Protein AF-A0AAU7QVD6-F1 (afdb_monomer_lite)

Radius of gyration: 24.52 Å; chains: 1; bounding box: 57×62×68 Å

pLDDT: mean 72.23, std 19.37, range [23.12, 97.25]

Foldseek 3Di:
DCLALAFDFDFDDWDDDPPDIFTDGDADDPLRPDQWDKWKFKDFDALFQWAFDDDPPLFAWDFPDDDPPDPDDPCVVVPPDDDDDDDDPPPDPCPPRDPDDHDDRRDDTHDQKDWDDHPQKIKMWGDHQFKTKIWIWGWDQDPVGRGFKIKIKIKIFTFHRWIWTWIFTRHRSDTQKTWIKIPTRWKMKMKIKIWGQAFQVRWGWIWHFFFRWGWDFDQIPNATKIWTKGKTKIKGKHGHFHGKMKIWIWMKTFAWMAIDIGLDTDGTAIDGPDDRQVRIDMAGQAKIKMKMKMKIKIFTFGHRPQKTKGKMKIKIKMKMKMWGGPNCQDDDPVDDHSDTKIKIWIWIKMFIDMFIRHDPSVQVVCCVVVVDRDDHGDRSDMDISDTDMDMPPPDPVRVD

InterPro domains:
  IPR059446 Domain of unknown function DUF8402 [PF28444] (103-382)
  IPR059447 Domain of unknown function DUF8403 [PF28445] (1-36)

Sequence (400 aa):
MFATSEALGRVVRVEPTGGDVAVTLAPVELTDVVRDGHFTIDQTLDLESQAFSQLPDLLGEVVDGAEATPVLPDARKATGMGTNAIGAGDFRFAVPPIPLRPARGPGPEAAKSAQRKIGDWDVTAYKDSAKLGLTAEHSTAAQAGPGGLKVDFDIQLRVRNLRVHGDIRVTNGIIPNPSFRIDGVEGLAVTIAAGAQGGLSDNKKAKIEFPIEVKQPIIIGGFPATLKQTFKFLVETAFTAKNGNLSATGQWGLAGPIGYAGSSVLTPTFSVQKSIMQSLRGVSIGVEAIVLAVEFRFGLMIGLPVAGAGPFVGIVASVGLTNGSAAGRVGLPLAGPAVKCRGSTLVATVRAGEGINMSEPLAKAIKEVLKVDIPKEADFLKKDIVNRTVVEPDVPLCRG

Structure (mmCIF, N/CA/C/O backbone):
data_AF-A0AAU7QVD6-F1
#
_entry.id   AF-A0AAU7QVD6-F1
#
loop_
_atom_site.group_PDB
_atom_site.id
_atom_site.type_symbol
_atom_site.label_atom_id
_atom_site.label_alt_id
_atom_site.label_comp_id
_atom_site.label_asym_id
_atom_site.label_entity_id
_atom_site.label_seq_id
_atom_site.pdbx_PDB_ins_code
_atom_site.Cartn_x
_atom_site.Cartn_y
_atom_site.Cartn_z
_atom_site.occupancy
_atom_site.B_iso_or_equiv
_atom_site.auth_seq_id
_atom_site.auth_comp_id
_atom_site.auth_asym_id
_atom_site.auth_atom_id
_atom_site.pdbx_PDB_model_num
ATOM 1 N N . MET A 1 1 ? -10.618 6.417 28.714 1.00 76.19 1 MET A N 1
ATOM 2 C CA . MET A 1 1 ? -11.570 7.528 28.508 1.00 76.19 1 MET A CA 1
ATOM 3 C C . MET A 1 1 ? -12.090 7.469 27.087 1.00 76.19 1 MET A C 1
ATOM 5 O O . MET A 1 1 ? -11.280 7.441 26.168 1.00 76.19 1 MET A O 1
ATOM 9 N N . PHE A 1 2 ? -13.412 7.466 26.920 1.00 76.19 2 PHE A N 1
ATOM 10 C CA . PHE A 1 2 ? -14.059 7.725 25.633 1.00 76.19 2 PHE A CA 1
ATOM 11 C C . PHE A 1 2 ? -14.175 9.239 25.480 1.00 76.19 2 PHE A C 1
ATOM 13 O O . PHE A 1 2 ? -14.949 9.867 26.197 1.00 76.19 2 PHE A O 1
ATOM 20 N N . ALA A 1 3 ? -13.344 9.828 24.625 1.00 70.88 3 ALA A N 1
ATOM 21 C CA . ALA A 1 3 ? -13.393 11.262 24.363 1.00 70.88 3 ALA A CA 1
ATOM 22 C C . ALA A 1 3 ? -14.458 11.597 23.315 1.00 70.88 3 ALA A C 1
ATOM 24 O O . ALA A 1 3 ? -15.143 12.607 23.442 1.00 70.88 3 ALA A O 1
ATOM 25 N N . THR A 1 4 ? -14.628 10.741 22.304 1.00 68.44 4 THR A N 1
ATOM 26 C CA . THR A 1 4 ? -15.678 10.865 21.282 1.00 68.44 4 THR A CA 1
ATOM 27 C C . THR A 1 4 ? -16.141 9.481 20.822 1.00 68.44 4 THR A C 1
ATOM 29 O O . THR A 1 4 ? -15.590 8.460 21.234 1.00 68.44 4 THR A O 1
ATOM 32 N N . SER A 1 5 ? -17.105 9.441 19.900 1.00 62.25 5 SER A N 1
ATOM 33 C CA . SER A 1 5 ? -17.478 8.237 19.143 1.00 62.25 5 SER A CA 1
ATOM 34 C C . SER A 1 5 ? -16.388 7.737 18.181 1.00 62.25 5 SER A C 1
ATOM 36 O O . SER A 1 5 ? -16.638 6.810 17.422 1.00 62.25 5 SER A O 1
ATOM 38 N N . GLU A 1 6 ? -15.205 8.353 18.172 1.00 63.66 6 GLU A N 1
ATOM 39 C CA . GLU A 1 6 ? -14.065 7.991 17.318 1.00 63.66 6 GLU A CA 1
ATOM 40 C C . GLU A 1 6 ? -12.732 7.974 18.085 1.00 63.66 6 GLU A C 1
ATOM 42 O O . GLU A 1 6 ? -11.702 7.631 17.511 1.00 63.66 6 GLU A O 1
ATOM 47 N N . ALA A 1 7 ? -12.727 8.375 19.363 1.00 69.19 7 ALA A N 1
ATOM 48 C CA . ALA A 1 7 ? -11.517 8.549 20.154 1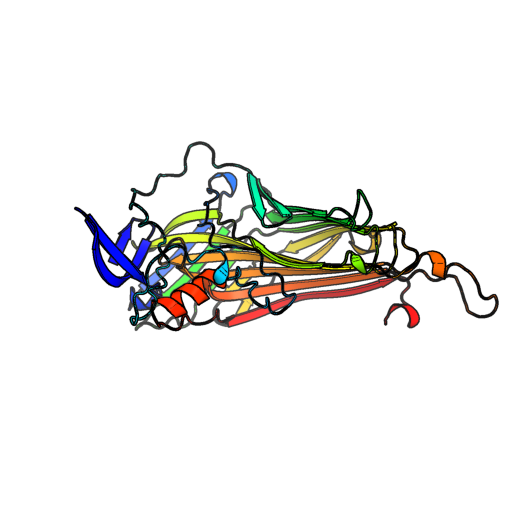.00 69.19 7 ALA A CA 1
ATOM 49 C C . ALA A 1 7 ? -11.648 7.884 21.526 1.00 69.19 7 ALA A C 1
ATOM 51 O O . ALA A 1 7 ? -12.412 8.325 22.392 1.00 69.19 7 ALA A O 1
ATOM 52 N N . LEU A 1 8 ? -10.832 6.855 21.732 1.00 79.31 8 LEU A N 1
ATOM 53 C CA . LEU A 1 8 ? -10.644 6.154 22.997 1.00 79.31 8 LEU A CA 1
ATOM 54 C C . LEU A 1 8 ? -9.155 6.158 23.356 1.00 79.31 8 LEU A C 1
ATOM 56 O O . LEU A 1 8 ? -8.298 5.987 22.495 1.00 79.31 8 LEU A O 1
ATOM 60 N N . GLY A 1 9 ? -8.830 6.353 24.629 1.00 80.25 9 GLY A N 1
ATOM 61 C CA . GLY A 1 9 ? -7.445 6.259 25.081 1.00 80.25 9 GLY A CA 1
ATOM 62 C C . GLY A 1 9 ? -7.285 6.282 26.593 1.00 80.25 9 GLY A C 1
ATOM 63 O O . GLY A 1 9 ? -8.233 6.552 27.343 1.00 80.25 9 GLY A O 1
ATOM 64 N N . ARG A 1 10 ? -6.066 6.002 27.052 1.00 82.31 10 ARG A N 1
ATOM 65 C CA . ARG A 1 10 ? -5.666 6.113 28.458 1.00 82.31 10 ARG A CA 1
ATOM 66 C C . ARG A 1 10 ? -5.329 7.567 28.756 1.00 82.31 10 ARG A C 1
ATOM 68 O O . ARG A 1 10 ? -4.540 8.171 28.039 1.00 82.31 10 ARG A O 1
ATOM 75 N N . VAL A 1 11 ? -5.909 8.127 29.811 1.00 83.38 11 VAL A N 1
ATOM 76 C CA . VAL A 1 11 ? -5.592 9.496 30.236 1.00 83.38 11 VAL A CA 1
ATOM 77 C C . VAL A 1 11 ? -4.187 9.506 30.824 1.00 83.38 11 VAL A C 1
ATOM 79 O O . VAL A 1 11 ? -3.927 8.784 31.783 1.00 83.38 11 VAL A O 1
ATOM 82 N N . VAL A 1 12 ? -3.292 10.300 30.238 1.00 82.50 12 VAL A N 1
ATOM 83 C CA . VAL A 1 12 ? -1.899 10.431 30.705 1.00 82.50 12 VAL A CA 1
ATOM 84 C C . VAL A 1 12 ? -1.589 11.809 31.276 1.00 82.50 12 VAL A C 1
ATOM 86 O O . VAL A 1 12 ? -0.678 11.943 32.084 1.00 82.50 12 VAL A O 1
ATOM 89 N N . ARG A 1 13 ? -2.357 12.833 30.893 1.00 78.31 13 ARG A N 1
ATOM 90 C CA . ARG A 1 13 ? -2.244 14.189 31.439 1.00 78.31 13 ARG A CA 1
ATOM 91 C C . ARG A 1 13 ? -3.586 14.899 31.347 1.00 78.31 13 ARG A C 1
ATOM 93 O O . ARG A 1 13 ? -4.319 14.713 30.377 1.00 78.31 13 ARG A O 1
ATOM 100 N N . VAL A 1 14 ? -3.884 15.715 32.349 1.00 85.19 14 VAL A N 1
ATOM 101 C CA . VAL A 1 14 ? -5.046 16.604 32.390 1.00 85.19 14 VAL A CA 1
ATOM 102 C C . VAL A 1 14 ? -4.549 17.966 32.838 1.00 85.19 14 VAL A C 1
ATOM 104 O O . VAL A 1 14 ? -3.851 18.052 33.847 1.00 85.19 14 VAL A O 1
ATOM 107 N N . GLU A 1 15 ? -4.877 19.015 32.095 1.00 84.12 15 GLU A N 1
ATOM 108 C CA . GLU A 1 15 ? -4.471 20.373 32.435 1.00 84.12 15 GLU A CA 1
ATOM 109 C C . GLU A 1 15 ? -5.553 21.402 32.092 1.00 84.12 15 GLU A C 1
ATOM 111 O O . GLU A 1 15 ? -6.205 21.297 31.052 1.00 84.12 15 GLU A O 1
ATOM 116 N N . PRO A 1 16 ? -5.768 22.412 32.946 1.00 82.56 16 PRO A N 1
ATOM 117 C CA . PRO A 1 16 ? -6.640 23.526 32.607 1.00 82.56 16 PRO A CA 1
ATOM 118 C C . PRO A 1 16 ? -6.008 24.362 31.486 1.00 82.56 16 PRO A C 1
ATOM 120 O O . PRO A 1 16 ? -4.823 24.687 31.531 1.00 82.56 16 PRO A O 1
ATOM 123 N N . THR A 1 17 ? -6.796 24.717 30.472 1.00 77.69 17 THR A N 1
ATOM 124 C CA . THR A 1 17 ? -6.379 25.568 29.349 1.00 77.69 17 THR A CA 1
ATOM 125 C C . THR A 1 17 ? -7.436 26.644 29.124 1.00 77.69 17 THR A C 1
ATOM 127 O O . THR A 1 17 ? -8.466 26.407 28.499 1.00 77.69 17 THR A O 1
ATOM 130 N N . GLY A 1 18 ? -7.194 27.843 29.660 1.00 80.94 18 GLY A N 1
ATOM 131 C CA . GLY A 1 18 ? -8.197 28.910 29.660 1.00 80.94 18 GLY A CA 1
ATOM 132 C C . GLY A 1 18 ? -9.428 28.516 30.485 1.00 80.94 18 GLY A C 1
ATOM 133 O O . GLY A 1 18 ? -9.291 28.171 31.655 1.00 80.94 18 GLY A O 1
ATOM 134 N N . GLY A 1 19 ? -10.615 28.579 29.872 1.00 79.38 19 GLY A N 1
ATOM 135 C CA . GLY A 1 19 ? -11.880 28.116 30.466 1.00 79.38 19 GLY A CA 1
ATOM 136 C C . GLY A 1 19 ? -12.173 26.622 30.271 1.00 79.38 19 GLY A C 1
ATOM 137 O O . GLY A 1 19 ? -13.190 26.147 30.767 1.00 79.38 19 GLY A O 1
ATOM 138 N N . ASP A 1 20 ? -11.297 25.897 29.571 1.00 78.19 20 ASP A N 1
ATOM 139 C CA . ASP A 1 20 ? -11.482 24.493 29.202 1.00 78.19 20 ASP A CA 1
ATOM 140 C C . ASP A 1 20 ? -10.493 23.569 29.934 1.00 78.19 20 ASP A C 1
ATOM 142 O O . ASP A 1 20 ? -9.537 24.005 30.583 1.00 78.19 20 ASP A O 1
ATOM 146 N N . VAL A 1 21 ? -10.705 22.257 29.800 1.00 78.50 21 VAL A N 1
ATOM 147 C CA . VAL A 1 21 ? -9.785 21.215 30.271 1.00 78.50 21 VAL A CA 1
ATOM 148 C C . VAL A 1 21 ? -9.186 20.496 29.067 1.00 78.50 21 VAL A C 1
ATOM 150 O O . VAL A 1 21 ? -9.899 19.864 28.289 1.00 78.50 21 VAL A O 1
ATOM 153 N N . ALA A 1 22 ? -7.865 20.554 28.934 1.00 79.25 22 ALA A N 1
ATOM 154 C CA . ALA A 1 22 ? -7.122 19.766 27.966 1.00 79.25 22 ALA A CA 1
ATOM 155 C C . ALA A 1 22 ? -6.785 18.393 28.564 1.00 79.25 22 ALA A C 1
ATOM 157 O O . ALA A 1 22 ? -6.220 18.284 29.654 1.00 79.25 22 ALA A O 1
ATOM 158 N N . VAL A 1 23 ? -7.126 17.329 27.837 1.00 76.88 23 VAL A N 1
ATOM 159 C CA . VAL A 1 23 ? -6.825 15.943 28.215 1.00 76.88 23 VAL A CA 1
ATOM 160 C C . VAL A 1 23 ? -5.913 15.328 27.162 1.00 76.88 23 VAL A C 1
ATOM 162 O O . VAL A 1 23 ? -6.260 15.278 25.985 1.00 76.88 23 VAL A O 1
ATOM 165 N N . THR A 1 24 ? -4.755 14.826 27.586 1.00 76.62 24 THR A N 1
ATOM 166 C CA . THR A 1 24 ? -3.855 14.048 26.727 1.00 76.62 24 THR A CA 1
ATOM 167 C C . THR A 1 24 ? -4.177 12.567 26.868 1.00 76.62 24 THR A C 1
ATOM 169 O O . THR A 1 24 ? -4.181 12.021 27.978 1.00 76.62 24 THR A O 1
ATOM 172 N N . LEU A 1 25 ? -4.422 11.915 25.733 1.00 73.69 25 LEU A N 1
ATOM 173 C CA . LEU A 1 25 ? -4.715 10.490 25.652 1.00 73.69 25 LEU A CA 1
ATOM 174 C C . LEU A 1 25 ? -3.543 9.739 25.018 1.00 73.69 25 LEU A C 1
ATOM 176 O O . LEU A 1 25 ? -3.031 10.150 23.981 1.00 73.69 25 LEU A O 1
ATOM 180 N N . ALA A 1 26 ? -3.155 8.622 25.624 1.00 73.00 26 ALA A N 1
ATOM 181 C CA . ALA A 1 26 ? -2.284 7.632 25.006 1.00 73.00 26 ALA A CA 1
ATOM 182 C C . ALA A 1 26 ? -3.120 6.536 24.314 1.00 73.00 26 ALA A C 1
ATOM 184 O O . ALA A 1 26 ? -4.231 6.246 24.784 1.00 73.00 26 ALA A O 1
ATOM 185 N N . PRO A 1 27 ? -2.594 5.908 23.243 1.00 71.81 27 PRO A N 1
ATOM 186 C CA . PRO A 1 27 ? -3.214 4.742 22.617 1.00 71.81 27 PRO A CA 1
ATOM 187 C C . PRO A 1 27 ? -3.462 3.610 23.622 1.00 71.81 27 PRO A C 1
ATOM 189 O O . PRO A 1 27 ? -2.755 3.497 24.627 1.00 71.81 27 PRO A O 1
ATOM 192 N N . VAL A 1 28 ? -4.473 2.794 23.334 1.00 74.88 28 VAL A N 1
ATOM 193 C CA . VAL A 1 28 ? -4.852 1.601 24.104 1.00 74.88 28 VAL A CA 1
ATOM 194 C C . VAL A 1 28 ? -5.083 0.439 23.151 1.00 74.88 28 VAL A C 1
ATOM 196 O O . VAL A 1 28 ? -5.501 0.652 22.011 1.00 74.88 28 VAL A O 1
ATOM 199 N N . GLU A 1 29 ? -4.831 -0.772 23.625 1.00 75.06 29 GLU A N 1
ATOM 200 C CA . GLU A 1 29 ? -5.144 -2.013 22.922 1.00 75.06 29 GLU A CA 1
ATOM 201 C C . GLU A 1 29 ? -6.578 -2.469 23.225 1.00 75.06 29 GLU A C 1
ATOM 203 O O . GLU A 1 29 ? -7.232 -1.990 24.154 1.00 75.06 29 GLU A O 1
ATOM 208 N N . LEU A 1 30 ? -7.097 -3.420 22.443 1.00 75.94 30 LEU A N 1
ATOM 209 C CA . LEU A 1 30 ? -8.424 -3.990 22.701 1.00 75.94 30 LEU A CA 1
ATOM 210 C C . LEU A 1 30 ? -8.486 -4.660 24.085 1.00 75.94 30 LEU A C 1
ATOM 212 O O . LEU A 1 30 ? -9.472 -4.508 24.805 1.00 75.94 30 LEU A O 1
ATOM 216 N N . THR A 1 31 ? -7.423 -5.364 24.467 1.00 78.81 31 THR A N 1
ATOM 217 C CA . THR A 1 31 ? -7.280 -6.085 25.742 1.00 78.81 31 THR A CA 1
ATOM 218 C C . THR A 1 31 ? -7.161 -5.155 26.953 1.00 78.81 31 THR A C 1
ATOM 220 O O . THR A 1 31 ? -7.532 -5.555 28.056 1.00 78.81 31 THR A O 1
ATOM 223 N N . ASP A 1 32 ? -6.739 -3.898 26.758 1.00 77.06 32 ASP A N 1
ATOM 224 C CA . ASP A 1 32 ? -6.750 -2.865 27.807 1.00 77.06 32 ASP A CA 1
ATOM 225 C C . ASP A 1 32 ? -8.179 -2.457 28.203 1.00 77.06 32 ASP A C 1
ATOM 227 O O . ASP A 1 32 ? -8.415 -1.940 29.297 1.00 77.06 32 ASP A O 1
ATOM 231 N N . VAL A 1 33 ? -9.138 -2.642 27.292 1.00 77.44 33 VAL A N 1
ATOM 232 C CA . VAL A 1 33 ? -10.524 -2.175 27.432 1.00 77.44 33 VAL A CA 1
ATOM 233 C C . VAL A 1 33 ? -11.473 -3.343 27.685 1.00 77.44 33 VAL A C 1
ATOM 235 O O . VAL A 1 33 ? -12.444 -3.209 28.431 1.00 77.44 33 VAL A O 1
ATOM 238 N N . VAL A 1 34 ? -11.195 -4.496 27.077 1.00 79.94 34 VAL A N 1
ATOM 239 C CA . VAL A 1 34 ? -12.041 -5.685 27.113 1.00 79.94 34 VAL A CA 1
ATOM 240 C C . VAL A 1 34 ? -11.238 -6.847 27.670 1.00 79.94 34 VAL A C 1
ATOM 242 O O . VAL A 1 34 ? -10.306 -7.333 27.038 1.00 79.94 34 VAL A O 1
ATOM 245 N N . ARG A 1 35 ? -11.642 -7.337 28.844 1.00 84.44 35 ARG A N 1
ATOM 246 C CA . ARG A 1 35 ? -11.036 -8.529 29.448 1.00 84.44 35 ARG A CA 1
ATOM 247 C C . ARG A 1 35 ? -11.591 -9.826 28.861 1.00 84.44 35 ARG A C 1
ATOM 249 O O . ARG A 1 35 ? -10.830 -10.755 28.610 1.00 84.44 35 ARG A O 1
ATOM 256 N N . ASP A 1 36 ? -12.896 -9.868 28.610 1.00 86.44 36 ASP A N 1
ATOM 257 C CA . ASP A 1 36 ? -13.603 -11.015 28.046 1.00 86.44 36 ASP A CA 1
ATOM 258 C C . ASP A 1 36 ? -14.656 -10.517 27.056 1.00 86.44 36 ASP A C 1
ATOM 260 O O . ASP A 1 36 ? -15.445 -9.625 27.373 1.00 86.44 36 ASP A O 1
ATOM 264 N N . GLY A 1 37 ? -14.665 -11.068 25.844 1.00 84.12 37 GLY A N 1
ATOM 265 C CA . GLY A 1 37 ? -15.580 -10.631 24.794 1.00 84.12 37 GLY A CA 1
ATOM 266 C C . GLY A 1 37 ? -15.439 -11.433 23.509 1.00 84.12 37 GLY A C 1
ATOM 267 O O . GLY A 1 37 ? -14.419 -12.075 23.261 1.00 84.12 37 GLY A O 1
ATOM 268 N N . HIS A 1 38 ? -16.475 -11.400 22.676 1.00 87.69 38 HIS A N 1
ATOM 269 C CA . HIS A 1 38 ? -16.445 -11.985 21.339 1.00 87.69 38 HIS A CA 1
ATOM 270 C C . HIS A 1 38 ? -16.951 -10.962 20.335 1.00 87.69 38 HIS A C 1
ATOM 272 O O . HIS A 1 38 ? -18.082 -10.487 20.427 1.00 87.69 38 HIS A O 1
ATOM 278 N N . PHE A 1 39 ? -16.085 -10.615 19.396 1.00 83.31 39 PHE A N 1
ATOM 279 C CA . PHE A 1 39 ? -16.334 -9.620 18.376 1.00 83.31 39 PHE A CA 1
ATOM 280 C C . PHE A 1 39 ? -16.355 -10.311 17.024 1.00 83.31 39 PHE A C 1
ATOM 282 O O . PHE A 1 39 ? -15.354 -10.885 16.596 1.00 83.31 39 PHE A O 1
ATOM 289 N N . THR A 1 40 ? -17.503 -10.242 16.361 1.00 86.25 40 THR A N 1
ATOM 290 C CA . THR A 1 40 ? -17.662 -10.703 14.985 1.00 86.25 40 THR A CA 1
ATOM 291 C C . THR A 1 40 ? -17.916 -9.504 14.092 1.00 86.25 40 THR A C 1
ATOM 293 O O . THR A 1 40 ? -18.639 -8.573 14.450 1.00 86.25 40 THR A O 1
ATOM 296 N N . ILE A 1 41 ? -17.258 -9.503 12.943 1.00 85.19 41 ILE A N 1
ATOM 297 C CA . ILE A 1 41 ? -17.340 -8.444 11.950 1.00 85.19 41 ILE A CA 1
ATOM 298 C C . ILE A 1 41 ? -17.594 -9.123 10.628 1.00 85.19 41 ILE A C 1
ATOM 300 O O . ILE A 1 41 ? -16.848 -10.013 10.220 1.00 85.19 41 ILE A O 1
ATOM 304 N N . ASP A 1 42 ? -18.652 -8.687 9.971 1.00 88.88 42 ASP A N 1
ATOM 305 C CA . ASP A 1 42 ? -18.985 -9.137 8.640 1.00 88.88 42 ASP A CA 1
ATOM 306 C C . ASP A 1 42 ? -19.648 -7.983 7.888 1.00 88.88 42 ASP A C 1
ATOM 308 O O . ASP A 1 42 ? -20.846 -7.734 8.027 1.00 88.88 42 ASP A O 1
ATOM 312 N N . GLN A 1 43 ? -18.840 -7.209 7.163 1.00 84.88 43 GLN A N 1
ATOM 313 C CA . GLN A 1 43 ? -19.285 -5.941 6.597 1.00 84.88 43 GLN A CA 1
ATOM 314 C C . GLN A 1 43 ? -18.767 -5.726 5.181 1.00 84.88 43 GLN A C 1
ATOM 316 O O . GLN A 1 43 ? -17.568 -5.794 4.914 1.00 84.88 43 GLN A O 1
ATOM 321 N N . THR A 1 44 ? -19.685 -5.408 4.270 1.00 87.62 44 THR A N 1
ATOM 322 C CA . THR A 1 44 ? -19.354 -4.896 2.938 1.00 87.62 44 THR A CA 1
ATOM 323 C C . THR A 1 44 ? -18.811 -3.478 3.036 1.00 87.62 44 THR A C 1
ATOM 325 O O . THR A 1 44 ? -19.399 -2.621 3.699 1.00 87.62 44 THR A O 1
ATOM 328 N N . LEU A 1 45 ? -17.704 -3.233 2.346 1.00 83.69 45 LEU A N 1
ATOM 329 C CA . LEU A 1 45 ? -17.074 -1.930 2.241 1.00 83.69 45 LEU A CA 1
ATOM 330 C C . LEU A 1 45 ? -17.545 -1.242 0.974 1.00 83.69 45 LEU A C 1
ATOM 332 O O . LEU A 1 45 ? -17.154 -1.610 -0.132 1.00 83.69 45 LEU A O 1
ATOM 336 N N . ASP A 1 46 ? -18.361 -0.215 1.156 1.00 81.38 46 ASP A N 1
ATOM 337 C CA . ASP A 1 46 ? -18.687 0.707 0.083 1.00 81.38 46 ASP A CA 1
ATOM 338 C C . ASP A 1 46 ? -17.608 1.791 0.015 1.00 81.38 46 ASP A C 1
ATOM 340 O O . ASP A 1 46 ? -17.613 2.739 0.804 1.00 81.38 46 ASP A O 1
ATOM 344 N N . LEU A 1 47 ? -16.671 1.637 -0.925 1.00 81.69 47 LEU A N 1
ATOM 345 C CA . LEU A 1 47 ? -15.571 2.579 -1.123 1.00 81.69 47 LEU A CA 1
ATOM 346 C C . LEU A 1 47 ? -16.056 4.005 -1.413 1.00 81.69 47 LEU A C 1
ATOM 348 O O . LEU A 1 47 ? -15.392 4.955 -0.990 1.00 81.69 47 LEU A O 1
ATOM 352 N N . GLU A 1 48 ? -17.193 4.184 -2.088 1.00 81.69 48 GLU A N 1
ATOM 353 C CA . GLU A 1 48 ? -17.709 5.513 -2.437 1.00 81.69 48 GLU A CA 1
ATOM 354 C C . GLU A 1 48 ? -18.289 6.238 -1.216 1.00 81.69 48 GLU A C 1
ATOM 356 O O . GLU A 1 48 ? -18.205 7.461 -1.137 1.00 81.69 48 GLU A O 1
ATOM 361 N N . SER A 1 49 ? -18.785 5.500 -0.219 1.00 76.56 49 SER A N 1
ATOM 362 C CA . SER A 1 49 ? -19.309 6.077 1.031 1.00 76.56 49 SER A CA 1
ATOM 363 C C . SER A 1 49 ? -18.233 6.579 2.001 1.00 76.56 49 SER A C 1
ATOM 365 O O . SER A 1 49 ? -18.517 7.367 2.905 1.00 76.56 49 SER A O 1
ATOM 367 N N . GLN A 1 50 ? -16.992 6.108 1.864 1.00 77.19 50 GLN A N 1
ATOM 368 C CA . GLN A 1 50 ? -15.963 6.377 2.867 1.00 77.19 50 GLN A CA 1
ATOM 369 C C . GLN A 1 50 ? -15.402 7.796 2.721 1.00 77.19 50 GLN A C 1
ATOM 371 O O . GLN A 1 50 ? -15.315 8.314 1.619 1.00 77.19 50 GLN A O 1
ATOM 376 N N . ALA A 1 51 ? -14.939 8.441 3.786 1.00 73.81 51 ALA A N 1
ATOM 377 C CA . ALA A 1 51 ? -14.355 9.783 3.672 1.00 73.81 51 ALA A CA 1
ATOM 378 C C . ALA A 1 51 ? -12.824 9.730 3.617 1.00 73.81 51 ALA A C 1
ATOM 380 O O . ALA A 1 51 ? -12.206 8.954 4.348 1.00 73.81 51 ALA A O 1
ATOM 381 N N . PHE A 1 52 ? -12.213 10.589 2.797 1.00 73.12 52 PHE A N 1
ATOM 382 C CA . PHE A 1 52 ? -10.795 10.912 2.943 1.00 73.12 52 PHE A CA 1
ATOM 383 C C . PHE A 1 52 ? -10.610 11.794 4.183 1.00 73.12 52 PHE A C 1
ATOM 385 O O . PHE A 1 52 ? -11.164 12.890 4.262 1.00 73.12 52 PHE A O 1
ATOM 392 N N . SER A 1 53 ? -9.837 11.322 5.159 1.00 64.81 53 SER A N 1
ATOM 393 C CA . SER A 1 53 ? -9.475 12.105 6.342 1.00 64.81 53 SER A CA 1
ATOM 394 C C . SER A 1 53 ? -8.215 12.913 6.059 1.00 64.81 53 SER A C 1
ATOM 396 O O . SER A 1 53 ? -7.208 12.369 5.610 1.00 64.81 53 SER A O 1
ATOM 398 N N . GLN A 1 54 ? -8.232 14.204 6.394 1.00 54.44 54 GLN A N 1
ATOM 399 C CA . GLN A 1 54 ? -6.991 14.965 6.514 1.00 54.44 54 GLN A CA 1
ATOM 400 C C . GLN A 1 54 ? -6.272 14.472 7.771 1.00 54.44 54 GLN A C 1
ATOM 402 O O . GLN A 1 54 ? -6.848 14.506 8.860 1.00 54.44 54 GLN A O 1
ATOM 407 N N . LEU A 1 55 ? -5.058 13.953 7.627 1.00 52.75 55 LEU A N 1
ATOM 408 C CA . LEU A 1 55 ? -4.189 13.748 8.778 1.00 52.75 55 LEU A CA 1
ATOM 409 C C . LEU A 1 55 ? -3.453 15.050 9.113 1.00 52.75 55 LEU A C 1
ATOM 411 O O . LEU A 1 55 ? -3.283 15.878 8.218 1.00 52.75 55 LEU A O 1
ATOM 415 N N . PRO A 1 56 ? -3.036 15.253 10.376 1.00 46.38 56 PRO A N 1
ATOM 416 C CA . PRO A 1 56 ? -2.232 16.412 10.751 1.00 46.38 56 PRO A CA 1
ATOM 417 C C . PRO A 1 56 ? -0.946 16.480 9.916 1.00 46.38 56 PRO A C 1
ATOM 419 O O . PRO A 1 56 ? -0.340 15.440 9.669 1.00 46.38 56 PRO A O 1
ATOM 422 N N . ASP A 1 57 ? -0.485 17.686 9.572 1.00 43.38 57 ASP A N 1
ATOM 423 C CA . ASP A 1 57 ? 0.713 17.965 8.746 1.00 43.38 57 ASP A CA 1
ATOM 424 C C . ASP A 1 57 ? 2.052 17.449 9.329 1.00 43.38 57 ASP A C 1
ATOM 426 O O . ASP A 1 57 ? 3.125 17.715 8.800 1.00 43.38 57 ASP A O 1
ATOM 430 N N . LEU A 1 58 ? 2.020 16.673 10.415 1.00 39.94 58 LEU A N 1
ATOM 431 C CA . LEU A 1 58 ? 3.186 16.027 11.029 1.00 39.94 58 LEU A CA 1
ATOM 432 C C . LEU A 1 58 ? 3.705 14.820 10.219 1.00 39.94 58 LEU A C 1
ATOM 434 O O . LEU A 1 58 ? 4.578 14.090 10.687 1.00 39.94 58 LEU A O 1
ATOM 438 N N . LEU A 1 59 ? 3.147 14.572 9.033 1.00 45.75 59 LEU A N 1
ATOM 439 C CA . LEU A 1 59 ? 3.402 13.409 8.186 1.00 45.75 59 LEU A CA 1
ATOM 440 C C . LEU A 1 59 ? 4.151 13.876 6.937 1.00 45.75 59 LEU A C 1
ATOM 442 O O . LEU A 1 59 ? 3.542 14.339 5.978 1.00 45.75 59 LEU A O 1
ATOM 446 N N . GLY A 1 60 ? 5.482 13.838 7.007 1.00 41.94 60 GLY A N 1
ATOM 447 C CA . GLY A 1 60 ? 6.377 14.360 5.973 1.00 41.94 60 GLY A CA 1
ATOM 448 C C . GLY A 1 60 ? 7.127 13.280 5.191 1.00 41.94 60 GLY A C 1
ATOM 449 O O . GLY A 1 60 ? 7.156 12.110 5.569 1.00 41.94 60 GLY A O 1
ATOM 450 N N . GLU A 1 61 ? 7.762 13.712 4.103 1.00 37.75 61 GLU A N 1
ATOM 451 C CA . GLU A 1 61 ? 8.751 12.947 3.338 1.00 37.75 61 GLU A CA 1
ATOM 452 C C . GLU A 1 61 ? 9.940 12.565 4.237 1.00 37.75 61 GLU A C 1
ATOM 454 O O . GLU A 1 61 ? 10.522 13.421 4.906 1.00 37.75 61 GLU A O 1
ATOM 459 N N . VAL A 1 62 ? 10.313 11.282 4.256 1.00 44.03 62 VAL A N 1
ATOM 460 C CA . VAL A 1 62 ? 11.543 10.818 4.908 1.00 44.03 62 VAL A CA 1
ATOM 461 C C . VAL A 1 62 ? 12.554 10.559 3.799 1.00 44.03 62 VAL A C 1
ATOM 463 O O . VAL A 1 62 ? 12.591 9.486 3.200 1.00 44.03 62 VAL A O 1
ATOM 466 N N . VAL A 1 63 ? 13.361 11.568 3.477 1.00 37.81 63 VAL A N 1
ATOM 467 C CA . VAL A 1 63 ? 14.491 11.392 2.559 1.00 37.81 63 VAL A CA 1
ATOM 468 C C . VAL A 1 63 ? 15.628 10.740 3.342 1.00 37.81 63 VAL A C 1
ATOM 470 O O . VAL A 1 63 ? 16.233 11.377 4.202 1.00 37.81 63 VAL A O 1
ATOM 473 N N . ASP A 1 64 ? 15.940 9.477 3.055 1.00 37.62 64 ASP A N 1
ATOM 474 C CA . ASP A 1 64 ? 17.181 8.865 3.537 1.00 37.62 64 ASP A CA 1
ATOM 475 C C . ASP A 1 64 ? 18.346 9.417 2.697 1.00 37.62 64 ASP A C 1
ATOM 477 O O . ASP A 1 64 ? 18.743 8.835 1.685 1.00 37.62 64 ASP A O 1
ATOM 481 N N . GLY A 1 65 ? 18.869 10.583 3.087 1.00 29.70 65 GLY A N 1
ATOM 482 C CA . GLY A 1 65 ? 19.992 11.225 2.407 1.00 29.70 65 GLY A CA 1
ATOM 483 C C . GLY A 1 65 ? 20.560 12.430 3.159 1.00 29.70 65 GLY A C 1
ATOM 484 O O . GLY A 1 65 ? 19.973 13.504 3.125 1.00 29.70 65 GLY A O 1
ATOM 485 N N . ALA A 1 66 ? 21.752 12.224 3.734 1.00 25.47 66 ALA A N 1
ATOM 486 C CA . ALA A 1 66 ? 22.580 13.115 4.558 1.00 25.47 66 ALA A CA 1
ATOM 487 C C . ALA A 1 66 ? 22.101 13.313 6.007 1.00 25.47 66 ALA A C 1
ATOM 489 O O . ALA A 1 66 ? 20.989 13.767 6.262 1.00 25.47 66 ALA A O 1
ATOM 490 N N . GLU A 1 67 ? 22.992 13.030 6.970 1.00 26.27 67 GLU A N 1
ATOM 491 C CA . GLU A 1 67 ? 22.940 13.704 8.268 1.00 26.27 67 GLU A CA 1
ATOM 492 C C . GLU A 1 67 ? 22.833 15.199 7.975 1.00 26.27 67 GLU A C 1
ATOM 494 O O . GLU A 1 67 ? 23.778 15.820 7.480 1.00 26.27 67 GLU A O 1
ATOM 499 N N . ALA A 1 68 ? 21.657 15.769 8.223 1.00 25.16 68 ALA A N 1
ATOM 500 C CA . ALA A 1 68 ? 21.507 17.203 8.250 1.00 25.16 68 ALA A CA 1
ATOM 501 C C . ALA A 1 68 ? 22.430 17.694 9.365 1.00 25.16 68 ALA A C 1
ATOM 503 O O . ALA A 1 68 ? 22.103 17.595 10.547 1.00 25.16 68 ALA A O 1
ATOM 504 N N . THR A 1 69 ? 23.604 18.209 9.000 1.00 25.42 69 THR A N 1
ATOM 505 C CA . THR A 1 69 ? 24.277 19.161 9.870 1.00 25.42 69 THR A CA 1
ATOM 506 C C . THR A 1 69 ? 23.294 20.319 9.991 1.00 25.42 69 THR A C 1
ATOM 508 O O . THR A 1 69 ? 22.937 20.913 8.969 1.00 25.42 69 THR A O 1
ATOM 511 N N . PRO A 1 70 ? 22.757 20.600 11.190 1.00 26.70 70 PRO A N 1
ATOM 512 C CA . PRO A 1 70 ? 21.817 21.689 11.340 1.00 26.70 70 PRO A CA 1
ATOM 513 C C . PRO A 1 70 ? 22.531 22.964 10.898 1.00 26.70 70 PRO A C 1
ATOM 515 O O . PRO A 1 70 ? 23.537 23.360 11.490 1.00 26.70 70 PRO A O 1
ATOM 518 N N . VAL A 1 71 ? 22.023 23.602 9.843 1.00 25.86 71 VAL A N 1
ATOM 519 C CA . VAL A 1 71 ? 22.388 24.981 9.529 1.00 25.86 71 VAL A CA 1
ATOM 520 C C . VAL A 1 71 ? 21.768 25.823 10.635 1.00 25.86 71 VAL A C 1
ATOM 522 O O . VAL A 1 71 ? 20.622 26.258 10.553 1.00 25.86 71 VAL A O 1
ATOM 525 N N . LEU A 1 72 ? 22.520 25.979 11.721 1.00 25.75 72 LEU A N 1
ATOM 526 C CA . LEU A 1 72 ? 22.258 26.981 12.737 1.00 25.75 72 LEU A CA 1
ATOM 527 C C . LEU A 1 72 ? 22.317 28.348 12.039 1.00 25.75 72 LEU A C 1
ATOM 529 O O . LEU A 1 72 ? 23.364 28.684 11.477 1.00 25.75 72 LEU A O 1
ATOM 533 N N . PRO A 1 73 ? 21.243 29.155 12.049 1.00 27.70 73 PRO A N 1
ATOM 534 C CA . PRO A 1 73 ? 21.386 30.563 11.724 1.00 27.70 73 PRO A CA 1
ATOM 535 C C . PRO A 1 73 ? 22.399 31.175 12.701 1.00 27.70 73 PRO A C 1
ATOM 537 O O . PRO A 1 73 ? 22.312 30.955 13.909 1.00 27.70 73 PRO A O 1
ATOM 540 N N . ASP A 1 74 ? 23.388 31.900 12.170 1.00 28.52 74 ASP A N 1
ATOM 541 C CA . ASP A 1 74 ? 24.446 32.537 12.957 1.00 28.52 74 ASP A CA 1
ATOM 542 C C . ASP A 1 74 ? 23.822 33.457 14.017 1.00 28.52 74 ASP A C 1
ATOM 544 O O . ASP A 1 74 ? 23.300 34.539 13.723 1.00 28.52 74 ASP A O 1
ATOM 548 N N . ALA A 1 75 ? 23.873 32.996 15.269 1.00 27.95 75 ALA A N 1
ATOM 549 C CA . ALA A 1 75 ? 23.272 33.640 16.427 1.00 27.95 75 ALA A CA 1
ATOM 550 C C . ALA A 1 75 ? 23.812 35.061 16.669 1.00 27.95 75 ALA A C 1
ATOM 552 O O . ALA A 1 75 ? 23.193 35.831 17.396 1.00 27.95 75 ALA A O 1
ATOM 553 N N . ARG A 1 76 ? 24.918 35.462 16.026 1.00 28.61 76 ARG A N 1
ATOM 554 C CA . ARG A 1 76 ? 25.465 36.824 16.134 1.00 28.61 76 ARG A CA 1
ATOM 555 C C . ARG A 1 76 ? 24.701 37.872 15.327 1.00 28.61 76 ARG A C 1
ATOM 557 O O . ARG A 1 76 ?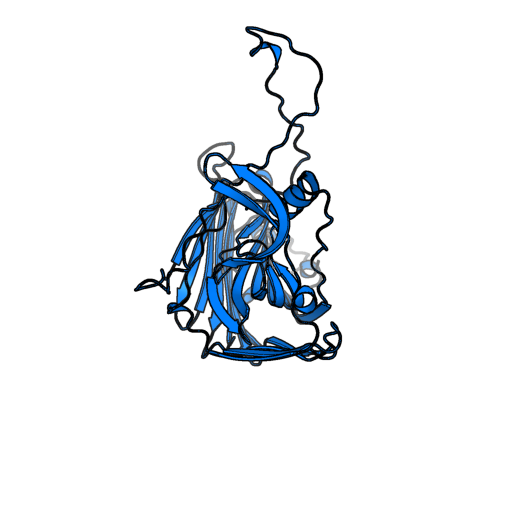 24.844 39.057 15.611 1.00 28.61 76 ARG A O 1
ATOM 564 N N . LYS A 1 77 ? 23.869 37.476 14.355 1.00 33.62 77 LYS A N 1
ATOM 565 C CA . LYS A 1 77 ? 22.998 38.417 13.618 1.00 33.62 77 LYS A CA 1
ATOM 566 C C . LYS A 1 77 ? 21.646 38.670 14.291 1.00 33.62 77 LYS A C 1
ATOM 568 O O . LYS A 1 77 ? 20.930 39.564 13.853 1.00 33.62 77 LYS A O 1
ATOM 573 N N . ALA A 1 78 ? 21.314 37.936 15.356 1.00 27.91 78 ALA A N 1
ATOM 574 C CA . ALA A 1 78 ? 20.040 38.060 16.069 1.00 27.91 78 ALA A CA 1
ATOM 575 C C . ALA A 1 78 ? 20.176 38.579 17.515 1.00 27.91 78 ALA A C 1
ATOM 577 O O . ALA A 1 78 ? 19.179 38.689 18.223 1.00 27.91 78 ALA A O 1
ATOM 578 N N . THR A 1 79 ? 21.380 38.936 17.973 1.00 27.45 79 THR A N 1
ATOM 579 C CA . THR A 1 79 ? 21.584 39.517 19.309 1.00 27.45 79 THR A CA 1
ATOM 580 C C . THR A 1 79 ? 21.440 41.034 19.283 1.00 27.45 79 THR A C 1
ATOM 582 O O . THR A 1 79 ? 22.420 41.774 19.340 1.00 27.45 79 THR A O 1
ATOM 585 N N . GLY A 1 80 ? 20.195 41.496 19.236 1.00 28.84 80 GLY A N 1
ATOM 586 C CA . GLY A 1 80 ? 19.803 42.784 19.789 1.00 28.84 80 GLY A CA 1
ATOM 587 C C . GLY A 1 80 ? 18.946 42.537 21.024 1.00 28.84 80 GLY A C 1
ATOM 588 O O . GLY A 1 80 ? 17.738 42.419 20.885 1.00 28.84 80 GLY A O 1
ATOM 589 N N . MET A 1 81 ? 19.589 42.504 22.198 1.00 24.94 81 MET A N 1
ATOM 590 C CA . MET A 1 81 ? 19.027 42.427 23.562 1.00 24.94 81 MET A CA 1
ATOM 591 C C . MET A 1 81 ? 18.930 41.044 24.231 1.00 24.94 81 MET A C 1
ATOM 593 O O . MET A 1 81 ? 18.210 40.155 23.798 1.00 24.94 81 MET A O 1
ATOM 597 N N . GLY A 1 82 ? 19.573 40.970 25.404 1.00 24.80 82 GLY A N 1
ATOM 598 C CA . GLY A 1 82 ? 18.946 40.430 26.612 1.00 24.80 82 GLY A CA 1
ATOM 599 C C . GLY A 1 82 ? 19.220 38.970 26.941 1.00 24.80 82 GLY A C 1
ATOM 600 O O . GLY A 1 82 ? 18.426 38.091 26.637 1.00 24.80 82 GLY A O 1
ATOM 601 N N . THR A 1 83 ? 20.312 38.734 27.661 1.00 28.33 83 THR A N 1
ATOM 602 C CA . THR A 1 83 ? 20.580 37.512 28.426 1.00 28.33 83 THR A CA 1
ATOM 603 C C . THR A 1 83 ? 19.416 37.136 29.346 1.00 28.33 83 THR A C 1
ATOM 605 O O . THR A 1 83 ? 18.967 37.982 30.111 1.00 28.33 83 THR A O 1
ATOM 608 N N . ASN A 1 84 ? 19.038 35.856 29.373 1.00 28.34 84 ASN A N 1
ATOM 609 C CA . ASN A 1 84 ? 18.634 35.175 30.604 1.00 28.34 84 ASN A CA 1
ATOM 610 C C . ASN A 1 84 ? 19.079 33.712 30.554 1.00 28.34 84 ASN A C 1
ATOM 612 O O . ASN A 1 84 ? 18.940 33.024 29.544 1.00 28.34 84 ASN A O 1
ATOM 616 N N . ALA A 1 85 ? 19.686 33.291 31.657 1.00 27.66 85 ALA A N 1
ATOM 617 C CA . ALA A 1 85 ? 20.366 32.028 31.846 1.00 27.66 85 ALA A CA 1
ATOM 618 C C . ALA A 1 85 ? 19.458 31.011 32.566 1.00 27.66 85 ALA A C 1
ATOM 620 O O . ALA A 1 85 ? 18.726 31.378 33.478 1.00 27.66 85 ALA A O 1
ATOM 621 N N . ILE A 1 86 ? 19.630 29.735 32.196 1.00 28.98 86 ILE A N 1
ATOM 622 C CA . ILE A 1 86 ? 19.223 28.495 32.891 1.00 28.98 86 ILE A CA 1
ATOM 623 C C . ILE A 1 86 ? 17.716 28.161 32.914 1.00 28.98 86 ILE A C 1
ATOM 625 O O . ILE A 1 86 ? 16.915 28.797 33.587 1.00 28.98 86 ILE A O 1
ATOM 629 N N .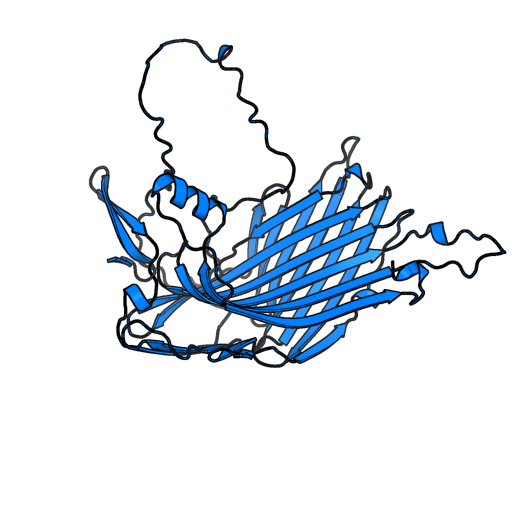 GLY A 1 87 ? 17.371 27.039 32.273 1.00 23.12 87 GLY A N 1
ATOM 630 C CA . GLY A 1 87 ? 16.102 26.324 32.439 1.00 23.12 87 GLY A CA 1
ATOM 631 C C . GLY A 1 87 ? 15.794 25.475 31.208 1.00 23.12 87 GLY A C 1
ATOM 632 O O . GLY A 1 87 ? 15.850 25.987 30.098 1.00 23.12 87 GLY A O 1
ATOM 633 N N . ALA A 1 88 ? 15.538 24.180 31.397 1.00 29.92 88 ALA A N 1
ATOM 634 C CA . ALA A 1 88 ? 15.248 23.208 30.344 1.00 29.92 88 ALA A CA 1
ATOM 635 C C . ALA A 1 88 ? 14.332 23.780 29.243 1.00 29.92 88 ALA A C 1
ATOM 637 O O . ALA A 1 88 ? 13.227 24.238 29.522 1.00 29.92 88 ALA A O 1
ATOM 638 N N . GLY A 1 89 ? 14.813 23.759 27.997 1.00 25.33 89 GLY A N 1
ATOM 639 C CA . GLY A 1 89 ? 14.053 24.208 26.837 1.00 25.33 89 GLY A CA 1
ATOM 640 C C . GLY A 1 89 ? 12.854 23.297 26.599 1.00 25.33 89 GLY A C 1
ATOM 641 O O . GLY A 1 89 ? 13.002 22.178 26.114 1.00 25.33 89 GLY A O 1
ATOM 642 N N . ASP A 1 90 ? 11.687 23.812 26.974 1.00 29.95 90 ASP A N 1
ATOM 643 C CA . ASP A 1 90 ? 10.337 23.317 26.719 1.00 29.95 90 ASP A CA 1
ATOM 644 C C . ASP A 1 90 ? 10.131 23.095 25.203 1.00 29.95 90 ASP A C 1
ATOM 646 O O . ASP A 1 90 ? 9.637 23.961 24.479 1.00 29.95 90 ASP A O 1
ATOM 650 N N . PHE A 1 91 ? 10.502 21.920 24.687 1.00 26.06 91 PHE A N 1
ATOM 651 C CA . PHE A 1 91 ? 10.009 21.464 23.388 1.00 26.06 91 PHE A CA 1
ATOM 652 C C . PHE A 1 91 ? 8.543 21.059 23.552 1.00 26.06 91 PHE A C 1
ATOM 654 O O . PHE A 1 91 ? 8.206 19.911 23.840 1.00 26.06 91 PHE A O 1
ATOM 661 N N . ARG A 1 92 ? 7.646 22.035 23.396 1.00 26.64 92 ARG A N 1
ATOM 662 C CA . ARG A 1 92 ? 6.211 21.779 23.292 1.00 26.64 92 ARG A CA 1
ATOM 663 C C . ARG A 1 92 ? 5.887 21.437 21.845 1.00 26.64 92 ARG A C 1
ATOM 665 O O . ARG A 1 92 ? 5.796 22.326 21.003 1.00 26.64 92 ARG A O 1
ATOM 672 N N . PHE A 1 93 ? 5.643 20.158 21.566 1.00 30.62 93 PHE A N 1
ATOM 673 C CA . PHE A 1 93 ? 4.808 19.789 20.425 1.00 30.62 93 PHE A CA 1
ATOM 674 C C . PHE A 1 93 ? 3.384 20.260 20.731 1.00 30.62 93 PHE A C 1
ATOM 676 O O . PHE A 1 93 ? 2.575 19.531 21.299 1.00 30.62 93 PHE A O 1
ATOM 683 N N . ALA A 1 94 ? 3.090 21.517 20.409 1.00 31.67 94 ALA A N 1
ATOM 684 C CA . ALA A 1 94 ? 1.733 22.025 20.437 1.00 31.67 94 ALA A CA 1
ATOM 685 C C . ALA A 1 94 ? 1.018 21.513 19.184 1.00 31.67 94 ALA A C 1
ATOM 687 O O . ALA A 1 94 ? 0.914 22.214 18.180 1.00 31.67 94 ALA A O 1
ATOM 688 N N . VAL A 1 95 ? 0.520 20.274 19.233 1.00 36.12 95 VAL A N 1
ATOM 689 C CA . VAL A 1 95 ? -0.667 19.968 18.432 1.00 36.12 95 VAL A CA 1
ATOM 690 C C . VAL A 1 95 ? -1.753 20.862 19.027 1.00 36.12 95 VAL A C 1
ATOM 692 O O . VAL A 1 95 ? -2.012 20.734 20.228 1.00 36.12 95 VAL A O 1
ATOM 695 N N . PRO A 1 96 ? -2.332 21.816 18.275 1.00 41.34 96 PRO A N 1
ATOM 696 C CA . PRO A 1 96 ? -3.409 22.624 18.819 1.00 41.34 96 PRO A CA 1
ATOM 697 C C . PRO A 1 96 ? -4.479 21.666 19.355 1.00 41.34 96 PRO A C 1
ATOM 699 O O . PRO A 1 96 ? -4.785 20.683 18.668 1.00 41.34 96 PRO A O 1
ATOM 702 N N . PRO A 1 97 ? -4.994 21.882 20.580 1.00 39.91 97 PRO A N 1
ATOM 703 C CA . PRO A 1 97 ? -5.992 20.999 21.160 1.00 39.91 97 PRO A CA 1
ATOM 704 C C . PRO A 1 97 ? -7.116 20.830 20.145 1.00 39.91 97 PRO A C 1
ATOM 706 O O . PRO A 1 97 ? -7.723 21.812 19.716 1.00 39.91 97 PRO A O 1
ATOM 709 N N . ILE A 1 98 ? -7.326 19.593 19.690 1.00 49.78 98 ILE A N 1
ATOM 710 C CA . ILE A 1 98 ? -8.359 19.307 18.701 1.00 49.78 98 ILE A CA 1
ATOM 711 C C . ILE A 1 98 ? -9.685 19.527 19.426 1.00 49.78 98 ILE A C 1
ATOM 713 O O . ILE A 1 98 ? -9.974 18.781 20.367 1.00 49.78 98 ILE A O 1
ATOM 717 N N . PRO A 1 99 ? -10.495 20.529 19.035 1.00 48.50 99 PRO A N 1
ATOM 718 C CA . PRO A 1 99 ? -11.804 20.695 19.633 1.00 48.50 99 PRO A CA 1
ATOM 719 C C . PRO A 1 99 ? -12.608 19.436 19.319 1.00 48.50 99 PRO A C 1
ATOM 721 O O . PRO A 1 99 ? -12.848 19.117 18.151 1.00 48.50 99 PRO A O 1
ATOM 724 N N . LEU A 1 100 ? -12.989 18.702 20.364 1.00 45.78 100 LEU A N 1
ATOM 725 C CA . LEU A 1 100 ? -13.808 17.509 20.225 1.00 45.78 100 LEU A CA 1
ATOM 726 C C . LEU A 1 100 ? -15.159 17.944 19.657 1.00 45.78 100 LEU A C 1
ATOM 728 O O . LEU A 1 100 ? -15.936 18.639 20.307 1.00 45.78 100 LEU A O 1
ATOM 732 N N . ARG A 1 101 ? -15.419 17.574 18.406 1.00 45.53 101 ARG A N 1
ATOM 733 C CA . ARG A 1 101 ? -16.719 17.758 17.764 1.00 45.53 101 ARG A CA 1
ATOM 734 C C . ARG A 1 101 ? -17.415 16.399 17.691 1.00 45.53 101 ARG A C 1
ATOM 736 O O . ARG A 1 101 ? -16.723 15.383 17.593 1.00 45.53 101 ARG A O 1
ATOM 743 N N . PRO A 1 102 ? -18.758 16.354 17.727 1.00 41.09 102 PRO A N 1
ATOM 744 C CA . PRO A 1 102 ? -19.490 15.133 17.412 1.00 41.09 102 PRO A CA 1
ATOM 745 C C . PRO A 1 102 ? -19.013 14.581 16.066 1.00 41.09 102 PRO A C 1
ATOM 747 O O . PRO A 1 102 ? -18.795 15.370 15.138 1.00 41.09 102 PRO A O 1
ATOM 750 N N . ALA A 1 103 ? -18.857 13.258 15.954 1.00 40.94 103 ALA A N 1
ATOM 751 C CA . ALA A 1 103 ? -18.591 12.633 14.664 1.00 40.94 103 ALA A CA 1
ATOM 752 C C . ALA A 1 103 ? -19.678 13.080 13.685 1.00 40.94 103 ALA A C 1
ATOM 754 O O . ALA A 1 103 ? -20.872 12.876 13.921 1.00 40.94 103 ALA A O 1
ATOM 755 N N . ARG A 1 104 ? -19.273 13.759 12.610 1.00 41.22 104 ARG A N 1
ATOM 756 C CA . ARG A 1 104 ? -20.198 14.032 11.515 1.00 41.22 104 ARG A CA 1
ATOM 757 C C . ARG A 1 104 ? -20.446 12.700 10.827 1.00 41.22 104 ARG A C 1
ATOM 759 O O . ARG A 1 104 ? -19.492 12.009 10.479 1.00 41.22 104 ARG A O 1
ATOM 766 N N . GLY A 1 105 ? -21.718 12.358 10.620 1.00 39.44 105 GLY A N 1
ATOM 767 C CA . GLY A 1 105 ? -22.066 11.293 9.683 1.00 39.44 105 GLY A CA 1
ATOM 768 C C . GLY A 1 105 ? -21.401 11.552 8.323 1.00 39.44 105 GLY A C 1
ATOM 769 O O . GLY A 1 105 ? -21.050 12.706 8.040 1.00 39.44 105 GLY A O 1
ATOM 770 N N . PRO A 1 106 ? -21.192 10.511 7.497 1.00 42.25 106 PRO A N 1
ATOM 771 C CA . PRO A 1 106 ? -20.635 10.691 6.162 1.00 42.25 106 PRO A CA 1
ATOM 772 C C . PRO A 1 106 ? -21.423 11.796 5.451 1.00 42.25 106 PRO A C 1
ATOM 774 O O . PRO A 1 106 ? -22.650 11.736 5.357 1.00 42.25 106 PRO A O 1
ATOM 777 N N . GLY A 1 107 ? -20.724 12.867 5.064 1.00 43.69 107 GLY A N 1
ATOM 778 C CA . GLY A 1 107 ? -21.336 13.972 4.335 1.00 43.69 107 GLY A CA 1
ATOM 779 C C . GLY A 1 107 ? -21.932 13.469 3.016 1.00 43.69 107 GLY A C 1
ATOM 780 O O . GLY A 1 107 ? -21.483 12.440 2.505 1.00 43.69 107 GLY A O 1
ATOM 781 N N . PRO A 1 108 ? -22.940 14.160 2.461 1.00 41.38 108 PRO A N 1
ATOM 782 C CA . PRO A 1 108 ? -23.468 13.808 1.153 1.00 41.38 108 PRO A CA 1
ATOM 783 C C . PRO A 1 108 ? -22.338 13.998 0.133 1.00 41.38 108 PRO A C 1
ATOM 785 O O . PRO A 1 108 ? -21.795 15.092 0.018 1.00 41.38 108 PRO A O 1
ATOM 788 N N . GLU A 1 109 ? -21.965 12.902 -0.528 1.00 52.69 109 GLU A N 1
ATOM 789 C CA . GLU A 1 109 ? -20.820 12.755 -1.439 1.00 52.69 109 GLU A CA 1
ATOM 790 C C . GLU A 1 109 ? -19.443 12.863 -0.772 1.00 52.69 109 GLU A C 1
ATOM 792 O O . GLU A 1 109 ? -18.816 13.922 -0.687 1.00 52.69 109 GLU A O 1
ATOM 797 N N . ALA A 1 110 ? -18.907 11.717 -0.349 1.00 63.31 110 ALA A N 1
ATOM 798 C CA . ALA A 1 110 ? -17.491 11.652 -0.047 1.00 63.31 110 ALA A CA 1
ATOM 799 C C . ALA A 1 110 ? -16.667 11.840 -1.331 1.00 63.31 110 ALA A C 1
ATOM 801 O O . ALA A 1 110 ? -16.963 11.262 -2.379 1.00 63.31 110 ALA A O 1
ATOM 802 N N . ALA A 1 111 ? -15.619 12.663 -1.251 1.00 72.06 111 ALA A N 1
ATOM 803 C CA . ALA A 1 111 ? -14.780 12.967 -2.402 1.00 72.06 111 ALA A CA 1
ATOM 804 C C . ALA A 1 111 ? -14.180 11.684 -3.011 1.00 72.06 111 ALA A C 1
ATOM 806 O O . ALA A 1 111 ? -13.635 10.839 -2.296 1.00 72.06 111 ALA A O 1
ATOM 807 N N . LYS A 1 112 ? -14.252 11.558 -4.343 1.00 84.44 112 LYS A N 1
ATOM 808 C CA . LYS A 1 112 ? -13.692 10.422 -5.103 1.00 84.44 112 LYS A CA 1
ATOM 809 C C . LYS A 1 112 ? -12.173 10.481 -5.240 1.00 84.44 112 LYS A C 1
ATOM 811 O O . LYS A 1 112 ? -11.537 9.472 -5.528 1.00 84.44 112 LYS A O 1
ATOM 816 N N . SER A 1 113 ? -11.583 11.647 -4.994 1.00 85.88 113 SER A N 1
ATOM 817 C CA . SER A 1 113 ? -10.138 11.848 -4.977 1.00 85.88 113 SER A CA 1
ATOM 818 C C . SER A 1 113 ? -9.717 12.847 -3.906 1.00 85.88 113 SER A C 1
ATOM 820 O O . SER A 1 113 ? -10.491 13.719 -3.507 1.00 85.88 113 SER A O 1
ATOM 822 N N . ALA A 1 114 ? -8.468 12.740 -3.469 1.00 82.88 114 ALA A N 1
ATOM 823 C CA . ALA A 1 114 ? -7.825 13.699 -2.588 1.00 82.88 114 ALA A CA 1
ATOM 824 C C . ALA A 1 114 ? -6.390 13.936 -3.060 1.00 82.88 114 ALA A C 1
ATOM 826 O O . ALA A 1 114 ? -5.602 12.996 -3.177 1.00 82.88 114 ALA A O 1
ATOM 827 N N . GLN A 1 115 ? -6.073 15.204 -3.322 1.00 83.19 115 GLN A N 1
ATOM 828 C CA . GLN A 1 115 ? -4.761 15.644 -3.780 1.00 83.19 115 GLN A CA 1
ATOM 829 C C . GLN A 1 115 ? -3.991 16.306 -2.639 1.00 83.19 115 GLN A C 1
ATOM 831 O O . GLN A 1 115 ? -4.554 17.073 -1.851 1.00 83.19 115 GLN A O 1
ATOM 836 N N . ARG A 1 116 ? -2.693 16.021 -2.558 1.00 78.06 116 ARG A N 1
ATOM 837 C CA . ARG A 1 116 ? -1.761 16.605 -1.597 1.00 78.06 116 ARG A CA 1
ATOM 838 C C . ARG A 1 116 ? -0.395 16.788 -2.234 1.00 78.06 116 ARG A C 1
ATOM 840 O O . ARG A 1 116 ? 0.057 15.937 -2.990 1.00 78.06 116 ARG A O 1
ATOM 847 N N . LYS A 1 117 ? 0.268 17.876 -1.856 1.00 78.25 117 LYS A N 1
ATOM 848 C CA . LYS A 1 117 ? 1.673 18.099 -2.169 1.00 78.25 117 LYS A CA 1
ATOM 849 C C . LYS A 1 117 ? 2.530 17.687 -0.975 1.00 78.25 117 LYS A C 1
ATOM 851 O O . LYS A 1 117 ? 2.233 18.109 0.142 1.00 78.25 117 LYS A O 1
ATOM 856 N N . ILE A 1 118 ? 3.552 16.866 -1.196 1.00 70.81 118 ILE A N 1
ATOM 857 C CA . ILE A 1 118 ? 4.464 16.365 -0.159 1.00 70.81 118 ILE A CA 1
ATOM 858 C C . ILE A 1 118 ? 5.888 16.552 -0.658 1.00 70.81 118 ILE A C 1
ATOM 860 O O . ILE A 1 118 ? 6.313 15.868 -1.586 1.00 70.81 118 ILE A O 1
ATOM 864 N N . GLY A 1 119 ? 6.603 17.509 -0.069 1.00 74.62 119 GLY A N 1
ATOM 865 C CA . GLY A 1 119 ? 7.884 17.944 -0.618 1.00 74.62 119 GLY A CA 1
ATOM 866 C C . GLY A 1 119 ? 7.729 18.357 -2.085 1.00 74.62 119 GLY A C 1
ATOM 867 O O . GLY A 1 119 ? 6.916 19.230 -2.412 1.00 74.62 119 GLY A O 1
ATOM 868 N N . ASP A 1 120 ? 8.472 17.680 -2.958 1.00 77.38 120 ASP A N 1
ATOM 869 C CA . ASP A 1 120 ? 8.466 17.893 -4.411 1.00 77.38 120 ASP A CA 1
ATOM 870 C C . ASP A 1 120 ? 7.440 17.015 -5.167 1.00 77.38 120 ASP A C 1
ATOM 872 O O . ASP A 1 120 ? 7.436 17.009 -6.400 1.00 77.38 120 ASP A O 1
ATOM 876 N N . TRP A 1 121 ? 6.592 16.258 -4.459 1.00 79.94 121 TRP A N 1
ATOM 877 C CA . TRP A 1 121 ? 5.635 15.316 -5.050 1.00 79.94 121 TRP A CA 1
ATOM 878 C C . TRP A 1 121 ? 4.205 15.842 -5.033 1.00 79.94 121 TRP A C 1
ATOM 880 O O . TRP A 1 121 ? 3.695 16.239 -3.985 1.00 79.94 121 TRP A O 1
ATOM 890 N N . ASP A 1 122 ? 3.531 15.750 -6.174 1.00 86.75 122 ASP A N 1
ATOM 891 C CA . ASP A 1 122 ? 2.094 15.946 -6.310 1.00 86.75 122 ASP A CA 1
ATOM 892 C C . ASP A 1 122 ? 1.409 14.573 -6.295 1.00 86.75 122 ASP A C 1
ATOM 894 O O . ASP A 1 122 ? 1.528 13.781 -7.226 1.00 86.75 122 ASP A O 1
ATOM 898 N N . VAL A 1 123 ? 0.708 14.266 -5.204 1.00 84.25 123 VAL A N 1
ATOM 899 C CA . VAL A 1 123 ? 0.107 12.952 -4.947 1.00 84.25 123 VAL A CA 1
ATOM 900 C C . VAL A 1 123 ? -1.410 13.066 -4.976 1.00 84.25 123 VAL A C 1
ATOM 902 O O . VAL A 1 123 ? -1.988 13.918 -4.301 1.00 84.25 123 VAL A O 1
ATOM 905 N N . THR A 1 124 ? -2.076 12.172 -5.701 1.00 87.50 124 THR A N 1
ATOM 906 C CA . THR A 1 124 ? -3.538 12.059 -5.717 1.00 87.50 124 THR A CA 1
ATOM 907 C C . THR A 1 124 ? -3.949 10.629 -5.401 1.00 87.50 124 THR A C 1
ATOM 909 O O . THR A 1 124 ? -3.716 9.727 -6.203 1.00 87.50 124 THR A O 1
ATOM 912 N N . ALA A 1 125 ? -4.607 10.405 -4.259 1.00 86.69 125 ALA A N 1
ATOM 913 C CA . ALA A 1 125 ? -5.362 9.166 -4.080 1.00 86.69 125 ALA A CA 1
ATOM 914 C C . ALA A 1 125 ? -6.740 9.309 -4.704 1.00 86.69 125 ALA A C 1
ATOM 916 O O . ALA A 1 125 ? -7.347 10.383 -4.682 1.00 86.69 125 ALA A O 1
ATOM 917 N N . TYR A 1 126 ? -7.254 8.202 -5.210 1.00 88.38 126 TYR A N 1
ATOM 918 C CA . TYR A 1 126 ? -8.577 8.133 -5.795 1.00 88.38 126 TYR A CA 1
ATOM 919 C C . TYR A 1 126 ? -9.228 6.792 -5.494 1.00 88.38 126 TYR A C 1
ATOM 921 O O . TYR A 1 126 ? -8.570 5.801 -5.167 1.00 88.38 126 TYR A O 1
ATOM 929 N N . LYS A 1 127 ? -10.549 6.771 -5.612 1.00 89.44 127 LYS A N 1
ATOM 930 C CA . LYS A 1 127 ? -11.356 5.581 -5.389 1.00 89.44 127 LYS A CA 1
ATOM 931 C C . LYS A 1 127 ? -12.686 5.657 -6.118 1.00 89.44 127 LYS A C 1
ATOM 933 O O . LYS A 1 127 ? -13.245 6.735 -6.314 1.00 89.44 127 LYS A O 1
ATOM 938 N N . ASP A 1 128 ? -13.192 4.487 -6.456 1.00 89.56 128 ASP A N 1
ATOM 939 C CA . ASP A 1 128 ? -14.549 4.255 -6.927 1.00 89.56 128 ASP A CA 1
ATOM 940 C C . ASP A 1 128 ? -15.005 2.856 -6.473 1.00 89.56 128 ASP A C 1
ATOM 942 O O . ASP A 1 128 ? -14.358 2.216 -5.642 1.00 89.56 128 ASP A O 1
ATOM 946 N N . SER A 1 129 ? -16.130 2.372 -6.993 1.00 89.19 129 SER A N 1
ATOM 947 C CA . SER A 1 129 ? -16.689 1.064 -6.637 1.00 89.19 129 SER A CA 1
ATOM 948 C C . SER A 1 129 ? -15.865 -0.145 -7.112 1.00 89.19 129 SER A C 1
ATOM 950 O O . SER A 1 129 ? -16.091 -1.256 -6.632 1.00 89.19 129 SER A O 1
ATOM 952 N N . ALA A 1 130 ? -14.914 0.043 -8.029 1.00 92.44 130 ALA A N 1
ATOM 953 C CA . ALA A 1 130 ? -14.122 -1.015 -8.655 1.00 92.44 130 ALA A CA 1
ATOM 954 C C . ALA A 1 130 ? -12.615 -0.909 -8.374 1.00 92.44 130 ALA A C 1
ATOM 956 O O . ALA A 1 130 ? -11.869 -1.864 -8.623 1.00 92.44 130 ALA A O 1
ATOM 957 N N . LYS A 1 131 ? -12.126 0.234 -7.888 1.00 92.06 131 LYS A N 1
ATOM 958 C CA . LYS A 1 131 ? -10.702 0.431 -7.613 1.00 92.06 131 LYS A CA 1
ATOM 959 C C . LYS A 1 131 ? -10.427 1.444 -6.513 1.00 92.06 131 LYS A C 1
ATOM 961 O O . LYS A 1 131 ? -11.163 2.399 -6.286 1.00 92.06 131 LYS A O 1
ATOM 966 N N . LEU A 1 132 ? -9.276 1.241 -5.894 1.00 90.19 132 LEU A N 1
ATOM 967 C CA . LEU A 1 132 ? -8.645 2.128 -4.934 1.00 90.19 132 LEU A CA 1
ATOM 968 C C . LEU A 1 132 ? -7.198 2.320 -5.380 1.00 90.19 132 LEU A C 1
ATOM 970 O O . LEU A 1 132 ? -6.501 1.333 -5.611 1.00 90.19 132 LEU A O 1
ATOM 974 N N . GLY A 1 133 ? -6.737 3.554 -5.528 1.00 89.31 133 GLY A N 1
ATOM 975 C CA . GLY A 1 133 ? -5.417 3.790 -6.095 1.00 89.31 133 GLY A CA 1
ATOM 976 C C . GLY A 1 133 ? -4.791 5.111 -5.702 1.00 89.31 133 GLY A C 1
ATOM 977 O O . GLY A 1 133 ? -5.385 5.943 -5.012 1.00 89.31 133 GLY A O 1
ATOM 978 N N . LEU A 1 134 ? -3.554 5.266 -6.149 1.00 88.00 134 LEU A N 1
ATOM 979 C CA . LEU A 1 134 ? -2.740 6.446 -5.942 1.00 88.00 134 LEU A CA 1
ATOM 980 C C . LEU A 1 134 ? -1.942 6.722 -7.207 1.00 88.00 134 LEU A C 1
ATOM 982 O O . LEU A 1 134 ? -1.317 5.814 -7.757 1.00 88.00 134 LEU A O 1
ATOM 986 N N . THR A 1 135 ? -1.960 7.980 -7.627 1.00 91.00 135 THR A N 1
ATOM 987 C CA . THR A 1 135 ? -1.025 8.521 -8.607 1.00 91.00 135 THR A CA 1
ATOM 988 C C . THR A 1 135 ? -0.095 9.510 -7.923 1.00 91.00 135 THR A C 1
ATOM 990 O O . THR A 1 135 ? -0.519 10.225 -7.008 1.00 91.00 135 THR A O 1
ATOM 993 N N . ALA A 1 136 ? 1.167 9.538 -8.329 1.00 87.31 136 ALA A N 1
ATOM 994 C CA . ALA A 1 136 ? 2.109 10.537 -7.859 1.00 87.31 136 ALA A CA 1
ATOM 995 C C . ALA A 1 136 ? 3.027 10.998 -8.982 1.00 87.31 136 ALA A C 1
ATOM 997 O O . ALA A 1 136 ? 3.571 10.191 -9.737 1.00 87.31 136 ALA A O 1
ATOM 998 N N . GLU A 1 137 ? 3.225 12.307 -9.021 1.00 89.25 137 GLU A N 1
ATOM 999 C CA . GLU A 1 137 ? 4.080 12.996 -9.970 1.00 89.25 137 GLU A CA 1
ATOM 1000 C C . GLU A 1 137 ? 5.191 13.723 -9.214 1.00 89.25 137 GLU A C 1
ATOM 1002 O O . GLU A 1 137 ? 4.962 14.370 -8.193 1.00 89.25 137 GLU A O 1
ATOM 1007 N N . HIS A 1 138 ? 6.408 13.633 -9.730 1.00 84.88 138 HIS A N 1
ATOM 1008 C CA . HIS A 1 138 ? 7.564 14.379 -9.256 1.00 84.88 138 HIS A CA 1
ATOM 1009 C C . HIS A 1 138 ? 8.328 14.920 -10.447 1.00 84.88 138 HIS A C 1
ATOM 1011 O O . HIS A 1 138 ? 8.583 14.207 -11.418 1.00 84.88 138 HIS A O 1
ATOM 1017 N N . SER A 1 139 ? 8.727 16.184 -10.359 1.00 81.06 139 SER A N 1
ATOM 1018 C CA . SER A 1 139 ? 9.536 16.835 -11.379 1.00 81.06 139 SER A CA 1
ATOM 1019 C C . SER A 1 139 ? 10.504 17.806 -10.722 1.00 81.06 139 SER A C 1
ATOM 1021 O O . SER A 1 139 ? 10.082 18.793 -10.125 1.00 81.06 139 SER A O 1
ATOM 1023 N N . THR A 1 140 ? 11.804 17.593 -10.908 1.00 70.50 140 THR A N 1
ATOM 1024 C CA . THR A 1 140 ? 12.825 18.586 -10.546 1.00 70.50 140 THR A CA 1
ATOM 1025 C C . THR A 1 140 ? 13.256 19.414 -11.755 1.00 70.50 140 THR A C 1
ATOM 1027 O O . THR A 1 140 ? 13.115 19.006 -12.912 1.00 70.50 140 THR A O 1
ATOM 1030 N N . ALA A 1 141 ? 13.791 20.608 -11.496 1.00 61.59 141 ALA A N 1
ATOM 1031 C CA . ALA A 1 141 ? 14.602 21.334 -12.470 1.00 61.59 141 ALA A CA 1
ATOM 1032 C C . ALA A 1 141 ? 16.036 20.766 -12.469 1.00 61.59 141 ALA A C 1
ATOM 1034 O O . ALA A 1 141 ? 16.522 20.350 -11.416 1.00 61.59 141 ALA A O 1
ATOM 1035 N N . ALA A 1 142 ? 16.728 20.751 -13.614 1.00 56.59 142 ALA A N 1
ATOM 1036 C CA . ALA A 1 142 ? 18.151 20.409 -13.628 1.00 56.59 142 ALA A CA 1
ATOM 1037 C C . ALA A 1 142 ? 18.973 21.530 -12.993 1.00 56.59 142 ALA A C 1
ATOM 1039 O O . ALA A 1 142 ? 18.658 22.712 -13.131 1.00 56.59 142 ALA A O 1
ATOM 1040 N N . GLN A 1 143 ? 20.121 21.163 -12.419 1.00 51.09 143 GLN A N 1
ATOM 1041 C CA . GLN A 1 143 ? 21.128 22.111 -11.923 1.00 51.09 143 GLN A CA 1
ATOM 1042 C C . GLN A 1 143 ? 21.649 23.089 -13.003 1.00 51.09 143 GLN A C 1
ATOM 1044 O O . GLN A 1 143 ? 22.255 24.097 -12.658 1.00 51.09 143 GLN A O 1
ATOM 1049 N N . ALA A 1 144 ? 21.407 22.822 -14.295 1.00 45.91 144 ALA A N 1
ATOM 1050 C CA . ALA A 1 144 ? 21.883 23.628 -15.425 1.00 45.91 144 ALA A CA 1
ATOM 1051 C C . ALA A 1 144 ? 20.775 24.093 -16.402 1.00 45.91 144 ALA A C 1
ATOM 1053 O O . ALA A 1 144 ? 21.084 24.462 -17.534 1.00 45.91 144 ALA A O 1
ATOM 1054 N N . GLY A 1 145 ? 19.494 24.072 -16.008 1.00 51.66 145 GLY A N 1
ATOM 1055 C CA . GLY A 1 145 ? 18.384 24.537 -16.856 1.00 51.66 145 GLY A CA 1
ATOM 1056 C C . GLY A 1 145 ? 17.051 23.822 -16.593 1.00 51.66 145 GLY A C 1
ATOM 1057 O O . GLY A 1 145 ? 16.941 23.040 -15.648 1.00 51.66 145 GLY A O 1
ATOM 1058 N N . PRO A 1 146 ? 16.010 24.061 -17.414 1.00 44.25 146 PRO A N 1
ATOM 1059 C CA . PRO A 1 146 ? 14.766 23.307 -17.311 1.00 44.25 146 PRO A CA 1
ATOM 1060 C C . PRO A 1 146 ? 15.013 21.816 -17.611 1.00 44.25 146 PRO A C 1
ATOM 1062 O O . PRO A 1 146 ? 15.576 21.476 -18.651 1.00 44.25 146 PRO A O 1
ATOM 1065 N N . GLY A 1 147 ? 14.565 20.956 -16.688 1.00 59.69 147 GLY A N 1
ATOM 1066 C CA . GLY A 1 147 ? 14.486 19.497 -16.837 1.00 59.69 147 GLY A CA 1
ATOM 1067 C C . GLY A 1 147 ? 15.475 18.697 -15.981 1.00 59.69 147 GLY A C 1
ATOM 1068 O O . GLY A 1 147 ? 16.644 18.603 -16.316 1.00 59.69 147 GLY A O 1
ATOM 1069 N N . GLY A 1 148 ? 14.991 18.120 -14.879 1.00 77.00 148 GLY A N 1
ATOM 1070 C CA . GLY A 1 148 ? 15.692 17.156 -14.022 1.00 77.00 148 GLY A CA 1
ATOM 1071 C C . GLY A 1 148 ? 14.977 15.798 -14.001 1.00 77.00 148 GLY A C 1
ATOM 1072 O O . GLY A 1 148 ? 14.382 15.393 -15.002 1.00 77.00 148 GLY A O 1
ATOM 1073 N N . LEU A 1 149 ? 15.009 15.102 -12.861 1.00 82.62 149 LEU A N 1
ATOM 1074 C CA . LEU A 1 149 ? 14.292 13.842 -12.667 1.00 82.62 149 LEU A CA 1
ATOM 1075 C C . LEU A 1 149 ? 12.784 14.074 -12.758 1.00 82.62 149 LEU A C 1
ATOM 1077 O O . LEU A 1 149 ? 12.225 14.873 -12.005 1.00 82.62 149 LEU A O 1
ATOM 1081 N N . LYS A 1 150 ? 12.131 13.308 -13.629 1.00 88.94 150 LYS A N 1
ATOM 1082 C CA . LYS A 1 150 ? 10.680 13.173 -13.679 1.00 88.94 150 LYS A CA 1
ATOM 1083 C C . LYS A 1 150 ? 10.288 11.749 -13.344 1.00 88.94 150 LYS A C 1
ATOM 1085 O O . LYS A 1 150 ? 10.834 10.817 -13.931 1.00 88.94 150 LYS A O 1
ATOM 1090 N N . VAL A 1 151 ? 9.343 11.591 -12.430 1.00 86.75 151 VAL A N 1
ATOM 1091 C CA . VAL A 1 151 ? 8.733 10.302 -12.106 1.00 86.75 151 VAL A CA 1
ATOM 1092 C C . VAL A 1 151 ? 7.229 10.492 -12.051 1.00 86.75 151 VAL A C 1
ATOM 1094 O O . VAL A 1 151 ? 6.745 11.410 -11.402 1.00 86.75 151 VAL A O 1
ATOM 1097 N N . ASP A 1 152 ? 6.522 9.611 -12.733 1.00 91.56 152 ASP A N 1
ATOM 1098 C CA . ASP A 1 152 ? 5.080 9.456 -12.705 1.00 91.56 152 ASP A CA 1
ATOM 1099 C C . ASP A 1 152 ? 4.787 7.981 -12.435 1.00 91.56 152 ASP A C 1
ATOM 1101 O O . ASP A 1 152 ? 5.406 7.083 -13.025 1.00 91.56 152 ASP A O 1
ATOM 1105 N N . PHE A 1 153 ? 3.878 7.713 -11.512 1.00 90.38 153 PHE A N 1
ATOM 1106 C CA . PHE A 1 153 ? 3.357 6.371 -11.356 1.00 90.38 153 PHE A CA 1
ATOM 1107 C C . PHE A 1 153 ? 1.897 6.390 -10.943 1.00 90.38 153 PHE A C 1
ATOM 1109 O O . PHE A 1 153 ? 1.456 7.257 -10.197 1.00 90.38 153 PHE A O 1
ATOM 1116 N N . ASP A 1 154 ? 1.188 5.349 -11.359 1.00 93.88 154 ASP A N 1
ATOM 1117 C CA . ASP A 1 154 ? -0.177 5.052 -10.962 1.00 93.88 154 ASP A CA 1
ATOM 1118 C C . ASP A 1 154 ? -0.245 3.596 -10.491 1.00 93.88 154 ASP A C 1
ATOM 1120 O O . ASP A 1 154 ? 0.190 2.674 -11.189 1.00 93.88 154 ASP A O 1
ATOM 1124 N N . ILE A 1 155 ? -0.766 3.386 -9.284 1.00 91.31 155 ILE A N 1
ATOM 1125 C CA . ILE A 1 155 ? -0.951 2.062 -8.692 1.00 91.31 155 ILE A CA 1
ATOM 1126 C C . ILE A 1 155 ? -2.406 1.915 -8.277 1.00 91.31 155 ILE A C 1
ATOM 1128 O O . ILE A 1 155 ? -2.935 2.732 -7.523 1.00 91.31 155 ILE A O 1
ATOM 1132 N N . GLN A 1 156 ? -3.030 0.823 -8.712 1.00 94.19 156 GLN A N 1
ATOM 1133 C CA . GLN A 1 156 ? -4.437 0.531 -8.459 1.00 94.19 156 GLN A CA 1
ATOM 1134 C C . GLN A 1 156 ? -4.592 -0.853 -7.846 1.00 94.19 156 GLN A C 1
ATOM 1136 O O . GLN A 1 156 ? -4.135 -1.854 -8.405 1.00 94.19 156 GLN A O 1
ATOM 1141 N N . LEU A 1 157 ? -5.323 -0.914 -6.742 1.00 93.38 157 LEU A N 1
ATOM 1142 C CA . LEU A 1 157 ? -5.931 -2.129 -6.242 1.00 93.38 157 LEU A CA 1
ATOM 1143 C C . LEU A 1 157 ? -7.335 -2.240 -6.842 1.00 93.38 157 LEU A C 1
ATOM 1145 O O . LEU A 1 157 ? -8.203 -1.412 -6.570 1.00 93.38 157 LEU A O 1
ATOM 1149 N N . ARG A 1 158 ? -7.554 -3.253 -7.680 1.00 95.69 158 ARG A N 1
ATOM 1150 C CA . ARG A 1 158 ? -8.873 -3.561 -8.243 1.00 95.69 158 ARG A CA 1
ATOM 1151 C C . ARG A 1 158 ? -9.658 -4.385 -7.245 1.00 95.69 158 ARG A C 1
ATOM 1153 O O . ARG A 1 158 ? -9.138 -5.367 -6.709 1.00 95.69 158 ARG A O 1
ATOM 1160 N N . VAL A 1 159 ? -10.901 -3.994 -7.022 1.00 94.50 159 VAL A N 1
ATOM 1161 C CA . VAL A 1 159 ? -11.777 -4.612 -6.040 1.00 94.50 159 VAL A CA 1
ATOM 1162 C C . VAL A 1 159 ? -13.146 -4.914 -6.635 1.00 94.50 159 VAL A C 1
ATOM 1164 O O . VAL A 1 159 ? -13.594 -4.271 -7.581 1.00 94.50 159 VAL A O 1
ATOM 1167 N N . ARG A 1 160 ? -13.828 -5.892 -6.052 1.00 94.62 160 ARG A N 1
ATOM 1168 C CA . ARG A 1 160 ? -15.222 -6.217 -6.326 1.00 94.62 160 ARG A CA 1
ATOM 1169 C C . ARG A 1 160 ? -15.845 -6.780 -5.068 1.00 94.62 160 ARG A C 1
ATOM 1171 O O . ARG A 1 160 ? -15.319 -7.734 -4.508 1.00 94.62 160 ARG A O 1
ATOM 1178 N N . ASN A 1 161 ? -16.985 -6.225 -4.660 1.00 91.25 161 ASN A N 1
ATOM 1179 C CA . ASN A 1 161 ? -17.697 -6.656 -3.453 1.00 91.25 161 ASN A CA 1
ATOM 1180 C C . ASN A 1 161 ? -16.760 -6.735 -2.237 1.00 91.25 161 ASN A C 1
ATOM 1182 O O . ASN A 1 161 ? -16.726 -7.747 -1.536 1.00 91.25 161 ASN A O 1
ATOM 1186 N N . LEU A 1 162 ? -15.965 -5.678 -2.038 1.00 91.44 162 LEU A N 1
ATOM 1187 C CA . LEU A 1 162 ? -14.968 -5.616 -0.978 1.00 91.44 162 LEU A CA 1
ATOM 1188 C C . LEU A 1 162 ? -15.649 -5.856 0.376 1.00 91.44 162 LEU A C 1
ATOM 1190 O O . LEU A 1 162 ? -16.645 -5.206 0.698 1.00 91.44 162 LEU A O 1
ATOM 1194 N N . ARG A 1 163 ? -15.147 -6.810 1.158 1.00 91.88 163 ARG A N 1
ATOM 1195 C CA . ARG A 1 163 ? -15.790 -7.241 2.405 1.00 91.88 163 ARG A CA 1
ATOM 1196 C C . ARG A 1 163 ? -14.753 -7.535 3.473 1.00 91.88 163 ARG A C 1
ATOM 1198 O O . ARG A 1 163 ? -13.719 -8.133 3.192 1.00 91.88 163 ARG A O 1
ATOM 1205 N N . VAL A 1 164 ? -15.037 -7.105 4.695 1.00 90.19 164 VAL A N 1
ATOM 1206 C CA . VAL A 1 164 ? -14.216 -7.378 5.876 1.00 90.19 164 VAL A CA 1
ATOM 1207 C C . VAL A 1 164 ? -14.874 -8.480 6.673 1.00 90.19 164 VAL A C 1
ATOM 1209 O O . VAL A 1 164 ? -16.056 -8.378 7.004 1.00 90.19 164 VAL A O 1
ATOM 1212 N N . HIS A 1 165 ? -14.079 -9.479 7.033 1.00 91.81 165 HIS A N 1
ATOM 1213 C CA . HIS A 1 165 ? -14.452 -10.478 8.017 1.00 91.81 165 HIS A CA 1
ATOM 1214 C C . HIS A 1 165 ? -13.467 -10.444 9.180 1.00 91.81 165 HIS A C 1
ATOM 1216 O O . HIS A 1 165 ? -12.252 -10.458 8.977 1.00 91.81 165 HIS A O 1
ATOM 1222 N N . GLY A 1 166 ? -13.994 -10.428 10.397 1.00 89.19 166 GLY A N 1
ATOM 1223 C CA . GLY A 1 166 ? -13.208 -10.510 11.619 1.00 89.19 166 GLY A CA 1
ATOM 1224 C C . GLY A 1 166 ? -13.893 -11.403 12.641 1.00 89.19 166 GLY A C 1
ATOM 1225 O O . GLY A 1 166 ? -15.101 -11.301 12.840 1.00 89.19 166 GLY A O 1
ATOM 1226 N N . ASP A 1 167 ? -13.117 -12.255 13.297 1.00 88.94 167 ASP A N 1
ATOM 1227 C CA . ASP A 1 167 ? -13.536 -12.987 14.491 1.00 88.94 167 ASP A CA 1
ATOM 1228 C C . ASP A 1 167 ? -12.428 -12.843 15.532 1.00 88.94 167 ASP A C 1
ATOM 1230 O O . ASP A 1 167 ? -11.307 -13.330 15.345 1.00 88.94 167 ASP A O 1
ATOM 1234 N N . ILE A 1 168 ? -12.728 -12.097 16.592 1.00 85.50 168 ILE A N 1
ATOM 1235 C CA . ILE A 1 168 ? -11.794 -11.779 17.665 1.00 85.50 168 ILE A CA 1
ATOM 1236 C C . ILE A 1 168 ? -12.453 -12.182 18.974 1.00 85.50 168 ILE A C 1
ATOM 1238 O O . ILE A 1 168 ? -13.419 -11.566 19.431 1.00 85.50 168 ILE A O 1
ATOM 1242 N N . ARG A 1 169 ? -11.909 -13.218 19.605 1.00 86.69 169 ARG A N 1
ATOM 1243 C CA . ARG A 1 169 ? -12.331 -13.664 20.929 1.00 86.69 169 ARG A CA 1
ATOM 1244 C C . ARG A 1 169 ? -11.277 -13.272 21.950 1.00 86.69 169 ARG A C 1
ATOM 1246 O O . ARG A 1 169 ? -10.143 -13.727 21.856 1.00 86.69 169 ARG A O 1
ATOM 1253 N N . VAL A 1 170 ? -11.669 -12.459 22.922 1.00 84.25 170 VAL A N 1
ATOM 1254 C CA . VAL A 1 170 ? -10.841 -12.096 24.070 1.00 84.25 170 VAL A CA 1
ATOM 1255 C C . VAL A 1 170 ? -11.271 -12.953 25.254 1.00 84.25 170 VAL A C 1
ATOM 1257 O O . VAL A 1 170 ? -12.460 -13.060 25.557 1.00 84.25 170 VAL A O 1
ATOM 1260 N N . THR A 1 171 ? -10.323 -13.616 25.903 1.00 86.12 171 THR A N 1
ATOM 1261 C CA . THR A 1 171 ? -10.569 -14.419 27.104 1.00 86.12 171 THR A CA 1
ATOM 1262 C C . THR A 1 171 ? -9.444 -14.168 28.091 1.00 86.12 171 THR A C 1
ATOM 1264 O O . THR A 1 171 ? -8.282 -14.421 27.779 1.00 86.12 171 THR A O 1
ATOM 1267 N N . ASN A 1 172 ? -9.779 -13.650 29.272 1.00 86.56 172 ASN A N 1
ATOM 1268 C CA . ASN A 1 172 ? -8.821 -13.224 30.291 1.00 86.56 172 ASN A CA 1
ATOM 1269 C C . ASN A 1 172 ? -7.729 -12.271 29.762 1.00 86.56 172 ASN A C 1
ATOM 1271 O O . ASN A 1 172 ? -6.574 -12.363 30.173 1.00 86.56 172 ASN A O 1
ATOM 1275 N N . GLY A 1 173 ? -8.084 -11.364 28.849 1.00 78.12 173 GLY A N 1
ATOM 1276 C CA . GLY A 1 173 ? -7.153 -10.414 28.231 1.00 78.12 173 GLY A CA 1
ATOM 1277 C C . GLY A 1 173 ? -6.217 -11.026 27.183 1.00 78.12 173 GLY A C 1
ATOM 1278 O O . GLY A 1 173 ? -5.250 -10.384 26.792 1.00 78.12 173 GLY A O 1
ATOM 1279 N N . ILE A 1 174 ? -6.482 -12.255 26.726 1.00 79.75 174 ILE A N 1
ATOM 1280 C CA . ILE A 1 174 ? -5.701 -12.951 25.694 1.00 79.75 174 ILE A CA 1
ATOM 1281 C C . ILE A 1 174 ? -6.582 -13.194 24.468 1.00 79.75 174 ILE A C 1
ATOM 1283 O O . ILE A 1 174 ? -7.765 -13.515 24.601 1.00 79.75 174 ILE A O 1
ATOM 1287 N N . ILE A 1 175 ? -5.990 -13.091 23.276 1.00 82.06 175 ILE A N 1
ATOM 1288 C CA . ILE A 1 175 ? -6.646 -13.361 21.993 1.00 82.06 175 ILE A CA 1
ATOM 1289 C C . ILE A 1 175 ? -6.034 -14.637 21.384 1.00 82.06 175 ILE A C 1
ATOM 1291 O O . ILE A 1 175 ? -5.021 -14.560 20.693 1.00 82.06 175 ILE A O 1
ATOM 1295 N N . PRO A 1 176 ? -6.581 -15.839 21.658 1.00 73.88 176 PRO A N 1
ATOM 1296 C CA . PRO A 1 176 ? -5.899 -17.096 21.341 1.00 73.88 176 PRO A CA 1
ATOM 1297 C C . PRO A 1 176 ? -5.923 -17.473 19.853 1.00 73.88 176 PRO A C 1
ATOM 1299 O O . PRO A 1 176 ? -5.002 -18.135 19.392 1.00 73.88 176 PRO A O 1
ATOM 1302 N N . ASN A 1 177 ? -6.960 -17.081 19.100 1.00 82.88 177 ASN A N 1
ATOM 1303 C CA . ASN A 1 177 ? -7.116 -17.424 17.678 1.00 82.88 177 ASN A CA 1
ATOM 1304 C C . ASN A 1 177 ? -7.798 -16.286 16.897 1.00 82.88 177 ASN A C 1
ATOM 1306 O O . ASN A 1 177 ? -8.937 -16.449 16.457 1.00 82.88 177 ASN A O 1
ATOM 1310 N N . PRO A 1 178 ? -7.151 -15.120 16.749 1.00 86.19 178 PRO A N 1
ATOM 1311 C CA . PRO A 1 178 ? -7.741 -14.028 15.991 1.00 86.19 178 PRO A CA 1
ATOM 1312 C C . PRO A 1 178 ? -7.846 -14.397 14.512 1.00 86.19 178 PRO A C 1
ATOM 1314 O O . PRO A 1 178 ? -6.950 -15.030 13.948 1.00 86.19 178 PRO A O 1
ATOM 1317 N N . SER A 1 179 ? -8.918 -13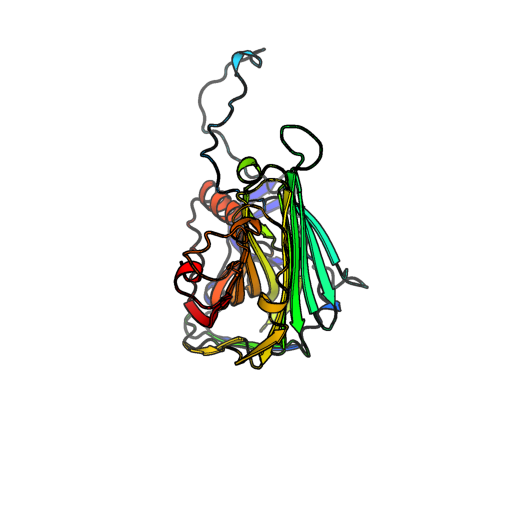.963 13.863 1.00 89.75 179 SER A N 1
ATOM 1318 C CA . SER A 1 179 ? -9.005 -13.970 12.409 1.00 89.75 179 SER A CA 1
ATOM 1319 C C . SER A 1 179 ? -9.420 -12.603 11.899 1.00 89.75 179 SER A C 1
ATOM 1321 O O . SER A 1 179 ? -10.312 -11.955 12.449 1.00 89.75 179 SER A O 1
ATOM 1323 N N . PHE A 1 180 ? -8.751 -12.167 10.842 1.00 90.12 180 PHE A N 1
ATOM 1324 C CA . PHE A 1 180 ? -9.085 -10.945 10.136 1.00 90.12 180 PHE A CA 1
ATOM 1325 C C . PHE A 1 180 ? -8.719 -11.128 8.674 1.00 90.12 180 PHE A C 1
ATOM 1327 O O . PHE A 1 180 ? -7.581 -11.474 8.342 1.00 90.12 180 PHE A O 1
ATOM 1334 N N . ARG A 1 181 ? -9.690 -10.928 7.788 1.00 92.69 181 ARG A N 1
ATOM 1335 C CA . ARG A 1 181 ? -9.482 -11.059 6.351 1.00 92.69 181 ARG A CA 1
ATOM 1336 C C . ARG A 1 181 ? -10.294 -10.049 5.562 1.00 92.69 181 ARG A C 1
ATOM 1338 O O . ARG A 1 181 ? -11.349 -9.586 5.995 1.00 92.69 181 ARG A O 1
ATOM 1345 N N . ILE A 1 182 ? -9.780 -9.760 4.378 1.00 93.62 182 ILE A N 1
ATOM 1346 C CA . ILE A 1 182 ? -10.417 -8.936 3.367 1.00 93.62 182 ILE A CA 1
ATOM 1347 C C . ILE A 1 182 ? -10.664 -9.817 2.149 1.00 93.62 182 ILE A C 1
ATOM 1349 O O . ILE A 1 182 ? -9.748 -10.453 1.618 1.00 93.62 182 ILE A O 1
ATOM 1353 N N . ASP A 1 183 ? -11.915 -9.832 1.722 1.00 95.25 183 ASP A N 1
ATOM 1354 C CA . ASP A 1 183 ? -12.393 -10.491 0.519 1.00 95.25 183 ASP A CA 1
ATOM 1355 C C . ASP A 1 183 ? -12.697 -9.437 -0.553 1.00 95.25 183 ASP A C 1
ATOM 1357 O O . ASP A 1 183 ? -13.001 -8.285 -0.239 1.00 95.25 183 ASP A O 1
ATOM 1361 N N . GLY A 1 184 ? -12.623 -9.826 -1.827 1.00 93.94 184 GLY A N 1
ATOM 1362 C CA . GLY A 1 184 ? -12.980 -8.946 -2.944 1.00 93.94 184 GLY A CA 1
ATOM 1363 C C . GLY A 1 184 ? -11.835 -8.115 -3.525 1.00 93.94 184 GLY A C 1
ATOM 1364 O O . GLY A 1 184 ? -12.091 -7.213 -4.314 1.00 93.94 184 GLY A O 1
ATOM 1365 N N . VAL A 1 185 ? -10.576 -8.399 -3.185 1.00 95.00 185 VAL A N 1
ATOM 1366 C CA . VAL A 1 185 ? -9.414 -7.868 -3.920 1.00 95.00 185 VAL A CA 1
ATOM 1367 C C . VAL A 1 185 ? -9.178 -8.738 -5.156 1.00 95.00 185 VAL A C 1
ATOM 1369 O O . VAL A 1 185 ? -8.861 -9.913 -5.018 1.00 95.00 185 VAL A O 1
ATOM 1372 N N . GLU A 1 186 ? -9.326 -8.170 -6.355 1.00 96.00 186 GLU A N 1
ATOM 1373 C CA . GLU A 1 186 ? -9.274 -8.913 -7.627 1.00 96.00 186 GLU A CA 1
ATOM 1374 C C . GLU A 1 186 ? -7.955 -8.750 -8.383 1.00 96.00 186 GLU A C 1
ATOM 1376 O O . GLU A 1 186 ? -7.638 -9.524 -9.292 1.00 96.00 186 GLU A O 1
ATOM 1381 N N . GLY A 1 187 ? -7.173 -7.718 -8.070 1.00 95.75 187 GLY A N 1
ATOM 1382 C CA . GLY A 1 187 ? -5.926 -7.509 -8.783 1.00 95.75 187 GLY A CA 1
ATOM 1383 C C . GLY A 1 187 ? -5.158 -6.257 -8.417 1.00 95.75 187 GLY A C 1
ATOM 1384 O O . GLY A 1 187 ? -5.659 -5.356 -7.755 1.00 95.75 187 GLY A O 1
ATOM 1385 N N . LEU A 1 188 ? -3.940 -6.202 -8.941 1.00 95.12 188 LEU A N 1
ATOM 1386 C CA . LEU A 1 188 ? -3.030 -5.070 -8.849 1.00 95.12 188 LEU A CA 1
ATOM 1387 C C . LEU A 1 188 ? -2.721 -4.578 -10.266 1.00 95.12 188 LEU A C 1
ATOM 1389 O O . LEU A 1 188 ? -2.435 -5.387 -11.152 1.00 95.12 188 LEU A O 1
ATOM 1393 N N . ALA A 1 189 ? -2.774 -3.272 -10.486 1.00 96.06 189 ALA A N 1
ATOM 1394 C CA . ALA A 1 189 ? -2.324 -2.628 -11.713 1.00 96.06 189 ALA A CA 1
ATOM 1395 C C . ALA A 1 189 ? -1.287 -1.563 -11.366 1.00 96.06 189 ALA A C 1
ATOM 1397 O O . ALA A 1 189 ? -1.456 -0.837 -10.392 1.00 96.06 189 ALA A O 1
ATOM 1398 N N . VAL A 1 190 ? -0.211 -1.499 -12.145 1.00 93.88 190 VAL A N 1
ATOM 1399 C CA . VAL A 1 190 ? 0.882 -0.543 -11.946 1.00 93.88 190 VAL A CA 1
ATOM 1400 C C . VAL A 1 190 ? 1.270 0.041 -13.293 1.00 93.88 190 VAL A C 1
ATOM 1402 O O . VAL A 1 190 ? 1.537 -0.710 -14.233 1.00 93.88 190 VAL A O 1
ATOM 1405 N N . THR A 1 191 ? 1.340 1.362 -13.375 1.00 95.56 191 THR A N 1
ATOM 1406 C CA . THR A 1 191 ? 1.931 2.111 -14.483 1.00 95.56 191 THR A CA 1
ATOM 1407 C C . THR A 1 191 ? 3.045 2.978 -13.928 1.00 95.56 191 THR A C 1
ATOM 1409 O O . THR A 1 191 ? 2.869 3.616 -12.899 1.00 95.56 191 THR A O 1
ATOM 1412 N N . ILE A 1 192 ? 4.202 2.963 -14.581 1.00 91.25 192 ILE A N 1
ATOM 1413 C CA . ILE A 1 192 ? 5.378 3.733 -14.181 1.00 91.25 192 ILE A CA 1
ATOM 1414 C C . ILE A 1 192 ? 5.925 4.412 -15.427 1.00 91.25 192 ILE A C 1
ATOM 1416 O O . ILE A 1 192 ? 6.079 3.764 -16.467 1.00 91.25 192 ILE A O 1
ATOM 1420 N N . ALA A 1 193 ? 6.268 5.686 -15.310 1.00 90.75 193 ALA A N 1
ATOM 1421 C CA . ALA A 1 193 ? 7.068 6.421 -16.267 1.00 90.75 193 ALA A CA 1
ATOM 1422 C C . ALA A 1 193 ? 8.107 7.256 -15.515 1.00 90.75 193 ALA A C 1
ATOM 1424 O O . ALA A 1 193 ? 7.800 7.956 -14.560 1.00 90.75 193 ALA A O 1
ATOM 1425 N N . ALA A 1 194 ? 9.360 7.189 -15.937 1.00 87.44 194 ALA A N 1
ATOM 1426 C CA . ALA A 1 194 ? 10.426 7.973 -15.343 1.00 87.44 194 ALA A CA 1
ATOM 1427 C C . ALA A 1 194 ? 11.429 8.414 -16.406 1.00 87.44 194 ALA A C 1
ATOM 1429 O O . ALA A 1 194 ? 11.638 7.732 -17.412 1.00 87.44 194 ALA A O 1
ATOM 1430 N N . GLY A 1 195 ? 12.064 9.557 -16.181 1.00 85.88 195 GLY A N 1
ATOM 1431 C CA . GLY A 1 195 ? 13.131 10.047 -17.035 1.00 85.88 195 GLY A CA 1
ATOM 1432 C C . GLY A 1 195 ? 14.068 10.990 -16.303 1.00 85.88 195 GLY A C 1
ATOM 1433 O O . GLY A 1 195 ? 13.649 11.728 -15.417 1.00 85.88 195 GLY A O 1
ATOM 1434 N N . ALA A 1 196 ? 15.335 10.963 -16.696 1.00 84.12 196 ALA A N 1
ATOM 1435 C CA . ALA A 1 196 ? 16.388 11.789 -16.127 1.00 84.12 196 ALA A CA 1
ATOM 1436 C C . ALA A 1 196 ? 17.143 12.510 -17.245 1.00 84.12 196 ALA A C 1
ATOM 1438 O O . ALA A 1 196 ? 17.531 11.909 -18.251 1.00 84.12 196 ALA A O 1
ATOM 1439 N N . GLN A 1 197 ? 17.378 13.807 -17.068 1.00 83.75 197 GLN A N 1
ATOM 1440 C CA . GLN A 1 197 ? 18.103 14.619 -18.042 1.00 83.75 197 GLN A CA 1
ATOM 1441 C C . GLN A 1 197 ? 19.610 14.596 -17.764 1.00 83.75 197 GLN A C 1
ATOM 1443 O O . GLN A 1 197 ? 20.405 14.428 -18.688 1.00 83.75 197 GLN A O 1
ATOM 1448 N N . GLY A 1 198 ? 20.005 14.726 -16.498 1.00 75.88 198 GLY A N 1
ATOM 1449 C CA . GLY A 1 198 ? 21.385 14.718 -16.013 1.00 75.88 198 GLY A CA 1
ATOM 1450 C C . GLY A 1 198 ? 21.969 13.327 -15.745 1.00 75.88 198 GLY A C 1
ATOM 1451 O O . GLY A 1 198 ? 23.188 13.200 -15.616 1.00 75.88 198 GLY A O 1
ATOM 1452 N N . GLY A 1 199 ? 21.144 12.275 -15.734 1.00 74.62 199 GLY A N 1
ATOM 1453 C CA . GLY A 1 199 ? 21.569 10.909 -15.410 1.00 74.62 199 GLY A CA 1
ATOM 1454 C C . GLY A 1 199 ? 21.853 10.757 -13.916 1.00 74.62 199 GLY A C 1
ATOM 1455 O O . GLY A 1 199 ? 20.977 11.025 -13.100 1.00 74.62 199 GLY A O 1
ATOM 1456 N N . LEU A 1 200 ? 23.085 10.377 -13.549 1.00 72.12 200 LEU A N 1
ATOM 1457 C CA . LEU A 1 200 ? 23.482 10.113 -12.153 1.00 72.12 200 LEU A CA 1
ATOM 1458 C C . LEU A 1 200 ? 23.177 11.264 -11.185 1.00 72.12 200 LEU A C 1
ATOM 1460 O O . LEU A 1 200 ? 22.803 11.004 -10.045 1.00 72.12 200 LEU A O 1
ATOM 1464 N N . SER A 1 201 ? 23.331 12.515 -11.632 1.00 72.94 201 SER A N 1
ATOM 1465 C CA . SER A 1 201 ? 23.096 13.714 -10.812 1.00 72.94 201 SER A CA 1
ATOM 1466 C C . SER A 1 201 ? 21.640 13.899 -10.396 1.00 72.94 201 SER A C 1
ATOM 1468 O O . SER A 1 201 ? 21.366 14.642 -9.458 1.00 72.94 201 SER A O 1
ATOM 1470 N N . ASP A 1 202 ? 20.719 13.255 -11.108 1.00 71.06 202 ASP A N 1
ATOM 1471 C CA . ASP A 1 202 ? 19.284 13.441 -10.932 1.00 71.06 202 ASP A CA 1
ATOM 1472 C C . ASP A 1 202 ? 18.680 12.355 -10.030 1.00 71.06 202 ASP A C 1
ATOM 1474 O O . ASP A 1 202 ? 17.523 12.467 -9.628 1.00 71.06 202 ASP A O 1
ATOM 1478 N N . ASN A 1 203 ? 19.446 11.311 -9.695 1.00 65.56 203 ASN A N 1
ATOM 1479 C CA . ASN A 1 203 ? 18.955 10.191 -8.900 1.00 65.56 203 ASN A CA 1
ATOM 1480 C C . ASN A 1 203 ? 18.562 10.625 -7.493 1.00 65.56 203 ASN A C 1
ATOM 1482 O O . ASN A 1 203 ? 19.358 11.207 -6.756 1.00 65.56 203 ASN A O 1
ATOM 1486 N N . LYS A 1 204 ? 17.342 10.258 -7.100 1.00 65.06 204 LYS A N 1
ATOM 1487 C CA . LYS A 1 204 ? 16.843 10.420 -5.738 1.00 65.06 204 LYS A CA 1
ATOM 1488 C C . LYS A 1 204 ? 16.350 9.079 -5.194 1.00 65.06 204 LYS A C 1
ATOM 1490 O O . LYS A 1 204 ? 15.758 8.270 -5.909 1.00 65.06 204 LYS A O 1
ATOM 1495 N N . LYS A 1 205 ? 16.575 8.877 -3.898 1.00 61.44 205 LYS A N 1
ATOM 1496 C CA . LYS A 1 205 ? 15.885 7.876 -3.086 1.00 61.44 205 LYS A CA 1
ATOM 1497 C C . LYS A 1 205 ? 14.875 8.622 -2.227 1.00 61.44 205 LYS A C 1
ATOM 1499 O O . LYS A 1 205 ? 15.268 9.401 -1.364 1.00 61.44 205 LYS A O 1
ATOM 1504 N N . ALA A 1 206 ? 13.593 8.418 -2.500 1.00 56.00 206 ALA A N 1
ATOM 1505 C CA . ALA A 1 206 ? 12.508 9.062 -1.776 1.00 56.00 206 ALA A CA 1
ATOM 1506 C C . ALA A 1 206 ? 11.637 7.987 -1.119 1.00 56.00 206 ALA A C 1
ATOM 1508 O O . ALA A 1 206 ? 11.017 7.164 -1.798 1.00 56.00 206 ALA A O 1
ATOM 1509 N N . LYS A 1 207 ? 11.584 7.985 0.216 1.00 57.34 207 LYS A N 1
ATOM 1510 C CA . LYS A 1 207 ? 10.597 7.217 0.980 1.00 57.34 207 LYS A CA 1
ATOM 1511 C C . LYS A 1 207 ? 9.504 8.193 1.403 1.00 57.34 207 LYS A C 1
ATOM 1513 O O . LYS A 1 207 ? 9.745 9.111 2.186 1.00 57.34 207 LYS A O 1
ATOM 1518 N N . ILE A 1 208 ? 8.301 8.009 0.867 1.00 55.72 208 ILE A N 1
ATOM 1519 C CA . ILE A 1 208 ? 7.181 8.916 1.117 1.00 55.72 208 ILE A CA 1
ATOM 1520 C C . ILE A 1 208 ? 6.049 8.126 1.745 1.00 55.72 208 ILE A C 1
ATOM 1522 O O . ILE A 1 208 ? 5.378 7.298 1.128 1.00 55.72 208 ILE A O 1
ATOM 1526 N N . GLU A 1 209 ? 5.820 8.401 3.020 1.00 52.72 209 GLU A N 1
ATOM 1527 C CA . GLU A 1 209 ? 4.668 7.850 3.703 1.00 52.72 209 GLU A CA 1
ATOM 1528 C C . GLU A 1 209 ? 3.470 8.745 3.424 1.00 52.72 209 GLU A C 1
ATOM 1530 O O . GLU A 1 209 ? 3.427 9.898 3.850 1.00 52.72 209 GLU A O 1
ATOM 1535 N N . PHE A 1 210 ? 2.486 8.202 2.709 1.00 56.44 210 PHE A N 1
ATOM 1536 C CA . PHE A 1 210 ? 1.253 8.910 2.417 1.00 56.44 210 PHE A CA 1
ATOM 1537 C C . PHE A 1 210 ? 0.043 8.233 3.045 1.00 56.44 210 PHE A C 1
ATOM 1539 O O . PHE A 1 210 ? -0.692 7.494 2.385 1.00 56.44 210 PHE A O 1
ATOM 1546 N N . PRO A 1 211 ? -0.220 8.513 4.320 1.00 56.25 211 PRO A N 1
ATOM 1547 C CA . PRO A 1 211 ? -1.378 7.962 4.977 1.00 56.25 211 PRO A CA 1
ATOM 1548 C C . PRO A 1 211 ? -2.621 8.735 4.535 1.00 56.25 211 PRO A C 1
ATOM 1550 O O . PRO A 1 211 ? -3.156 9.575 5.244 1.00 56.25 211 PRO A O 1
ATOM 1553 N N . ILE A 1 212 ? -3.121 8.466 3.333 1.00 57.16 212 ILE A N 1
ATOM 1554 C CA . ILE A 1 212 ? -4.518 8.768 3.071 1.00 57.16 212 ILE A CA 1
ATOM 1555 C C . ILE A 1 212 ? -5.345 7.750 3.826 1.00 57.16 212 ILE A C 1
ATOM 1557 O O . ILE A 1 212 ? -5.364 6.576 3.479 1.00 57.16 212 ILE A O 1
ATOM 1561 N N . GLU A 1 213 ? -5.990 8.231 4.886 1.00 64.44 213 GLU A N 1
ATOM 1562 C CA . GLU A 1 213 ? -6.902 7.435 5.681 1.00 64.44 213 GLU A CA 1
ATOM 1563 C C . GLU A 1 213 ? -8.301 7.531 5.097 1.00 64.44 213 GLU A C 1
ATOM 1565 O O . GLU A 1 213 ? -8.967 8.567 5.181 1.00 64.44 213 GLU A O 1
ATOM 1570 N N . VAL A 1 214 ? -8.748 6.419 4.530 1.00 64.75 214 VAL A N 1
ATOM 1571 C CA . VAL A 1 214 ? -10.155 6.218 4.215 1.00 64.75 214 VAL A CA 1
ATOM 1572 C C . VAL A 1 214 ? -10.813 5.612 5.450 1.00 64.75 214 VAL A C 1
ATOM 1574 O O . VAL A 1 214 ? -10.425 4.521 5.877 1.00 64.75 214 VAL A O 1
ATOM 1577 N N . LYS A 1 215 ? -11.743 6.352 6.067 1.00 69.81 215 LYS A N 1
ATOM 1578 C CA . LYS A 1 215 ? -12.362 5.976 7.347 1.00 69.81 215 LYS A CA 1
ATOM 1579 C C . LYS A 1 215 ? -13.812 5.564 7.185 1.00 69.81 215 LYS A C 1
ATOM 1581 O O . LYS A 1 215 ? -14.588 6.241 6.510 1.00 69.81 215 LYS A O 1
ATOM 1586 N N . GLN A 1 216 ? -14.173 4.502 7.895 1.00 71.06 216 GLN A N 1
ATOM 1587 C CA . GLN A 1 216 ? -15.555 4.134 8.164 1.00 71.06 216 GLN A CA 1
ATOM 1588 C C . GLN A 1 216 ? -15.699 3.858 9.664 1.00 71.06 216 GLN A C 1
ATOM 1590 O O . GLN A 1 216 ? -15.113 2.885 10.154 1.00 71.06 216 GLN A O 1
ATOM 1595 N N . PRO A 1 217 ? -16.420 4.713 10.409 1.00 67.12 217 PRO A N 1
ATOM 1596 C CA . PRO A 1 217 ? -16.763 4.428 11.793 1.00 67.12 217 PRO A CA 1
ATOM 1597 C C . PRO A 1 217 ? -17.644 3.184 11.844 1.00 67.12 217 PRO A C 1
ATOM 1599 O O . PRO A 1 217 ? -18.638 3.088 11.120 1.00 67.12 217 PRO A O 1
ATOM 1602 N N . ILE A 1 218 ? -17.279 2.232 12.694 1.00 70.56 218 ILE A N 1
ATOM 1603 C CA . ILE A 1 218 ? -18.061 1.026 12.941 1.00 70.56 218 ILE A CA 1
ATOM 1604 C C . ILE A 1 218 ? -18.173 0.807 14.445 1.00 70.56 218 ILE A C 1
ATOM 1606 O O . ILE A 1 218 ? -17.242 1.078 15.201 1.00 70.56 218 ILE A O 1
ATOM 1610 N N . ILE A 1 219 ? -19.334 0.341 14.894 1.00 68.88 219 ILE A N 1
ATOM 1611 C CA . ILE A 1 219 ? -19.558 0.016 16.302 1.00 68.88 219 ILE A CA 1
ATOM 1612 C C . ILE A 1 219 ? -19.444 -1.495 16.439 1.00 68.88 219 ILE A C 1
ATOM 1614 O O . ILE A 1 219 ? -20.242 -2.228 15.859 1.00 68.88 219 ILE A O 1
ATOM 1618 N N . ILE A 1 220 ? -18.471 -1.958 17.219 1.00 66.56 220 ILE A N 1
ATOM 1619 C CA . ILE A 1 220 ? -18.263 -3.384 17.474 1.00 66.56 220 ILE A CA 1
ATOM 1620 C C . ILE A 1 220 ? -18.524 -3.642 18.952 1.00 66.56 220 ILE A C 1
ATOM 1622 O O . ILE A 1 220 ? -17.798 -3.146 19.808 1.00 66.56 220 ILE A O 1
ATOM 1626 N N . GLY A 1 221 ? -19.590 -4.383 19.266 1.00 65.62 221 GLY A N 1
ATOM 1627 C CA . GLY A 1 221 ? -19.930 -4.719 20.655 1.00 65.62 221 GLY A CA 1
ATOM 1628 C C . GLY A 1 221 ? -20.107 -3.498 21.572 1.00 65.62 221 GLY A C 1
ATOM 1629 O O . GLY A 1 221 ? -19.822 -3.587 22.760 1.00 65.62 221 GLY A O 1
ATOM 1630 N N . GLY A 1 222 ? -20.526 -2.350 21.021 1.00 68.25 222 GLY A N 1
ATOM 1631 C CA . GLY A 1 222 ? -20.678 -1.081 21.745 1.00 68.25 222 GLY A CA 1
ATOM 1632 C C . GLY A 1 222 ? -19.439 -0.173 21.752 1.00 68.25 222 GLY A C 1
ATOM 1633 O O . GLY A 1 222 ? -19.538 0.961 22.215 1.00 68.25 222 GLY A O 1
ATOM 1634 N N . PHE A 1 223 ? -18.301 -0.618 21.209 1.00 68.38 223 PHE A N 1
ATOM 1635 C CA . PHE A 1 223 ? -17.074 0.178 21.136 1.00 68.38 223 PHE A CA 1
ATOM 1636 C C . PHE A 1 223 ? -16.932 0.887 19.783 1.00 68.38 223 PHE A C 1
ATOM 1638 O O . PHE A 1 223 ? -17.155 0.260 18.742 1.00 68.38 223 PHE A O 1
ATOM 1645 N N . PRO A 1 224 ? -16.529 2.170 19.771 1.00 70.00 224 PRO A N 1
ATOM 1646 C CA . PRO A 1 224 ? -16.180 2.865 18.547 1.00 70.00 224 PRO A CA 1
ATOM 1647 C C . PRO A 1 224 ? -14.869 2.310 17.989 1.00 70.00 224 PRO A C 1
ATOM 1649 O O . PRO A 1 224 ? -13.810 2.427 18.609 1.00 70.00 224 PRO A O 1
ATOM 1652 N N . ALA A 1 225 ? -14.946 1.723 16.803 1.00 76.62 225 ALA A N 1
ATOM 1653 C CA . ALA A 1 225 ? -13.799 1.320 16.011 1.00 76.62 225 ALA A CA 1
ATOM 1654 C C . ALA A 1 225 ? -13.825 2.056 14.670 1.00 76.62 225 ALA A C 1
ATOM 1656 O O . ALA A 1 225 ? -14.858 2.530 14.199 1.00 76.62 225 ALA A O 1
ATOM 1657 N N . THR A 1 226 ? -12.665 2.175 14.043 1.00 77.44 226 THR A N 1
ATOM 1658 C CA . THR A 1 226 ? -12.534 2.785 12.725 1.00 77.44 226 THR A CA 1
ATOM 1659 C C . THR A 1 226 ? -11.862 1.797 11.804 1.00 77.44 226 THR A C 1
ATOM 1661 O O . THR A 1 226 ? -10.724 1.390 12.040 1.00 77.44 226 THR A O 1
ATOM 1664 N N 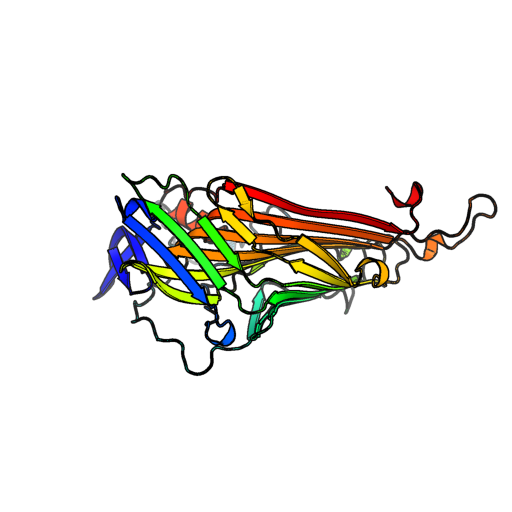. LEU A 1 227 ? -12.541 1.450 10.717 1.00 78.00 227 LEU A N 1
ATOM 1665 C CA . LEU A 1 227 ? -11.858 0.821 9.607 1.00 78.00 227 LEU A CA 1
ATOM 1666 C C . LEU A 1 227 ? -11.025 1.886 8.896 1.00 78.00 227 LEU A C 1
ATOM 1668 O O . LEU A 1 227 ? -11.563 2.899 8.450 1.00 78.00 227 LEU A O 1
ATOM 1672 N N . LYS A 1 228 ? -9.720 1.652 8.814 1.00 79.31 228 LYS A N 1
ATOM 1673 C CA . LYS A 1 228 ? -8.745 2.529 8.182 1.00 79.31 228 LYS A CA 1
ATOM 1674 C C . LYS A 1 228 ? -8.098 1.833 7.002 1.00 79.31 228 LYS A C 1
ATOM 1676 O O . LYS A 1 228 ? -7.646 0.697 7.122 1.00 79.31 228 LYS A O 1
ATOM 1681 N N . GLN A 1 229 ? -7.998 2.545 5.893 1.00 79.81 229 GLN A N 1
ATOM 1682 C CA . GLN A 1 229 ? -7.125 2.160 4.790 1.00 79.81 229 GLN A CA 1
ATOM 1683 C C . GLN A 1 229 ? -5.954 3.126 4.750 1.00 79.81 229 GLN A C 1
ATOM 1685 O O . GLN A 1 229 ? -6.202 4.322 4.817 1.00 79.81 229 GLN A O 1
ATOM 1690 N N . THR A 1 230 ? -4.725 2.629 4.668 1.00 78.06 230 THR A N 1
ATOM 1691 C CA . THR A 1 230 ? -3.504 3.444 4.639 1.00 78.06 230 THR A CA 1
ATOM 1692 C C . THR A 1 230 ? -2.675 3.063 3.423 1.00 78.06 230 THR A C 1
ATOM 1694 O O . THR A 1 230 ? -2.548 1.879 3.105 1.00 78.06 230 THR A O 1
ATOM 1697 N N . PHE A 1 231 ? -2.068 4.064 2.788 1.00 76.19 231 PHE A N 1
ATOM 1698 C CA . PHE A 1 231 ? -1.121 3.876 1.696 1.00 76.19 231 PHE A CA 1
ATOM 1699 C C . PHE A 1 231 ? 0.281 4.255 2.166 1.00 76.19 231 PHE A C 1
ATOM 1701 O O . PHE A 1 231 ? 0.470 5.174 2.959 1.00 76.19 231 PHE A O 1
ATOM 1708 N N . LYS A 1 232 ? 1.296 3.548 1.690 1.00 76.12 232 LYS A N 1
ATOM 1709 C CA . LYS A 1 232 ? 2.690 3.996 1.794 1.00 76.12 232 LYS A CA 1
ATOM 1710 C C . LYS A 1 232 ? 3.371 3.703 0.480 1.00 76.12 232 LYS A C 1
ATOM 1712 O O . LYS A 1 232 ? 3.041 2.694 -0.137 1.00 76.12 232 LYS A O 1
ATOM 1717 N N . PHE A 1 233 ? 4.312 4.540 0.060 1.00 73.88 233 PHE A N 1
ATOM 1718 C CA . PHE A 1 233 ? 5.108 4.225 -1.113 1.00 73.88 233 PHE A CA 1
ATOM 1719 C C . PHE A 1 233 ? 6.575 4.623 -0.955 1.00 73.88 233 PHE A C 1
ATOM 1721 O O . PHE A 1 233 ? 6.966 5.441 -0.125 1.00 73.88 233 PHE A O 1
ATOM 1728 N N . LEU A 1 234 ? 7.416 3.986 -1.749 1.00 77.00 234 LEU A N 1
ATOM 1729 C CA . LEU A 1 234 ? 8.839 4.252 -1.822 1.00 77.00 234 LEU A CA 1
ATOM 1730 C C . LEU A 1 234 ? 9.241 4.205 -3.284 1.00 77.00 234 LEU A C 1
ATOM 1732 O O . LEU A 1 234 ? 8.864 3.280 -4.006 1.00 77.00 234 LEU A O 1
ATOM 1736 N N . VAL A 1 235 ? 10.010 5.208 -3.694 1.00 73.88 235 VAL A N 1
ATOM 1737 C CA . VAL A 1 235 ? 10.562 5.308 -5.038 1.00 73.88 235 VAL A CA 1
ATOM 1738 C C . VAL A 1 235 ? 12.073 5.431 -4.947 1.00 73.88 235 VAL A C 1
ATOM 1740 O O . VAL A 1 235 ? 12.612 6.327 -4.296 1.00 73.88 235 VAL A O 1
ATOM 1743 N N . GLU A 1 236 ? 12.762 4.547 -5.652 1.00 76.81 236 GLU A N 1
ATOM 1744 C CA . GLU A 1 236 ? 14.203 4.616 -5.854 1.00 76.81 236 GLU A CA 1
ATOM 1745 C C . GLU A 1 236 ? 14.502 4.632 -7.345 1.00 76.81 236 GLU A C 1
ATOM 1747 O O . GLU A 1 236 ? 14.046 3.766 -8.089 1.00 76.81 236 GLU A O 1
ATOM 1752 N N . THR A 1 237 ? 15.283 5.612 -7.787 1.00 77.12 237 THR A N 1
ATOM 1753 C CA . THR A 1 237 ? 15.712 5.727 -9.183 1.00 77.12 237 THR A CA 1
ATOM 1754 C C . THR A 1 237 ? 17.219 5.568 -9.287 1.00 77.12 237 THR A C 1
ATOM 1756 O O . THR A 1 237 ? 17.957 6.158 -8.497 1.00 77.12 237 THR A O 1
ATOM 1759 N N . ALA A 1 238 ? 17.678 4.828 -10.290 1.00 79.38 238 ALA A N 1
ATOM 1760 C CA . ALA A 1 238 ? 19.088 4.692 -10.622 1.00 79.38 238 ALA A CA 1
ATOM 1761 C C . ALA A 1 238 ? 19.274 4.865 -12.131 1.00 79.38 238 ALA A C 1
ATOM 1763 O O . ALA A 1 238 ? 19.391 3.896 -12.882 1.00 79.38 238 ALA A O 1
ATOM 1764 N N . PHE A 1 239 ? 19.267 6.122 -12.564 1.00 76.94 239 PHE A N 1
ATOM 1765 C CA . PHE A 1 239 ? 19.581 6.527 -13.915 1.00 76.94 239 PHE A CA 1
ATOM 1766 C C . PHE A 1 239 ? 21.075 6.789 -14.082 1.00 76.94 239 PHE A C 1
ATOM 1768 O O . PHE A 1 239 ? 21.663 7.554 -13.315 1.00 76.94 239 PHE A O 1
ATOM 1775 N N . THR A 1 240 ? 21.709 6.176 -15.079 1.00 77.19 240 THR A N 1
ATOM 1776 C CA . THR A 1 240 ? 23.139 6.398 -15.359 1.00 77.19 240 THR A CA 1
ATOM 1777 C C . THR A 1 240 ? 23.396 7.308 -16.550 1.00 77.19 240 THR A C 1
ATOM 1779 O O . THR A 1 240 ? 24.447 7.949 -16.604 1.00 77.19 240 THR A O 1
ATOM 1782 N N . ALA A 1 241 ? 22.453 7.404 -17.491 1.00 74.38 241 ALA A N 1
ATOM 1783 C CA . ALA A 1 241 ? 22.639 8.177 -18.710 1.00 74.38 241 ALA A CA 1
ATOM 1784 C C . ALA A 1 241 ? 21.833 9.470 -18.714 1.00 74.38 241 ALA A C 1
ATOM 1786 O O . ALA A 1 241 ? 20.754 9.582 -18.138 1.00 74.38 241 ALA A O 1
ATOM 1787 N N . LYS A 1 242 ? 22.364 10.450 -19.442 1.00 81.38 242 LYS A N 1
ATOM 1788 C CA . LYS A 1 242 ? 21.637 11.676 -19.756 1.00 81.38 242 LYS A CA 1
ATOM 1789 C C . LYS A 1 242 ? 20.518 11.387 -20.750 1.00 81.38 242 LYS A C 1
ATOM 1791 O O . LYS A 1 242 ? 20.705 10.594 -21.674 1.00 81.38 242 LYS A O 1
ATOM 1796 N N . ASN A 1 243 ? 19.403 12.097 -20.599 1.00 81.69 243 ASN A N 1
ATOM 1797 C CA . ASN A 1 243 ? 18.201 11.966 -21.431 1.00 81.69 243 ASN A CA 1
ATOM 1798 C C . ASN A 1 243 ? 17.646 10.530 -21.479 1.00 81.69 243 ASN A C 1
ATOM 1800 O O . ASN A 1 243 ? 17.103 10.096 -22.498 1.00 81.69 243 ASN A O 1
ATOM 1804 N N . GLY A 1 244 ? 17.822 9.792 -20.384 1.00 80.88 244 GLY A N 1
ATOM 1805 C CA . GLY A 1 244 ? 17.299 8.449 -20.215 1.00 80.88 244 GLY A CA 1
ATOM 1806 C C . GLY A 1 244 ? 15.820 8.474 -19.864 1.00 80.88 244 GLY A C 1
ATOM 1807 O O . GLY A 1 244 ? 15.371 9.336 -19.109 1.00 80.88 244 GLY A O 1
ATOM 1808 N N . ASN A 1 245 ? 15.052 7.521 -20.386 1.00 86.56 245 ASN A N 1
ATOM 1809 C CA . ASN A 1 245 ? 13.680 7.301 -19.946 1.00 86.56 245 ASN A CA 1
ATOM 1810 C C . ASN A 1 245 ? 13.322 5.818 -19.864 1.00 86.56 245 ASN A C 1
ATOM 1812 O O . ASN A 1 245 ? 13.950 4.952 -20.483 1.00 86.56 245 ASN A O 1
ATOM 1816 N N . LEU A 1 246 ? 12.291 5.541 -19.075 1.00 85.81 246 LEU A N 1
ATOM 1817 C CA . LEU A 1 246 ? 11.743 4.218 -18.854 1.00 85.81 246 LEU A CA 1
ATOM 1818 C C . LEU A 1 246 ? 10.240 4.333 -18.608 1.00 85.81 246 LEU A C 1
ATOM 1820 O O . LEU A 1 246 ? 9.798 5.197 -17.860 1.00 85.81 246 LEU A O 1
ATOM 1824 N N . SER A 1 247 ? 9.451 3.456 -19.219 1.00 92.00 247 SER A N 1
ATOM 1825 C CA . SER A 1 247 ? 8.036 3.310 -18.889 1.00 92.00 247 SER A CA 1
ATOM 1826 C C . SER A 1 247 ? 7.585 1.860 -18.965 1.00 92.00 247 SER A C 1
ATOM 1828 O O . SER A 1 247 ? 8.107 1.076 -19.761 1.00 92.00 247 SER A O 1
ATOM 1830 N N . ALA A 1 248 ? 6.627 1.483 -18.122 1.00 92.19 248 ALA A N 1
ATOM 1831 C CA . ALA A 1 248 ? 6.040 0.150 -18.119 1.00 92.19 248 ALA A CA 1
ATOM 1832 C C . ALA A 1 248 ? 4.641 0.142 -17.489 1.00 92.19 248 ALA A C 1
ATOM 1834 O O . ALA A 1 248 ? 4.312 0.966 -16.641 1.00 92.19 248 ALA A O 1
ATOM 1835 N N . THR A 1 249 ? 3.836 -0.845 -17.873 1.00 95.81 249 THR A N 1
ATOM 1836 C CA . THR A 1 249 ? 2.506 -1.114 -17.327 1.00 95.81 249 THR A CA 1
ATOM 1837 C C . THR A 1 249 ? 2.324 -2.608 -17.060 1.00 95.81 249 THR A C 1
ATOM 1839 O O . THR A 1 249 ? 2.310 -3.418 -17.989 1.00 95.81 249 THR A O 1
ATOM 1842 N N . GLY A 1 250 ? 2.108 -2.973 -15.800 1.00 94.75 250 GLY A N 1
ATOM 1843 C CA . GLY A 1 250 ? 1.791 -4.331 -15.361 1.00 94.75 250 GLY A CA 1
ATOM 1844 C C . GLY A 1 250 ? 0.360 -4.457 -14.849 1.00 94.75 250 GLY A C 1
ATOM 1845 O O . GLY A 1 250 ? -0.182 -3.523 -14.262 1.00 94.75 250 GLY A O 1
ATOM 1846 N N . GLN A 1 251 ? -0.255 -5.621 -15.064 1.00 96.81 251 GLN A N 1
ATOM 1847 C CA . GLN A 1 251 ? -1.524 -5.982 -14.430 1.00 96.81 251 GLN A CA 1
ATOM 1848 C C . GLN A 1 251 ? -1.504 -7.440 -13.985 1.00 96.81 251 GLN A C 1
ATOM 1850 O O . GLN A 1 251 ? -1.149 -8.342 -14.752 1.00 96.81 251 GLN A O 1
ATOM 1855 N N . TRP A 1 252 ? -1.956 -7.668 -12.760 1.00 96.56 252 TRP A N 1
ATOM 1856 C CA . TRP A 1 252 ? -1.979 -8.971 -12.116 1.00 96.56 252 TRP A CA 1
ATOM 1857 C C . TRP A 1 252 ? -3.347 -9.239 -11.506 1.00 96.56 252 TRP A C 1
ATOM 1859 O O . TRP A 1 252 ? -3.990 -8.327 -10.978 1.00 96.56 252 TRP A O 1
ATOM 1869 N N . GLY A 1 253 ? -3.800 -10.483 -11.623 1.00 97.25 253 GLY A N 1
ATOM 1870 C CA . GLY A 1 253 ? -4.996 -10.977 -10.957 1.00 97.25 253 GLY A CA 1
ATOM 1871 C C . GLY A 1 253 ? -4.637 -11.556 -9.595 1.00 97.25 253 GLY A C 1
ATOM 1872 O O . GLY A 1 253 ? -3.658 -12.296 -9.476 1.00 97.25 253 GLY A O 1
ATOM 1873 N N . LEU A 1 254 ? -5.443 -11.220 -8.596 1.00 96.19 254 LEU A N 1
ATOM 1874 C CA . LEU A 1 254 ? -5.396 -11.752 -7.241 1.00 96.19 254 LEU A CA 1
ATOM 1875 C C . LEU A 1 254 ? -6.749 -12.418 -6.991 1.00 96.19 254 LEU A C 1
ATOM 1877 O O . LEU A 1 254 ? -7.775 -11.760 -7.105 1.00 96.19 254 LEU A O 1
ATOM 1881 N N . ALA A 1 255 ? -6.771 -13.721 -6.721 1.00 95.12 255 ALA A N 1
ATOM 1882 C CA . ALA A 1 255 ? -8.020 -14.439 -6.480 1.00 95.12 255 ALA A CA 1
ATOM 1883 C C . ALA A 1 255 ? -7.976 -15.195 -5.150 1.00 95.12 255 ALA A C 1
ATOM 1885 O O . ALA A 1 255 ? -7.150 -16.089 -4.955 1.00 95.12 255 ALA A O 1
ATOM 1886 N N . GLY A 1 256 ? -8.888 -14.831 -4.250 1.00 94.00 256 GLY A N 1
ATOM 1887 C CA . GLY A 1 256 ? -8.987 -15.352 -2.888 1.00 94.00 256 GLY A CA 1
ATOM 1888 C C . GLY A 1 256 ? -8.807 -14.259 -1.826 1.00 94.00 256 GLY A C 1
ATOM 1889 O O . GLY A 1 256 ? -8.513 -13.113 -2.167 1.00 94.00 256 GLY A O 1
ATOM 1890 N N . PRO A 1 257 ? -8.991 -14.602 -0.542 1.00 94.75 257 PRO A N 1
ATOM 1891 C CA . PRO A 1 257 ? -8.848 -13.657 0.558 1.00 94.75 257 PRO A CA 1
ATOM 1892 C C . PRO A 1 257 ? -7.387 -13.267 0.806 1.00 94.75 257 PRO A C 1
ATOM 1894 O O . PRO A 1 257 ? -6.466 -14.064 0.602 1.00 94.75 257 PRO A O 1
ATOM 1897 N N . ILE A 1 258 ? -7.196 -12.069 1.356 1.00 93.62 258 ILE A N 1
ATOM 1898 C CA . ILE A 1 258 ? -5.975 -11.675 2.070 1.00 93.62 258 ILE A CA 1
ATOM 1899 C C . ILE A 1 258 ? -6.283 -11.600 3.561 1.00 93.62 258 ILE A C 1
ATOM 1901 O O . ILE A 1 258 ? -7.349 -11.127 3.948 1.00 93.62 258 ILE A O 1
ATOM 1905 N N . GLY A 1 259 ? -5.369 -12.033 4.420 1.00 91.19 259 GLY A N 1
ATOM 1906 C CA . GLY A 1 259 ? -5.568 -11.910 5.863 1.00 91.19 259 GLY A CA 1
ATOM 1907 C C . GLY A 1 259 ? -4.887 -13.006 6.643 1.00 91.19 259 GLY A C 1
ATOM 1908 O O . GLY A 1 259 ? -3.864 -13.543 6.223 1.00 91.19 259 GLY A O 1
ATOM 1909 N N . TYR A 1 260 ? -5.476 -13.352 7.776 1.00 90.06 260 TYR A N 1
ATOM 1910 C CA . TYR A 1 260 ? -4.993 -14.423 8.625 1.00 90.06 260 TYR A CA 1
ATOM 1911 C C . TYR A 1 260 ? -6.126 -15.076 9.416 1.00 90.06 260 TYR A C 1
ATOM 1913 O O . TYR A 1 260 ? -7.174 -14.476 9.666 1.00 90.06 260 TYR A O 1
ATOM 1921 N N . ALA A 1 261 ? -5.893 -16.323 9.810 1.00 90.12 261 ALA A N 1
ATOM 1922 C CA . ALA A 1 261 ? -6.726 -17.070 10.738 1.00 90.12 261 ALA A CA 1
ATOM 1923 C C . ALA A 1 261 ? -5.815 -17.824 11.713 1.00 90.12 261 ALA A C 1
ATOM 1925 O O . ALA A 1 261 ? -5.036 -18.691 11.305 1.00 90.12 261 ALA A O 1
ATOM 1926 N N . GLY A 1 262 ? -5.872 -17.453 12.993 1.00 84.00 262 GLY A N 1
ATOM 1927 C CA . GLY A 1 262 ? -4.893 -17.883 13.986 1.00 84.00 262 GLY A CA 1
ATOM 1928 C C . GLY A 1 262 ? -3.481 -17.492 13.546 1.00 84.00 262 GLY A C 1
ATOM 1929 O O . GLY A 1 262 ? -3.206 -16.328 13.272 1.00 84.00 262 GLY A O 1
ATOM 1930 N N . SER A 1 263 ? -2.597 -18.479 13.421 1.00 81.75 263 SER A N 1
ATOM 1931 C CA . SER A 1 263 ? -1.211 -18.302 12.963 1.00 81.75 263 SER A CA 1
ATOM 1932 C C . SER A 1 263 ? -1.017 -18.437 11.445 1.00 81.75 263 SER A C 1
ATOM 1934 O O . SER A 1 263 ? 0.108 -18.343 10.957 1.00 81.75 263 SER A O 1
ATOM 1936 N N . SER A 1 264 ? -2.079 -18.695 10.676 1.00 86.69 264 SER A N 1
ATOM 1937 C CA . SER A 1 264 ? -1.976 -18.946 9.233 1.00 86.69 264 SER A CA 1
ATOM 1938 C C . SER A 1 264 ? -2.285 -17.699 8.413 1.00 86.69 264 SER A C 1
ATOM 1940 O O . SER A 1 264 ? -3.362 -17.124 8.551 1.00 86.69 264 SER A O 1
ATOM 1942 N N . VAL A 1 265 ? -1.380 -17.325 7.502 1.00 89.25 265 VAL A N 1
ATOM 1943 C CA . VAL A 1 265 ? -1.615 -16.248 6.522 1.00 89.25 265 VAL A CA 1
ATOM 1944 C C . VAL A 1 265 ? -2.442 -16.763 5.352 1.00 89.25 265 VAL A C 1
ATOM 1946 O O . VAL A 1 265 ? -2.077 -17.743 4.695 1.00 89.25 265 VAL A O 1
ATOM 1949 N N . LEU A 1 266 ? -3.517 -16.045 5.055 1.00 92.19 266 LEU A N 1
ATOM 1950 C CA . LEU A 1 266 ? -4.324 -16.202 3.858 1.00 92.19 266 LEU A CA 1
ATOM 1951 C C . LEU A 1 266 ? -3.709 -15.355 2.743 1.00 92.19 266 LEU A C 1
ATOM 1953 O O . LEU A 1 266 ? -3.598 -14.134 2.856 1.00 92.19 266 LEU A O 1
ATOM 1957 N N . THR A 1 267 ? -3.287 -16.024 1.674 1.00 93.81 267 THR A N 1
ATOM 1958 C CA . THR A 1 267 ? -2.708 -15.396 0.484 1.00 93.81 267 THR A CA 1
ATOM 1959 C C . THR A 1 267 ? -3.556 -15.724 -0.738 1.00 93.81 267 THR A C 1
ATOM 1961 O O . THR A 1 267 ? -3.870 -16.903 -0.934 1.00 93.81 267 THR A O 1
ATOM 1964 N N . PRO A 1 268 ? -3.872 -14.742 -1.594 1.00 95.06 268 PRO A N 1
ATOM 1965 C CA . PRO A 1 268 ? -4.599 -14.980 -2.826 1.00 95.06 268 PRO A CA 1
ATOM 1966 C C . PRO A 1 268 ? -3.730 -15.754 -3.815 1.00 95.06 268 PRO A C 1
ATOM 1968 O O . PRO A 1 268 ? -2.498 -15.711 -3.779 1.00 95.06 268 PRO A O 1
ATOM 1971 N N . THR A 1 269 ? -4.386 -16.431 -4.747 1.00 95.56 269 THR A N 1
ATOM 1972 C CA . THR A 1 269 ? -3.733 -16.976 -5.936 1.00 95.56 269 THR A CA 1
ATOM 1973 C C . THR A 1 269 ? -3.343 -15.842 -6.882 1.00 95.56 269 THR A C 1
ATOM 1975 O O . THR A 1 269 ? -4.079 -14.867 -7.043 1.00 95.56 269 THR A O 1
ATOM 1978 N N . PHE A 1 270 ? -2.169 -15.963 -7.497 1.00 95.75 270 PHE A N 1
ATOM 1979 C CA . PHE A 1 270 ? -1.581 -14.932 -8.345 1.00 95.75 270 PHE A CA 1
ATOM 1980 C C . PHE A 1 270 ? -1.611 -15.332 -9.819 1.00 95.75 270 PHE A C 1
ATOM 1982 O O . PHE A 1 270 ? -1.252 -16.453 -10.178 1.00 95.75 270 PHE A O 1
ATOM 1989 N N . SER A 1 271 ? -1.972 -14.389 -10.688 1.00 96.62 271 SER A N 1
ATOM 1990 C CA . SER A 1 271 ? -1.931 -14.565 -12.141 1.00 96.62 271 SER A CA 1
ATOM 1991 C C . SER A 1 271 ? -1.430 -13.307 -12.848 1.00 96.62 271 SER A C 1
ATOM 1993 O O . SER A 1 271 ? -1.676 -12.182 -12.415 1.00 96.62 271 SER A O 1
ATOM 1995 N N . VAL A 1 272 ? -0.724 -13.482 -13.965 1.00 96.38 272 VAL A N 1
ATOM 1996 C CA . VAL A 1 272 ? -0.283 -12.366 -14.813 1.00 96.38 272 VAL A CA 1
ATOM 1997 C C . VAL A 1 272 ? -1.344 -12.117 -15.880 1.00 96.38 272 VAL A C 1
ATOM 1999 O O . VAL A 1 272 ? -1.610 -13.002 -16.686 1.00 96.38 272 VAL A O 1
ATOM 2002 N N . GLN A 1 273 ? -1.929 -10.918 -15.901 1.00 96.25 273 GLN A N 1
ATOM 2003 C CA . GLN A 1 273 ? -2.902 -10.509 -16.924 1.00 96.25 273 GLN A CA 1
ATOM 2004 C C . GLN A 1 273 ? -2.239 -9.668 -18.020 1.00 96.25 273 GLN A C 1
ATOM 2006 O O . GLN A 1 273 ? -2.457 -9.899 -19.205 1.00 96.25 273 GLN A O 1
ATOM 2011 N N . LYS A 1 274 ? -1.383 -8.718 -17.625 1.00 95.81 274 LYS A N 1
ATOM 2012 C CA . LYS A 1 274 ? -0.556 -7.910 -18.525 1.00 95.81 274 LYS A CA 1
ATOM 2013 C C . LYS A 1 274 ? 0.877 -7.901 -18.012 1.00 95.81 274 LYS A C 1
ATOM 2015 O O . LYS A 1 274 ? 1.144 -7.446 -16.900 1.00 95.81 274 LYS A O 1
ATOM 2020 N N . SER A 1 275 ? 1.797 -8.420 -18.821 1.00 93.81 275 SER A N 1
ATOM 2021 C CA . SER A 1 275 ? 3.210 -8.507 -18.455 1.00 93.81 275 SER A CA 1
ATOM 2022 C C . SER A 1 275 ? 3.866 -7.127 -18.453 1.00 93.81 275 SER A C 1
ATOM 2024 O O . SER A 1 275 ? 3.948 -6.468 -19.493 1.00 93.81 275 SER A O 1
ATOM 2026 N N . ILE A 1 276 ? 4.398 -6.727 -17.294 1.00 92.19 276 ILE A N 1
ATOM 2027 C CA . ILE A 1 276 ? 5.152 -5.478 -17.170 1.00 92.19 276 ILE A CA 1
ATOM 2028 C C . ILE A 1 276 ? 6.425 -5.504 -18.027 1.00 92.19 276 ILE A C 1
ATOM 2030 O O . ILE A 1 276 ? 6.734 -4.516 -18.688 1.00 92.19 276 ILE A O 1
ATOM 2034 N N . MET A 1 277 ? 7.085 -6.663 -18.136 1.00 91.38 277 MET A N 1
ATOM 2035 C CA . MET A 1 277 ? 8.266 -6.861 -18.982 1.00 91.38 277 MET A CA 1
ATOM 2036 C C . MET A 1 277 ? 7.972 -6.573 -20.460 1.00 91.38 277 MET A C 1
ATOM 2038 O O . MET A 1 277 ? 8.695 -5.828 -21.118 1.00 91.38 277 MET A O 1
ATOM 2042 N N . GLN A 1 278 ? 6.866 -7.102 -20.991 1.00 92.25 278 GLN A N 1
ATOM 2043 C CA . GLN A 1 278 ? 6.510 -6.904 -22.403 1.00 92.25 278 GLN A CA 1
ATOM 2044 C C . GLN A 1 278 ? 6.146 -5.450 -22.718 1.00 92.25 278 GLN A C 1
ATOM 2046 O O . GLN A 1 278 ? 6.325 -4.992 -23.852 1.00 92.25 278 GLN A O 1
ATOM 2051 N N . SER A 1 279 ? 5.661 -4.717 -21.717 1.00 91.88 279 SER A N 1
ATOM 2052 C CA . SER A 1 279 ? 5.342 -3.294 -21.815 1.00 91.88 279 SER A CA 1
ATOM 2053 C C . SER A 1 279 ? 6.536 -2.371 -21.572 1.00 91.88 279 SER A C 1
ATOM 2055 O O . SER A 1 279 ? 6.423 -1.185 -21.857 1.00 91.88 279 SER A O 1
ATOM 2057 N N . LEU A 1 280 ? 7.664 -2.894 -21.077 1.00 89.38 280 LEU A N 1
ATOM 2058 C CA . LEU A 1 280 ? 8.828 -2.093 -20.724 1.00 89.38 280 LEU A CA 1
ATOM 2059 C C . LEU A 1 280 ? 9.417 -1.436 -21.977 1.00 89.38 280 LEU A C 1
ATOM 2061 O O . LEU A 1 280 ? 9.842 -2.105 -22.934 1.00 89.38 280 LEU A O 1
ATOM 2065 N N . ARG A 1 281 ? 9.406 -0.107 -21.987 1.00 85.88 281 ARG A N 1
ATOM 2066 C CA . ARG A 1 281 ? 9.948 0.760 -23.032 1.00 85.88 281 ARG A CA 1
ATOM 2067 C C . ARG A 1 281 ? 10.912 1.754 -22.404 1.00 85.88 281 ARG A C 1
ATOM 2069 O O . ARG A 1 281 ? 10.903 1.975 -21.200 1.00 85.88 281 ARG A O 1
ATOM 2076 N N . GLY A 1 282 ? 11.769 2.325 -23.239 1.00 82.62 282 GLY A N 1
ATOM 2077 C CA . GLY A 1 282 ? 12.710 3.342 -22.802 1.00 82.62 282 GLY A CA 1
ATOM 2078 C C . GLY A 1 282 ? 13.953 3.403 -23.674 1.00 82.62 282 GLY A C 1
ATOM 2079 O O . GLY A 1 282 ? 14.436 2.366 -24.162 1.00 82.62 282 GLY A O 1
ATOM 2080 N N . VAL A 1 283 ? 14.470 4.611 -23.854 1.00 79.62 283 VAL A N 1
ATOM 2081 C CA . VAL A 1 283 ? 15.710 4.896 -24.573 1.00 79.62 283 VAL A CA 1
ATOM 2082 C C . VAL A 1 283 ? 16.732 5.398 -23.565 1.00 79.62 283 VAL A C 1
ATOM 2084 O O . VAL A 1 283 ? 16.457 6.312 -22.797 1.00 79.62 283 VAL A O 1
ATOM 2087 N N . SER A 1 284 ? 17.906 4.775 -23.567 1.00 74.62 284 SER A N 1
ATOM 2088 C CA . SER A 1 284 ? 19.045 5.204 -22.767 1.00 74.62 284 SER A CA 1
ATOM 2089 C C . SER A 1 284 ? 20.343 4.720 -23.401 1.00 74.62 284 SER A C 1
ATOM 2091 O O . SER A 1 284 ? 20.371 3.678 -24.061 1.00 74.62 284 SER A O 1
ATOM 2093 N N . ILE A 1 285 ? 21.417 5.482 -23.208 1.00 77.38 285 ILE A N 1
ATOM 2094 C CA . ILE A 1 285 ? 22.790 5.117 -23.586 1.00 77.38 285 ILE A CA 1
ATOM 2095 C C . ILE A 1 285 ? 23.504 4.403 -22.415 1.00 77.38 285 ILE A C 1
ATOM 2097 O O . ILE A 1 285 ? 24.596 3.866 -22.589 1.00 77.38 285 ILE A O 1
ATOM 2101 N N . GLY A 1 286 ? 22.858 4.290 -21.253 1.00 72.44 286 GLY A N 1
ATOM 2102 C CA . GLY A 1 286 ? 23.349 3.618 -20.050 1.00 72.44 286 GLY A CA 1
ATOM 2103 C C . GLY A 1 286 ? 22.300 2.681 -19.452 1.00 72.44 286 GLY A C 1
ATOM 2104 O O . GLY A 1 286 ? 21.321 2.323 -20.104 1.00 72.44 286 GLY A O 1
ATOM 2105 N N . VAL A 1 287 ? 22.550 2.226 -18.229 1.00 78.38 287 VAL A N 1
ATOM 2106 C CA . VAL A 1 287 ? 21.595 1.426 -17.457 1.00 78.38 287 VAL A CA 1
ATOM 2107 C C . VAL A 1 287 ? 20.663 2.371 -16.713 1.00 78.38 287 VAL A C 1
ATOM 2109 O O . VAL A 1 287 ? 21.139 3.269 -16.025 1.00 78.38 287 VAL A O 1
ATOM 2112 N N . GLU A 1 288 ? 19.360 2.149 -16.836 1.00 78.62 288 GLU A N 1
ATOM 2113 C CA . GLU A 1 288 ? 18.342 2.840 -16.046 1.00 78.62 288 GLU A CA 1
ATOM 2114 C C . GLU A 1 288 ? 17.595 1.832 -15.186 1.00 78.62 288 GLU A C 1
ATOM 2116 O O . GLU A 1 288 ? 17.248 0.744 -15.659 1.00 78.62 288 GLU A O 1
ATOM 2121 N N . ALA A 1 289 ? 17.298 2.204 -13.947 1.00 79.94 289 ALA A N 1
ATOM 2122 C CA . ALA A 1 289 ? 16.445 1.419 -13.079 1.00 79.94 289 ALA A CA 1
ATOM 2123 C C . ALA A 1 289 ? 15.501 2.287 -12.250 1.00 79.94 289 ALA A C 1
ATOM 2125 O O . ALA A 1 289 ? 15.808 3.430 -11.905 1.00 79.94 289 ALA A O 1
ATOM 2126 N N . ILE A 1 290 ? 14.355 1.709 -11.911 1.00 80.12 290 ILE A N 1
ATOM 2127 C CA . ILE A 1 290 ? 13.414 2.271 -10.949 1.00 80.12 290 ILE A CA 1
ATOM 2128 C C . ILE A 1 290 ? 12.842 1.148 -10.092 1.00 80.12 290 ILE A C 1
ATOM 2130 O O . ILE A 1 290 ? 12.501 0.081 -10.603 1.00 80.12 290 ILE A O 1
ATOM 2134 N N . VAL A 1 291 ? 12.741 1.390 -8.792 1.00 81.94 291 VAL A N 1
ATOM 2135 C CA . VAL A 1 291 ? 12.038 0.531 -7.844 1.00 81.94 291 VAL A CA 1
ATOM 2136 C C . VAL A 1 291 ? 10.896 1.336 -7.253 1.00 81.94 291 VAL A C 1
ATOM 2138 O O . VAL A 1 291 ? 11.111 2.402 -6.681 1.00 81.94 291 VAL A O 1
ATOM 2141 N N . LEU A 1 292 ? 9.686 0.812 -7.402 1.00 81.50 292 LEU A N 1
ATOM 2142 C CA . LEU A 1 292 ? 8.477 1.337 -6.792 1.00 81.50 292 LEU A CA 1
ATOM 2143 C C . LEU A 1 292 ? 7.945 0.294 -5.819 1.00 81.50 292 LEU A C 1
ATOM 2145 O O . LEU A 1 292 ? 7.538 -0.787 -6.241 1.00 81.50 292 LEU A O 1
ATOM 2149 N N . ALA A 1 293 ? 7.933 0.617 -4.533 1.00 82.00 293 ALA A N 1
ATOM 2150 C CA . ALA A 1 293 ? 7.262 -0.183 -3.522 1.00 82.00 293 ALA A CA 1
ATOM 2151 C C . ALA A 1 293 ? 6.031 0.556 -3.006 1.00 82.00 293 ALA A C 1
ATOM 2153 O O . ALA A 1 293 ? 6.068 1.765 -2.806 1.00 82.00 293 ALA A O 1
ATOM 2154 N N . VAL A 1 294 ? 4.946 -0.173 -2.782 1.00 81.00 294 VAL A N 1
ATOM 2155 C CA . VAL A 1 294 ? 3.683 0.341 -2.261 1.00 81.00 294 VAL A CA 1
ATOM 2156 C C . VAL A 1 294 ? 3.125 -0.614 -1.221 1.00 81.00 294 VAL A C 1
ATOM 2158 O O . VAL A 1 294 ? 3.233 -1.832 -1.360 1.00 81.00 294 VAL A O 1
ATOM 2161 N N . GLU A 1 295 ? 2.496 -0.065 -0.195 1.00 83.38 295 GLU A N 1
ATOM 2162 C CA . GLU A 1 295 ? 1.726 -0.803 0.794 1.00 83.38 295 GLU A CA 1
ATOM 2163 C C . GLU A 1 295 ? 0.278 -0.318 0.773 1.00 83.38 295 GLU A C 1
ATOM 2165 O O . GLU A 1 295 ? 0.020 0.866 0.982 1.00 83.38 295 GLU A O 1
ATOM 2170 N N . PHE A 1 296 ? -0.655 -1.243 0.545 1.00 86.00 296 PHE A N 1
ATOM 2171 C CA . PHE A 1 296 ? -2.083 -1.057 0.787 1.00 86.00 296 PHE A CA 1
ATOM 2172 C C . PHE A 1 296 ? -2.428 -1.753 2.092 1.00 86.00 296 PHE A C 1
ATOM 2174 O O . PHE A 1 296 ? -2.400 -2.982 2.145 1.00 86.00 296 PHE A O 1
ATOM 2181 N N . ARG A 1 297 ? -2.763 -0.999 3.135 1.00 86.00 297 ARG A N 1
ATOM 2182 C CA . ARG A 1 297 ? -3.087 -1.549 4.451 1.00 86.00 297 ARG A CA 1
ATOM 2183 C C . ARG A 1 297 ? -4.550 -1.328 4.784 1.00 86.00 297 ARG A C 1
ATOM 2185 O O . ARG A 1 297 ? -5.012 -0.199 4.739 1.00 86.00 297 ARG A O 1
ATOM 2192 N N . PHE A 1 298 ? -5.230 -2.379 5.214 1.00 86.69 298 PHE A N 1
ATOM 2193 C CA . PHE A 1 298 ? -6.567 -2.372 5.793 1.00 86.69 298 PHE A CA 1
ATOM 2194 C C . PHE A 1 298 ? -6.443 -2.701 7.279 1.00 86.69 298 PHE A C 1
ATOM 2196 O O . PHE A 1 298 ? -5.996 -3.786 7.642 1.00 86.69 298 PHE A O 1
ATOM 2203 N N . GLY A 1 299 ? -6.805 -1.765 8.145 1.00 84.50 299 GLY A N 1
ATOM 2204 C CA . GLY A 1 299 ? -6.734 -1.925 9.590 1.00 84.50 299 GLY A CA 1
ATOM 2205 C C . GLY A 1 299 ? -8.085 -1.685 10.229 1.00 84.50 299 GLY A C 1
ATOM 2206 O O . GLY A 1 299 ? -8.750 -0.698 9.925 1.00 84.50 299 GLY A O 1
ATOM 2207 N N . LEU A 1 300 ? -8.469 -2.553 11.150 1.00 82.81 300 LEU A N 1
ATOM 2208 C CA . LEU A 1 300 ? -9.521 -2.254 12.097 1.00 82.81 300 LEU A CA 1
ATOM 2209 C C . LEU A 1 300 ? -8.873 -1.672 13.346 1.00 82.81 300 LEU A C 1
ATOM 2211 O O . LEU A 1 300 ? -8.200 -2.378 14.087 1.00 82.81 300 LEU A O 1
ATOM 2215 N N . MET A 1 301 ? -9.073 -0.381 13.567 1.00 79.19 301 MET A N 1
ATOM 2216 C CA . MET A 1 301 ? -8.351 0.357 14.592 1.00 79.19 301 MET A CA 1
ATOM 2217 C C . MET A 1 301 ? -9.299 0.818 15.687 1.00 79.19 301 MET A C 1
ATOM 2219 O O . MET A 1 301 ? -10.326 1.441 15.417 1.00 79.19 301 MET A O 1
ATOM 2223 N N . ILE A 1 302 ? -8.920 0.546 16.927 1.00 77.50 302 ILE A N 1
ATOM 2224 C CA . ILE A 1 302 ? -9.544 1.087 18.129 1.00 77.50 302 ILE A CA 1
ATOM 2225 C C . ILE A 1 302 ? -8.569 2.105 18.718 1.00 77.50 302 ILE A C 1
ATOM 2227 O O . ILE A 1 302 ? -7.354 1.945 18.626 1.00 77.50 302 ILE A O 1
ATOM 2231 N N . GLY A 1 303 ? -9.084 3.183 19.297 1.00 73.12 303 GLY A N 1
ATOM 2232 C CA . GLY A 1 303 ? -8.252 4.169 19.977 1.00 73.12 303 GLY A CA 1
ATOM 2233 C C . GLY A 1 303 ? -8.377 5.558 19.371 1.00 73.12 303 GLY A C 1
ATOM 2234 O O . GLY A 1 303 ? -9.488 6.026 19.135 1.00 73.12 303 GLY A O 1
ATOM 2235 N N . LEU A 1 304 ? -7.253 6.245 19.161 1.00 67.19 304 LEU A N 1
ATOM 2236 C CA . LEU A 1 304 ? -7.251 7.621 18.669 1.00 67.19 304 LEU A CA 1
ATOM 2237 C C . LEU A 1 304 ? -7.256 7.659 17.132 1.00 67.19 304 LEU A C 1
ATOM 2239 O O . LEU A 1 304 ? -6.547 6.874 16.494 1.00 67.19 304 LEU A O 1
ATOM 2243 N N . PRO A 1 305 ? -7.940 8.633 16.501 1.00 59.97 305 PRO A N 1
ATOM 2244 C CA . PRO A 1 305 ? -7.974 8.760 15.045 1.00 59.97 305 PRO A CA 1
ATOM 2245 C C . PRO A 1 305 ? -6.608 8.902 14.369 1.00 59.97 305 PRO A C 1
ATOM 2247 O O . PRO A 1 305 ? -6.525 8.631 13.179 1.00 59.97 305 PRO A O 1
ATOM 2250 N N . VAL A 1 306 ? -5.557 9.305 15.088 1.00 60.84 306 VAL A N 1
ATOM 2251 C CA . VAL A 1 306 ? -4.172 9.448 14.585 1.00 60.84 306 VAL A CA 1
ATOM 2252 C C . VAL A 1 306 ? -3.208 8.387 15.135 1.00 60.84 306 VAL A C 1
ATOM 2254 O O . VAL A 1 306 ? -2.061 8.323 14.706 1.00 60.84 306 VAL A O 1
ATOM 2257 N N . ALA A 1 307 ? -3.664 7.581 16.096 1.00 64.19 307 ALA A N 1
ATOM 2258 C CA . ALA A 1 307 ? -2.881 6.558 16.779 1.00 64.19 307 ALA A CA 1
ATOM 2259 C C . ALA A 1 307 ? -3.846 5.506 17.352 1.00 64.19 307 ALA A C 1
ATOM 2261 O O . ALA A 1 307 ? -4.318 5.612 18.486 1.00 64.19 307 ALA A O 1
ATOM 2262 N N . GLY A 1 308 ? -4.200 4.534 16.514 1.00 70.31 308 GLY A N 1
ATOM 2263 C CA . GLY A 1 308 ? -5.096 3.435 16.874 1.00 70.31 308 GLY A CA 1
ATOM 2264 C C . GLY A 1 308 ? -4.355 2.107 16.853 1.00 70.31 308 GLY A C 1
ATOM 2265 O O . GLY A 1 308 ? -3.386 1.972 16.108 1.00 70.31 308 GLY A O 1
ATOM 2266 N N . ALA A 1 309 ? -4.813 1.154 17.653 1.00 75.25 309 ALA A N 1
ATOM 2267 C CA . ALA A 1 309 ? -4.298 -0.205 17.702 1.00 75.25 309 ALA A CA 1
ATOM 2268 C C . ALA A 1 309 ? -5.384 -1.193 17.272 1.00 75.25 309 ALA A C 1
ATOM 2270 O O . ALA A 1 309 ? -6.571 -0.998 17.550 1.00 75.25 309 ALA A O 1
ATOM 2271 N N . GLY A 1 310 ? -4.976 -2.258 16.596 1.00 78.06 310 GLY A N 1
ATOM 2272 C CA . GLY A 1 310 ? -5.869 -3.358 16.267 1.00 78.06 310 GLY A CA 1
ATOM 2273 C C . GLY A 1 310 ? -5.362 -4.209 15.111 1.00 78.06 310 GLY A C 1
ATOM 2274 O O . GLY A 1 310 ? -4.237 -4.009 14.630 1.00 78.06 310 GLY A O 1
ATOM 2275 N N . PRO A 1 311 ? -6.173 -5.183 14.675 1.00 82.56 311 PRO A N 1
ATOM 2276 C CA . PRO A 1 311 ? -5.782 -6.091 13.621 1.00 82.56 311 PRO A CA 1
ATOM 2277 C C . PRO A 1 311 ? -5.712 -5.376 12.274 1.00 82.56 311 PRO A C 1
ATOM 2279 O O . PRO A 1 311 ? -6.511 -4.492 11.949 1.00 82.56 311 PRO A O 1
ATOM 2282 N N . PHE A 1 312 ? -4.748 -5.783 11.464 1.00 85.50 312 PHE A N 1
ATOM 2283 C CA . PHE A 1 312 ? -4.557 -5.283 10.120 1.00 85.50 312 PHE A CA 1
ATOM 2284 C C . PHE A 1 312 ? -4.148 -6.397 9.163 1.00 85.50 312 PHE A C 1
ATOM 2286 O O . PHE A 1 312 ? -3.567 -7.417 9.537 1.00 85.50 312 PHE A O 1
ATOM 2293 N N . VAL A 1 313 ? -4.422 -6.149 7.890 1.00 89.00 313 VAL A N 1
ATOM 2294 C CA . VAL A 1 313 ? -3.827 -6.858 6.767 1.00 89.00 313 VAL A CA 1
ATOM 2295 C C . VAL A 1 313 ? -3.338 -5.833 5.760 1.00 89.00 313 VAL A C 1
ATOM 2297 O O . VAL A 1 313 ? -3.978 -4.807 5.545 1.00 89.00 313 VAL A O 1
ATOM 2300 N N . GLY A 1 314 ? -2.207 -6.095 5.128 1.00 86.94 314 GLY A N 1
ATOM 2301 C CA . GLY A 1 314 ? -1.702 -5.281 4.043 1.00 86.94 314 GLY A CA 1
ATOM 2302 C C . GLY A 1 314 ? -1.170 -6.115 2.893 1.00 86.94 314 GLY A C 1
ATOM 2303 O O . GLY A 1 314 ? -0.683 -7.229 3.084 1.00 86.94 314 GLY A O 1
ATOM 2304 N N . ILE A 1 315 ? -1.252 -5.555 1.692 1.00 87.75 315 ILE A N 1
ATOM 2305 C CA . ILE A 1 315 ? -0.507 -6.024 0.528 1.00 87.75 315 ILE A CA 1
ATOM 2306 C C . ILE A 1 315 ? 0.648 -5.055 0.329 1.00 87.75 315 ILE A C 1
ATOM 2308 O O . ILE A 1 315 ? 0.427 -3.870 0.083 1.00 87.75 315 ILE A O 1
ATOM 2312 N N . VAL A 1 316 ? 1.870 -5.573 0.394 1.00 87.62 316 VAL A N 1
ATOM 2313 C CA . VAL A 1 316 ? 3.062 -4.850 -0.046 1.00 87.62 316 VAL A CA 1
ATOM 2314 C C . VAL A 1 316 ? 3.422 -5.353 -1.429 1.00 87.62 316 VAL A C 1
ATOM 2316 O O . VAL A 1 316 ? 3.645 -6.549 -1.598 1.00 87.62 316 VAL A O 1
ATOM 2319 N N . ALA A 1 317 ? 3.478 -4.460 -2.407 1.00 84.19 317 ALA A N 1
ATOM 2320 C CA . ALA A 1 317 ? 3.934 -4.764 -3.753 1.00 84.19 317 ALA A CA 1
ATOM 2321 C C . ALA A 1 317 ? 5.175 -3.932 -4.073 1.00 84.19 317 ALA A C 1
ATOM 2323 O O . ALA A 1 317 ? 5.183 -2.725 -3.874 1.00 84.19 317 ALA A O 1
ATOM 2324 N N . SER A 1 318 ? 6.219 -4.577 -4.577 1.00 85.94 318 SER A N 1
ATOM 2325 C CA . SER A 1 318 ? 7.448 -3.949 -5.045 1.00 85.94 318 SER A CA 1
ATOM 2326 C C . SER A 1 318 ? 7.698 -4.345 -6.489 1.00 85.94 318 SER A C 1
ATOM 2328 O O . SER A 1 318 ? 7.705 -5.530 -6.830 1.00 85.94 318 SER A O 1
ATOM 2330 N N . VAL A 1 319 ? 7.876 -3.338 -7.335 1.00 83.88 319 VAL A N 1
ATOM 2331 C CA . VAL A 1 319 ? 8.148 -3.461 -8.759 1.00 83.88 319 VAL A CA 1
ATOM 2332 C C . VAL A 1 319 ? 9.498 -2.816 -9.033 1.00 83.88 319 VAL A C 1
ATOM 2334 O O . VAL A 1 319 ? 9.634 -1.598 -8.972 1.00 83.88 319 VAL A O 1
ATOM 2337 N N . GLY A 1 320 ? 10.492 -3.637 -9.350 1.00 83.56 320 GLY A N 1
ATOM 2338 C CA . GLY A 1 320 ? 11.782 -3.196 -9.866 1.00 83.56 320 GLY A CA 1
ATOM 2339 C C . GLY A 1 320 ? 11.806 -3.319 -11.382 1.00 83.56 320 GLY A C 1
ATOM 2340 O O . GLY A 1 320 ? 11.435 -4.360 -11.917 1.00 83.56 320 GLY A O 1
ATOM 2341 N N . LEU A 1 321 ? 12.250 -2.286 -12.084 1.00 84.12 321 LEU A N 1
ATOM 2342 C CA . LEU A 1 321 ? 12.423 -2.284 -13.533 1.00 84.12 321 LEU A CA 1
ATOM 2343 C C . LEU A 1 321 ? 13.851 -1.882 -13.856 1.00 84.12 321 LEU A C 1
ATOM 2345 O O . LEU A 1 321 ? 14.365 -0.929 -13.277 1.00 84.12 321 LEU A O 1
ATOM 2349 N N . THR A 1 322 ? 14.469 -2.579 -14.804 1.00 83.56 322 THR A N 1
ATOM 2350 C CA . THR A 1 322 ? 15.795 -2.242 -15.321 1.00 83.56 322 THR A CA 1
ATOM 2351 C C . THR A 1 322 ? 15.784 -2.253 -16.845 1.00 83.56 322 THR A C 1
ATOM 2353 O O . THR A 1 322 ? 15.209 -3.134 -17.487 1.00 83.56 322 THR A O 1
ATOM 2356 N N . ASN A 1 323 ? 16.417 -1.257 -17.454 1.00 82.31 323 ASN A N 1
ATOM 2357 C CA . ASN A 1 323 ? 16.536 -1.117 -18.899 1.00 82.31 323 ASN A CA 1
ATOM 2358 C C . ASN A 1 323 ? 17.996 -0.812 -19.233 1.00 82.31 323 ASN A C 1
ATOM 2360 O O . ASN A 1 323 ? 18.526 0.234 -18.868 1.00 82.31 323 ASN A O 1
ATOM 2364 N N . GLY A 1 324 ? 18.653 -1.755 -19.898 1.00 76.56 324 GLY A N 1
ATOM 2365 C CA . GLY A 1 324 ? 20.043 -1.634 -20.306 1.00 76.56 324 GLY A CA 1
ATOM 2366 C C . GLY A 1 324 ? 20.239 -0.691 -21.492 1.00 76.56 324 GLY A C 1
ATOM 2367 O O . GLY A 1 324 ? 19.296 -0.315 -22.197 1.00 76.56 324 GLY A O 1
ATOM 2368 N N . SER A 1 325 ? 21.505 -0.363 -21.739 1.00 74.38 325 SER A N 1
ATOM 2369 C CA . SER A 1 325 ? 21.915 0.578 -22.779 1.00 74.38 325 SER A CA 1
ATOM 2370 C C . SER A 1 325 ? 21.474 0.145 -24.179 1.00 74.38 325 SER A C 1
ATOM 2372 O O . SER A 1 325 ? 21.683 -0.991 -24.608 1.00 74.38 325 SER A O 1
ATOM 2374 N N . ALA A 1 326 ? 20.926 1.089 -24.942 1.00 71.38 326 ALA A N 1
ATOM 2375 C CA . ALA A 1 326 ? 20.684 0.937 -26.372 1.00 71.38 326 ALA A CA 1
ATOM 2376 C C . ALA A 1 326 ? 21.983 0.998 -27.200 1.00 71.38 326 ALA A C 1
ATOM 2378 O O . ALA A 1 326 ? 21.997 0.499 -28.325 1.00 71.38 326 ALA A O 1
ATOM 2379 N N . ALA A 1 327 ? 23.069 1.563 -26.652 1.00 60.34 327 ALA A N 1
ATOM 2380 C CA . ALA A 1 327 ? 24.383 1.630 -27.297 1.00 60.34 327 ALA A CA 1
ATOM 2381 C C . ALA A 1 327 ? 25.158 0.303 -27.225 1.00 60.34 327 ALA A C 1
ATOM 2383 O O . ALA A 1 327 ? 26.033 0.066 -28.054 1.00 60.34 327 ALA A O 1
ATOM 2384 N N . GLY A 1 328 ? 24.753 -0.627 -26.348 1.00 54.91 328 GLY A N 1
ATOM 2385 C CA . GLY A 1 328 ? 25.199 -2.031 -26.374 1.00 54.91 328 GLY A CA 1
ATOM 2386 C C . GLY A 1 328 ? 24.831 -2.784 -27.666 1.00 54.91 328 GLY A C 1
ATOM 2387 O O . GLY A 1 328 ? 25.138 -3.964 -27.811 1.00 54.91 328 GLY A O 1
ATOM 2388 N N . ARG A 1 329 ? 24.175 -2.105 -28.621 1.00 51.31 329 ARG A N 1
ATOM 2389 C CA . ARG A 1 329 ? 23.937 -2.578 -29.987 1.00 51.31 329 ARG A CA 1
ATOM 2390 C C . ARG A 1 329 ? 25.116 -2.389 -30.949 1.00 51.31 329 ARG A C 1
ATOM 2392 O O . ARG A 1 329 ? 25.022 -2.849 -32.085 1.00 51.31 329 ARG A O 1
ATOM 2399 N N . VAL A 1 330 ? 26.194 -1.716 -30.542 1.00 45.00 330 VAL A N 1
ATOM 2400 C CA . VAL A 1 330 ? 27.351 -1.452 -31.413 1.00 45.00 330 VAL A CA 1
ATOM 2401 C C . VAL A 1 330 ? 28.347 -2.609 -31.316 1.00 45.00 330 VAL A C 1
ATOM 2403 O O . VAL A 1 330 ? 28.929 -2.865 -30.266 1.00 45.00 330 VAL A O 1
ATOM 2406 N N . GLY A 1 331 ? 28.477 -3.340 -32.423 1.00 44.31 331 GLY A N 1
ATOM 2407 C CA . GLY A 1 331 ? 29.157 -4.622 -32.504 1.00 44.31 331 GLY A CA 1
ATOM 2408 C C . GLY A 1 331 ? 30.672 -4.588 -32.312 1.00 44.31 331 GLY A C 1
ATOM 2409 O O . GLY A 1 331 ? 31.385 -3.763 -32.877 1.00 44.31 331 GLY A O 1
AT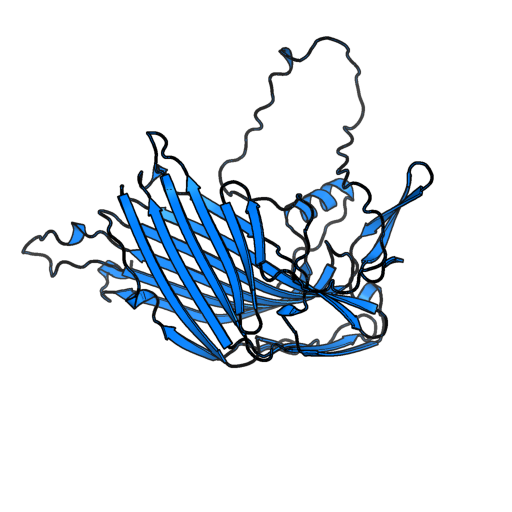OM 2410 N N . LEU A 1 332 ? 31.155 -5.614 -31.614 1.00 41.66 332 LEU A N 1
ATOM 2411 C CA . LEU A 1 332 ? 32.398 -6.282 -31.971 1.00 41.66 332 LEU A CA 1
ATOM 2412 C C . LEU A 1 332 ? 32.013 -7.524 -32.791 1.00 41.66 332 LEU A C 1
ATOM 2414 O O . LEU A 1 332 ? 31.282 -8.369 -32.273 1.00 41.66 332 LEU A O 1
ATOM 2418 N N . PRO A 1 333 ? 32.499 -7.688 -34.037 1.00 45.38 333 PRO A N 1
ATOM 2419 C CA . PRO A 1 333 ? 32.154 -8.822 -34.907 1.00 45.38 333 PRO A CA 1
ATOM 2420 C C . PRO A 1 333 ? 32.632 -10.194 -34.383 1.00 45.38 333 PRO A C 1
ATOM 2422 O O . PRO A 1 333 ? 32.455 -11.203 -35.056 1.00 45.38 333 PRO A O 1
ATOM 2425 N N . LEU A 1 334 ? 33.220 -10.245 -33.183 1.00 47.16 334 LEU A N 1
ATOM 2426 C CA . LEU A 1 334 ? 33.760 -11.446 -32.544 1.00 47.16 334 LEU A CA 1
ATOM 2427 C C . LEU A 1 334 ? 32.995 -11.872 -31.275 1.00 47.16 334 LEU A C 1
ATOM 2429 O O . LEU A 1 334 ? 33.330 -12.904 -30.702 1.00 47.16 334 LEU A O 1
ATOM 2433 N N . ALA A 1 335 ? 31.977 -11.121 -30.826 1.00 47.16 335 ALA A N 1
ATOM 2434 C CA . ALA A 1 335 ? 31.307 -11.362 -29.542 1.00 47.16 335 ALA A CA 1
ATOM 2435 C C . ALA A 1 335 ? 29.772 -11.214 -29.612 1.00 47.16 335 ALA A C 1
ATOM 2437 O O . ALA A 1 335 ? 29.188 -10.354 -28.964 1.00 47.16 335 ALA A O 1
ATOM 2438 N N . GLY A 1 336 ? 29.113 -12.092 -30.373 1.00 51.97 336 GLY A N 1
ATOM 2439 C CA . GLY A 1 336 ? 27.674 -12.367 -30.239 1.00 51.97 336 GLY A CA 1
ATOM 2440 C C . GLY A 1 336 ? 26.697 -11.267 -30.704 1.00 51.97 336 GLY A C 1
ATOM 2441 O O . GLY A 1 336 ? 27.099 -10.178 -31.109 1.00 51.97 336 GLY A O 1
ATOM 2442 N N . PRO A 1 337 ? 25.381 -11.566 -30.716 1.00 52.56 337 PRO A N 1
ATOM 2443 C CA . PRO A 1 337 ? 24.356 -10.614 -31.136 1.00 52.56 337 PRO A CA 1
ATOM 2444 C C . PRO A 1 337 ? 24.287 -9.418 -30.179 1.00 52.56 337 PRO A C 1
ATOM 2446 O O . PRO A 1 337 ? 24.452 -9.562 -28.975 1.00 52.56 337 PRO A O 1
ATOM 2449 N N . ALA A 1 338 ? 23.990 -8.236 -30.716 1.00 58.81 338 ALA A N 1
ATOM 2450 C CA . ALA A 1 338 ? 23.667 -7.027 -29.963 1.00 58.81 338 ALA A CA 1
ATOM 2451 C C . ALA A 1 338 ? 22.535 -7.281 -28.943 1.00 58.81 338 ALA A C 1
ATOM 2453 O O . ALA A 1 338 ? 21.357 -7.308 -29.310 1.00 58.81 338 ALA A O 1
ATOM 2454 N N . VAL A 1 339 ? 22.876 -7.459 -27.663 1.00 66.31 339 VAL A N 1
ATOM 2455 C CA . VAL A 1 339 ? 21.910 -7.760 -26.601 1.00 66.31 339 VAL A CA 1
ATOM 2456 C C . VAL A 1 339 ? 21.598 -6.506 -25.784 1.00 66.31 339 VAL A C 1
ATOM 2458 O O . VAL A 1 339 ? 22.447 -5.980 -25.071 1.00 66.31 339 VAL A O 1
ATOM 2461 N N . LYS A 1 340 ? 20.340 -6.054 -25.839 1.00 79.81 340 LYS A N 1
ATOM 2462 C CA . LYS A 1 340 ? 19.799 -5.081 -24.882 1.00 79.81 340 LYS A CA 1
ATOM 2463 C C . LYS A 1 340 ? 19.144 -5.840 -23.729 1.00 79.81 340 LYS A C 1
ATOM 2465 O O . LYS A 1 340 ? 18.094 -6.442 -23.934 1.00 79.81 340 LYS A O 1
ATOM 2470 N N . CYS A 1 341 ? 19.749 -5.784 -22.545 1.00 82.81 341 CYS A N 1
ATOM 2471 C CA . CYS A 1 341 ? 19.195 -6.394 -21.339 1.00 82.81 341 CYS A CA 1
ATOM 2472 C C . CYS A 1 341 ? 18.032 -5.567 -20.785 1.00 82.81 341 CYS A C 1
ATOM 2474 O O . CYS A 1 341 ? 18.101 -4.341 -20.717 1.00 82.81 341 CYS A O 1
ATOM 2476 N N . ARG A 1 342 ? 16.969 -6.241 -20.367 1.00 87.12 342 ARG A N 1
ATOM 2477 C CA . ARG A 1 342 ? 15.813 -5.667 -19.681 1.00 87.12 342 ARG A CA 1
ATOM 2478 C C . ARG A 1 342 ? 15.443 -6.575 -18.523 1.00 87.12 342 ARG A C 1
ATOM 2480 O O . ARG A 1 342 ? 15.453 -7.789 -18.690 1.00 87.12 342 ARG A O 1
ATOM 2487 N N . GLY A 1 343 ? 15.109 -6.002 -17.378 1.00 83.88 343 GLY A N 1
ATOM 2488 C CA . GLY A 1 343 ? 14.749 -6.733 -16.171 1.00 83.88 343 GLY A CA 1
ATOM 2489 C C . GLY A 1 343 ? 13.455 -6.201 -15.574 1.00 83.88 343 GLY A C 1
ATOM 2490 O O . GLY A 1 343 ? 13.165 -5.007 -15.627 1.00 83.88 343 GLY A O 1
ATOM 2491 N N . SER A 1 344 ? 12.666 -7.101 -15.001 1.00 87.50 344 SER A N 1
ATOM 2492 C CA . SER A 1 344 ? 11.556 -6.738 -14.133 1.00 87.50 344 SER A CA 1
ATOM 2493 C C . SER A 1 344 ? 11.500 -7.692 -12.955 1.00 87.50 344 SER A C 1
ATOM 2495 O O . SER A 1 344 ? 11.466 -8.908 -13.155 1.00 87.50 344 SER A O 1
ATOM 2497 N N . THR A 1 345 ? 11.407 -7.144 -11.757 1.00 83.00 345 THR A N 1
ATOM 2498 C CA . THR A 1 345 ? 11.207 -7.879 -10.514 1.00 83.00 345 THR A CA 1
ATOM 2499 C C . THR A 1 345 ? 9.866 -7.471 -9.937 1.00 83.00 345 THR A C 1
ATOM 2501 O O . THR A 1 345 ? 9.593 -6.283 -9.795 1.00 83.00 345 THR A O 1
ATOM 2504 N N . LEU A 1 346 ? 9.030 -8.448 -9.605 1.00 84.06 346 LEU A N 1
ATOM 2505 C CA . LEU A 1 346 ? 7.803 -8.240 -8.853 1.00 84.06 346 LEU A CA 1
ATOM 2506 C C . LEU A 1 346 ? 7.858 -9.077 -7.583 1.00 84.06 346 LEU A C 1
ATOM 2508 O O . LEU A 1 346 ? 7.934 -10.307 -7.645 1.00 84.06 346 LEU A O 1
ATOM 2512 N N . VAL A 1 347 ? 7.739 -8.404 -6.448 1.00 84.19 347 VAL A N 1
ATOM 2513 C CA . VAL A 1 347 ? 7.505 -9.035 -5.154 1.00 84.19 347 VAL A CA 1
ATOM 2514 C C . VAL A 1 347 ? 6.172 -8.527 -4.639 1.00 84.19 347 VAL A C 1
ATOM 2516 O O . VAL A 1 347 ? 5.996 -7.322 -4.503 1.00 84.19 347 VAL A O 1
ATOM 2519 N N . ALA A 1 348 ? 5.227 -9.420 -4.369 1.00 84.38 348 ALA A N 1
ATOM 2520 C CA . ALA A 1 348 ? 4.010 -9.068 -3.653 1.00 84.38 348 ALA A CA 1
ATOM 2521 C C . ALA A 1 348 ? 3.865 -9.971 -2.436 1.00 84.38 348 ALA A C 1
ATOM 2523 O O . ALA A 1 348 ? 4.006 -11.189 -2.541 1.00 84.38 348 ALA A O 1
ATOM 2524 N N . THR A 1 349 ? 3.554 -9.377 -1.294 1.00 85.06 349 THR A N 1
ATOM 2525 C CA . THR A 1 349 ? 3.544 -10.046 0.004 1.00 85.06 349 THR A CA 1
ATOM 2526 C C . THR A 1 349 ? 2.306 -9.614 0.783 1.00 85.06 349 THR A C 1
ATOM 2528 O O . THR A 1 349 ? 1.980 -8.428 0.822 1.00 85.06 349 THR A O 1
ATOM 2531 N N . VAL A 1 350 ? 1.642 -10.565 1.443 1.00 87.31 350 VAL A N 1
ATOM 2532 C CA . VAL A 1 350 ? 0.656 -10.267 2.489 1.00 87.31 350 VAL A CA 1
ATOM 2533 C C . VAL A 1 350 ? 1.381 -10.076 3.820 1.00 87.31 350 VAL A C 1
ATOM 2535 O O . VAL A 1 350 ? 2.146 -10.948 4.244 1.00 87.31 350 VAL A O 1
ATOM 2538 N N . ARG A 1 351 ? 1.117 -8.948 4.480 1.00 84.56 351 ARG A N 1
ATOM 2539 C CA . ARG A 1 351 ? 1.460 -8.679 5.883 1.00 84.56 351 ARG A CA 1
ATOM 2540 C C . ARG A 1 351 ? 0.181 -8.703 6.704 1.00 84.56 351 ARG A C 1
ATOM 2542 O O . ARG A 1 351 ? -0.846 -8.212 6.248 1.00 84.56 351 ARG A O 1
ATOM 2549 N N . ALA A 1 352 ? 0.229 -9.291 7.885 1.00 83.31 352 ALA A N 1
ATOM 2550 C CA . ALA A 1 352 ? -0.934 -9.445 8.739 1.00 83.31 352 ALA A CA 1
ATOM 2551 C C . ALA A 1 352 ? -0.521 -9.492 10.210 1.00 83.31 352 ALA A C 1
ATOM 2553 O O . ALA A 1 352 ? 0.515 -10.066 10.553 1.00 83.31 352 ALA A O 1
ATOM 2554 N N . GLY A 1 353 ? -1.349 -8.921 11.079 1.00 76.44 353 GLY A N 1
ATOM 2555 C CA . GLY A 1 353 ? -1.106 -8.952 12.515 1.00 76.44 353 GLY A CA 1
ATOM 2556 C C . GLY A 1 353 ? -1.912 -7.916 13.280 1.00 76.44 353 GLY A C 1
ATOM 2557 O O . GLY A 1 353 ? -2.856 -7.345 12.746 1.00 76.44 353 GLY A O 1
ATOM 2558 N N . GLU A 1 354 ? -1.518 -7.658 14.522 1.00 72.31 354 GLU A N 1
ATOM 2559 C CA . GLU A 1 354 ? -1.941 -6.486 15.287 1.00 72.31 354 GLU A CA 1
ATOM 2560 C C . GLU A 1 354 ? -0.867 -5.402 15.221 1.00 72.31 354 GLU A C 1
ATOM 2562 O O . GLU A 1 354 ? 0.330 -5.675 15.218 1.00 72.31 354 GLU A O 1
ATOM 2567 N N . GLY A 1 355 ? -1.275 -4.144 15.124 1.00 67.44 355 GLY A N 1
ATOM 2568 C CA . GLY A 1 355 ? -0.313 -3.057 15.039 1.00 67.44 355 GLY A CA 1
ATOM 2569 C C . GLY A 1 355 ? -0.909 -1.727 15.438 1.00 67.44 355 GLY A C 1
ATOM 2570 O O . GLY A 1 355 ? -2.126 -1.537 15.419 1.00 67.44 355 GLY A O 1
ATOM 2571 N N . ILE A 1 356 ? -0.022 -0.796 15.776 1.00 65.12 356 ILE A N 1
ATOM 2572 C CA . ILE A 1 356 ? -0.378 0.601 15.985 1.00 65.12 356 ILE A CA 1
ATOM 2573 C C . ILE A 1 356 ? -0.250 1.309 14.638 1.00 65.12 356 ILE A C 1
ATOM 2575 O O . ILE A 1 356 ? 0.833 1.358 14.058 1.00 65.12 356 ILE A O 1
ATOM 2579 N N . ASN A 1 357 ? -1.345 1.876 14.137 1.00 64.12 357 ASN A N 1
ATOM 2580 C CA . ASN A 1 357 ? -1.291 2.759 12.978 1.00 64.12 357 ASN A CA 1
ATOM 2581 C C . ASN A 1 357 ? -0.945 4.175 13.439 1.00 64.12 357 ASN A C 1
ATOM 2583 O O . ASN A 1 357 ? -1.806 4.904 13.939 1.00 64.12 357 ASN A O 1
ATOM 2587 N N . MET A 1 358 ? 0.331 4.518 13.288 1.00 62.28 358 MET A N 1
ATOM 2588 C CA . MET A 1 358 ? 0.914 5.809 13.619 1.00 62.28 358 MET A CA 1
ATOM 2589 C C . MET A 1 358 ? 2.166 6.022 12.756 1.00 62.28 358 MET A C 1
ATOM 2591 O O . MET A 1 358 ? 2.865 5.067 12.419 1.00 62.28 358 MET A O 1
ATOM 2595 N N . SER A 1 359 ? 2.460 7.265 12.385 1.00 56.56 359 SER A N 1
ATOM 2596 C CA . SER A 1 359 ? 3.646 7.580 11.584 1.00 56.56 359 SER A CA 1
ATOM 2597 C C . SER A 1 359 ? 4.937 7.592 12.398 1.00 56.56 359 SER A C 1
ATOM 2599 O O . SER A 1 359 ? 4.922 7.856 13.603 1.00 56.56 359 SER A O 1
ATOM 2601 N N . GLU A 1 360 ? 6.077 7.375 11.733 1.00 60.19 360 GLU A N 1
ATOM 2602 C CA . GLU A 1 360 ? 7.392 7.447 12.384 1.00 60.19 360 GLU A CA 1
ATOM 2603 C C . GLU A 1 360 ? 7.680 8.819 13.038 1.00 60.19 360 GLU A C 1
ATOM 2605 O O . GLU A 1 360 ? 8.156 8.825 14.179 1.00 60.19 360 GLU A O 1
ATOM 2610 N N . PRO A 1 361 ? 7.381 9.979 12.409 1.00 57.25 361 PRO A N 1
ATOM 2611 C CA . PRO A 1 361 ? 7.586 11.281 13.047 1.00 57.25 361 PRO A CA 1
ATOM 2612 C C . PRO A 1 361 ? 6.740 11.466 14.312 1.00 57.25 361 PRO A C 1
ATOM 2614 O O . PRO A 1 361 ? 7.248 11.943 15.327 1.00 57.25 361 PRO A O 1
ATOM 2617 N N . LEU A 1 362 ? 5.474 11.033 14.288 1.00 56.41 362 LEU A N 1
ATOM 2618 C CA . LEU A 1 362 ? 4.584 11.117 15.447 1.00 56.41 362 LEU A CA 1
ATOM 2619 C C . LEU A 1 362 ? 5.038 10.169 16.566 1.00 56.41 362 LEU A C 1
ATOM 2621 O O . LEU A 1 362 ? 5.031 10.553 17.734 1.00 56.41 362 LEU A O 1
ATOM 2625 N N . ALA A 1 363 ? 5.506 8.968 16.215 1.00 61.56 363 ALA A N 1
ATOM 2626 C CA . ALA A 1 363 ? 6.070 8.015 17.168 1.00 61.56 363 ALA A CA 1
ATOM 2627 C C . ALA A 1 363 ? 7.272 8.601 17.920 1.00 61.56 363 ALA A C 1
ATOM 2629 O O . ALA A 1 363 ? 7.353 8.511 19.148 1.00 61.56 363 ALA A O 1
ATOM 2630 N N . LYS A 1 364 ? 8.198 9.223 17.174 1.00 63.12 364 LYS A N 1
ATOM 2631 C CA . LYS A 1 364 ? 9.385 9.886 17.728 1.00 63.12 364 LYS A CA 1
ATOM 2632 C C . LYS A 1 364 ? 8.991 11.053 18.632 1.00 63.12 364 LYS A C 1
ATOM 2634 O O . LYS A 1 364 ? 9.449 11.102 19.770 1.00 63.12 364 LYS A O 1
ATOM 2639 N N . ALA A 1 365 ? 8.081 11.916 18.177 1.00 55.66 365 ALA A N 1
ATOM 2640 C CA . ALA A 1 365 ? 7.593 13.049 18.962 1.00 55.66 365 ALA A CA 1
ATOM 2641 C C . ALA A 1 365 ? 6.935 12.605 20.282 1.00 55.66 365 ALA A C 1
ATOM 2643 O O . ALA A 1 365 ? 7.229 13.158 21.342 1.00 55.66 365 ALA A O 1
ATOM 2644 N N . ILE A 1 366 ? 6.091 11.566 20.262 1.00 57.56 366 ILE A N 1
ATOM 2645 C CA . ILE A 1 366 ? 5.460 11.054 21.487 1.00 57.56 366 ILE A CA 1
ATOM 2646 C C . ILE A 1 366 ? 6.499 10.448 22.437 1.00 57.56 366 ILE A C 1
ATOM 2648 O O . ILE A 1 366 ? 6.443 10.715 23.638 1.00 57.56 366 ILE A O 1
ATOM 2652 N N . LYS A 1 367 ? 7.466 9.676 21.925 1.00 65.12 367 LYS A N 1
ATOM 2653 C CA . LYS A 1 367 ? 8.557 9.136 22.747 1.00 65.12 367 LYS A CA 1
ATOM 2654 C C . LYS A 1 367 ? 9.363 10.253 23.414 1.00 65.12 367 LYS A C 1
ATOM 2656 O O . LYS A 1 367 ? 9.715 10.149 24.589 1.00 65.12 367 LYS A O 1
ATOM 2661 N N . GLU A 1 368 ? 9.631 11.338 22.696 1.00 60.97 368 GLU A N 1
ATOM 2662 C CA . GLU A 1 368 ? 10.364 12.484 23.231 1.00 60.97 368 GLU A CA 1
ATOM 2663 C C . GLU A 1 368 ? 9.579 13.244 24.305 1.00 60.97 368 GLU A C 1
ATOM 2665 O O . GLU A 1 368 ? 10.166 13.591 25.335 1.00 60.97 368 GLU A O 1
ATOM 2670 N N . VAL A 1 369 ? 8.276 13.461 24.101 1.00 55.00 369 VAL A N 1
ATOM 2671 C CA . VAL A 1 369 ? 7.425 14.282 24.981 1.00 55.00 369 VAL A CA 1
ATOM 2672 C C . VAL A 1 369 ? 6.886 13.501 26.174 1.00 55.00 369 VAL A C 1
ATOM 2674 O O . VAL A 1 369 ? 6.963 13.972 27.306 1.00 55.00 369 VAL A O 1
ATOM 2677 N N . LEU A 1 370 ? 6.333 12.311 25.941 1.00 55.72 370 LEU A N 1
ATOM 2678 C CA . LEU A 1 370 ? 5.679 11.513 26.981 1.00 55.72 370 LEU A CA 1
ATOM 2679 C C . LEU A 1 370 ? 6.638 10.544 27.676 1.00 55.72 370 LEU A C 1
ATOM 2681 O O . LEU A 1 370 ? 6.258 9.953 28.681 1.00 55.72 370 LEU A O 1
ATOM 2685 N N . LYS A 1 371 ? 7.862 10.367 27.156 1.00 60.59 371 LYS A N 1
ATOM 2686 C CA . LYS A 1 371 ? 8.840 9.373 27.644 1.00 60.59 371 LYS A CA 1
ATOM 2687 C C . LYS A 1 371 ? 8.277 7.946 27.699 1.00 60.59 371 LYS A C 1
ATOM 2689 O O . LYS A 1 371 ? 8.773 7.110 28.446 1.00 60.59 371 LYS A O 1
ATOM 2694 N N . VAL A 1 372 ? 7.247 7.669 26.900 1.00 54.09 372 VAL A N 1
ATOM 2695 C CA . VAL A 1 372 ? 6.657 6.340 26.732 1.00 54.09 372 VAL A CA 1
ATOM 2696 C C . VAL A 1 372 ? 7.233 5.736 25.460 1.00 54.09 372 VAL A C 1
ATOM 2698 O O . VAL A 1 372 ? 7.148 6.342 24.391 1.00 54.09 372 VAL A O 1
ATOM 2701 N N . ASP A 1 373 ? 7.815 4.543 25.567 1.00 54.22 373 ASP A N 1
ATOM 2702 C CA . ASP A 1 373 ? 8.178 3.762 24.391 1.00 54.22 373 ASP A CA 1
ATOM 2703 C C . ASP A 1 373 ? 6.905 3.262 23.715 1.00 54.22 373 ASP A C 1
ATOM 2705 O O . ASP A 1 373 ? 6.114 2.526 24.306 1.00 54.22 373 ASP A O 1
ATOM 2709 N N . ILE A 1 374 ? 6.702 3.678 22.467 1.00 55.81 374 ILE A N 1
ATOM 2710 C CA . ILE A 1 374 ? 5.633 3.122 21.650 1.00 55.81 374 ILE A CA 1
ATOM 2711 C C . ILE A 1 374 ? 6.170 1.839 21.019 1.00 55.81 374 ILE A C 1
ATOM 2713 O O . ILE A 1 374 ? 7.207 1.901 20.344 1.00 55.81 374 ILE A O 1
ATOM 2717 N N . PRO A 1 375 ? 5.517 0.683 21.239 1.00 51.12 375 PRO A N 1
ATOM 2718 C CA . PRO A 1 375 ? 5.963 -0.563 20.645 1.00 51.12 375 PRO A CA 1
ATOM 2719 C C . PRO A 1 375 ? 6.020 -0.401 19.126 1.00 51.12 375 PRO A C 1
ATOM 2721 O O . PRO A 1 375 ? 5.099 0.127 18.497 1.00 51.12 375 PRO A O 1
ATOM 2724 N N . LYS A 1 376 ? 7.150 -0.815 18.541 1.00 53.28 376 LYS A N 1
ATOM 2725 C CA . LYS A 1 376 ? 7.272 -0.894 17.087 1.00 53.28 376 LYS A CA 1
ATOM 2726 C C . LYS A 1 376 ? 6.217 -1.862 16.586 1.00 53.28 376 LYS A C 1
ATOM 2728 O O . LYS A 1 376 ? 5.944 -2.869 17.235 1.00 53.28 376 LYS A O 1
ATOM 2733 N N . GLU A 1 377 ? 5.660 -1.546 15.429 1.00 55.03 377 GLU A N 1
ATOM 2734 C CA . GLU A 1 377 ? 4.757 -2.441 14.735 1.00 55.03 377 GLU A CA 1
ATOM 2735 C C . GLU A 1 377 ? 5.379 -3.841 14.636 1.00 55.03 377 GLU A C 1
ATOM 2737 O O . GLU A 1 377 ? 6.445 -4.018 14.041 1.00 55.03 377 GLU A O 1
ATOM 2742 N N . ALA A 1 378 ? 4.743 -4.818 15.278 1.00 51.84 378 ALA A N 1
ATOM 2743 C CA . ALA A 1 378 ? 5.133 -6.206 15.165 1.00 51.84 378 ALA A CA 1
ATOM 2744 C C . ALA A 1 378 ? 4.350 -6.799 13.996 1.00 51.84 378 ALA A C 1
ATOM 2746 O O . ALA A 1 378 ? 3.149 -7.037 14.093 1.00 51.84 378 ALA A O 1
ATOM 2747 N N . ASP A 1 379 ? 5.023 -7.036 12.873 1.00 57.75 379 ASP A N 1
ATOM 2748 C CA . ASP A 1 379 ? 4.472 -7.944 11.874 1.00 57.75 379 ASP A CA 1
ATOM 2749 C C . ASP A 1 379 ? 4.388 -9.328 12.505 1.00 57.75 379 ASP A C 1
ATOM 2751 O O . ASP A 1 379 ? 5.410 -9.974 12.741 1.00 57.75 379 ASP A O 1
ATOM 2755 N N . PHE A 1 380 ? 3.174 -9.788 12.783 1.00 63.16 380 PHE A N 1
ATOM 2756 C CA . PHE A 1 380 ? 2.989 -11.121 13.339 1.00 63.16 380 PHE A CA 1
ATOM 2757 C C . PHE A 1 380 ? 3.175 -12.184 12.265 1.00 63.16 380 PHE A C 1
ATOM 2759 O O . PHE A 1 380 ? 3.727 -13.245 12.545 1.00 63.16 380 PHE A O 1
ATOM 2766 N N . LEU A 1 381 ? 2.732 -11.909 11.034 1.00 75.56 381 LEU A N 1
ATOM 2767 C CA . LEU A 1 381 ? 2.764 -12.879 9.955 1.00 75.56 381 LEU A CA 1
ATOM 2768 C C . LEU A 1 381 ? 3.027 -12.218 8.593 1.00 75.56 381 LEU A C 1
ATOM 2770 O O . LEU A 1 381 ? 2.390 -11.235 8.208 1.00 75.56 381 LEU A O 1
ATOM 2774 N N . LYS A 1 382 ? 3.946 -12.810 7.827 1.00 82.38 382 LYS A N 1
ATOM 2775 C CA . LYS A 1 382 ? 4.306 -12.386 6.471 1.00 82.38 382 LYS A CA 1
ATOM 2776 C C . LYS A 1 382 ? 4.346 -13.597 5.548 1.00 82.38 382 LYS A C 1
ATOM 2778 O O . LYS A 1 382 ? 4.952 -14.611 5.894 1.00 82.38 382 LYS A O 1
ATOM 2783 N N . LYS A 1 383 ? 3.743 -13.493 4.363 1.00 84.12 383 LYS A N 1
ATOM 2784 C CA . LYS A 1 383 ? 3.837 -14.536 3.333 1.00 84.12 383 LYS A CA 1
ATOM 2785 C C . LYS A 1 383 ? 3.838 -13.941 1.931 1.00 84.12 383 LYS A C 1
ATOM 2787 O O . LYS A 1 383 ? 2.997 -13.104 1.603 1.00 84.12 383 LYS A O 1
ATOM 2792 N N . ASP A 1 384 ? 4.770 -14.399 1.104 1.00 87.00 384 ASP A N 1
ATOM 2793 C CA . ASP A 1 384 ? 4.856 -13.971 -0.288 1.00 87.00 384 ASP A CA 1
ATOM 2794 C C . ASP A 1 384 ? 3.694 -14.555 -1.105 1.00 87.00 384 ASP A C 1
ATOM 2796 O O . ASP A 1 384 ? 3.395 -15.748 -1.044 1.00 87.00 384 ASP A O 1
ATOM 2800 N N . ILE A 1 385 ? 3.042 -13.683 -1.870 1.00 87.62 385 ILE A N 1
ATOM 2801 C CA . ILE A 1 385 ? 2.078 -14.020 -2.923 1.00 87.62 385 ILE A CA 1
ATOM 2802 C C . ILE A 1 385 ? 2.853 -14.411 -4.185 1.00 87.62 385 ILE A C 1
ATOM 2804 O O . ILE A 1 385 ? 2.553 -15.404 -4.844 1.00 87.62 385 ILE A O 1
ATOM 2808 N N . VAL A 1 386 ? 3.860 -13.605 -4.525 1.00 87.44 386 VAL A N 1
ATOM 2809 C CA . VAL A 1 386 ? 4.761 -13.830 -5.651 1.00 87.44 386 VAL A CA 1
ATOM 2810 C C . VAL A 1 386 ? 6.109 -13.188 -5.356 1.00 87.44 386 VAL A C 1
ATOM 2812 O O . VAL A 1 386 ? 6.184 -12.104 -4.786 1.00 87.44 386 VAL A O 1
ATOM 2815 N N . ASN A 1 387 ? 7.170 -13.848 -5.797 1.00 87.88 387 ASN A N 1
ATOM 2816 C CA . ASN A 1 387 ? 8.507 -13.287 -5.886 1.00 87.88 387 ASN A CA 1
ATOM 2817 C C . ASN A 1 387 ? 9.089 -13.769 -7.214 1.00 87.88 387 ASN A C 1
ATOM 2819 O O . ASN A 1 387 ? 9.435 -14.943 -7.360 1.00 87.88 387 ASN A O 1
ATOM 2823 N N . ARG A 1 388 ? 9.055 -12.905 -8.231 1.00 82.94 388 ARG A N 1
ATOM 2824 C CA . ARG A 1 388 ? 9.426 -13.279 -9.594 1.00 82.94 388 ARG A CA 1
ATOM 2825 C C . ARG A 1 388 ? 10.267 -12.202 -10.248 1.00 82.94 388 ARG A C 1
ATOM 2827 O O . ARG A 1 388 ? 9.819 -11.072 -10.425 1.00 82.94 388 ARG A O 1
ATOM 2834 N N . THR A 1 389 ? 11.430 -12.624 -10.718 1.00 83.69 389 THR A N 1
ATOM 2835 C CA . THR A 1 389 ? 12.304 -11.838 -11.583 1.00 83.69 389 THR A CA 1
ATOM 2836 C C . THR A 1 389 ? 12.249 -12.410 -12.990 1.00 83.69 389 THR A C 1
ATOM 2838 O O . THR A 1 389 ? 12.269 -13.625 -13.186 1.00 83.69 389 THR A O 1
ATOM 2841 N N . VAL A 1 390 ? 12.142 -11.532 -13.978 1.00 86.56 390 VAL A N 1
ATOM 2842 C CA . VAL A 1 390 ? 12.211 -11.866 -15.400 1.00 86.56 390 VAL A CA 1
ATOM 2843 C C . VAL A 1 390 ? 13.276 -10.980 -16.021 1.00 86.56 390 VAL A C 1
ATOM 2845 O O . VAL A 1 390 ? 13.324 -9.786 -15.734 1.00 86.56 390 VAL A O 1
ATOM 2848 N N . VAL A 1 391 ? 14.114 -11.564 -16.870 1.00 85.44 391 VAL A N 1
ATOM 2849 C CA . VAL A 1 391 ? 15.177 -10.869 -17.592 1.00 85.44 391 VAL A CA 1
ATOM 2850 C C . VAL A 1 391 ? 15.097 -11.249 -19.066 1.00 85.44 391 VAL A C 1
ATOM 2852 O O . VAL A 1 391 ? 14.904 -12.417 -19.396 1.00 85.44 391 VAL A O 1
ATOM 2855 N N . GLU A 1 392 ? 15.237 -10.268 -19.955 1.00 84.81 392 GLU A N 1
ATOM 2856 C CA . GLU A 1 392 ? 15.224 -10.463 -21.402 1.00 84.81 392 GLU A CA 1
ATOM 2857 C C . GLU A 1 392 ? 16.395 -9.737 -22.098 1.00 84.81 392 GLU A C 1
ATOM 2859 O O . GLU A 1 392 ? 16.573 -8.538 -21.874 1.00 84.81 392 GLU A O 1
ATOM 2864 N N . PRO A 1 393 ? 17.137 -10.408 -23.002 1.00 84.25 393 PRO A N 1
ATOM 2865 C CA . PRO A 1 393 ? 17.101 -11.849 -23.237 1.00 84.25 393 PRO A CA 1
ATOM 2866 C C . PRO A 1 393 ? 17.685 -12.614 -22.045 1.00 84.25 393 PRO A C 1
ATOM 2868 O O . PRO A 1 393 ? 18.522 -12.106 -21.299 1.00 84.25 393 PRO A O 1
ATOM 2871 N N . ASP A 1 394 ? 17.231 -13.852 -21.883 1.00 82.06 394 ASP A N 1
ATOM 2872 C CA . ASP A 1 394 ? 17.590 -14.705 -20.757 1.00 82.06 394 ASP A CA 1
ATOM 2873 C C . ASP A 1 394 ? 18.987 -15.331 -20.942 1.00 82.06 394 ASP A C 1
ATOM 2875 O O . ASP A 1 394 ? 19.142 -16.514 -21.238 1.00 82.06 394 ASP A O 1
ATOM 2879 N N . VAL A 1 395 ? 20.020 -14.494 -20.840 1.00 80.19 395 VAL A N 1
ATOM 2880 C CA . VAL A 1 395 ? 21.431 -14.868 -21.013 1.00 80.19 395 VAL A CA 1
ATOM 2881 C C . VAL A 1 395 ? 22.247 -14.475 -19.780 1.00 80.19 395 VAL A C 1
ATOM 2883 O O . VAL A 1 395 ? 21.906 -13.483 -19.131 1.00 80.19 395 VAL A O 1
ATOM 2886 N N . PRO A 1 396 ? 23.352 -15.180 -19.459 1.00 75.56 396 PRO A N 1
ATOM 2887 C CA . PRO A 1 396 ? 24.173 -14.883 -18.280 1.00 75.56 396 PRO A CA 1
ATOM 2888 C C . PRO A 1 396 ? 24.594 -13.413 -18.165 1.00 75.56 396 PRO A C 1
ATOM 2890 O O . PRO A 1 396 ? 24.560 -12.855 -17.077 1.00 75.56 396 PRO A O 1
ATOM 2893 N N . LEU A 1 397 ? 24.887 -12.762 -19.297 1.00 73.81 397 LEU A N 1
ATOM 2894 C CA . LEU A 1 397 ? 25.249 -11.342 -19.351 1.00 73.81 397 LEU A CA 1
ATOM 2895 C C . LEU A 1 397 ? 24.155 -10.410 -18.800 1.00 73.81 397 LEU A C 1
ATOM 2897 O O . LEU A 1 397 ? 24.472 -9.363 -18.248 1.00 73.81 397 LEU A O 1
ATOM 2901 N N . CYS A 1 398 ? 22.880 -10.775 -18.952 1.00 71.50 398 CYS A N 1
ATOM 2902 C CA . CYS A 1 398 ? 21.754 -9.974 -18.474 1.00 71.50 398 CYS A CA 1
ATOM 2903 C C . CYS A 1 398 ? 21.268 -10.381 -17.079 1.00 71.50 398 CYS A C 1
ATOM 2905 O O . CYS A 1 398 ? 20.529 -9.618 -16.462 1.00 71.50 398 CYS A O 1
ATOM 2907 N N . ARG A 1 399 ? 21.643 -11.574 -16.598 1.00 65.69 399 ARG A N 1
ATOM 2908 C CA . ARG A 1 399 ? 21.206 -12.100 -15.296 1.00 65.69 399 ARG A CA 1
ATOM 2909 C C . ARG A 1 399 ? 21.943 -11.494 -14.101 1.00 65.69 399 ARG A C 1
ATOM 2911 O O . ARG A 1 399 ? 21.394 -11.625 -13.017 1.00 65.69 399 ARG A O 1
ATOM 2918 N N . GLY A 1 400 ? 23.093 -10.845 -14.340 1.00 52.06 400 GLY A N 1
ATOM 2919 C CA . GLY A 1 400 ? 23.790 -9.932 -13.420 1.00 52.06 400 GLY A CA 1
ATOM 2920 C C . GLY A 1 400 ? 23.966 -10.451 -12.006 1.00 52.06 400 GLY A C 1
ATOM 2921 O O . GLY A 1 400 ? 23.076 -10.147 -11.186 1.00 52.06 400 GLY A O 1
#

Secondary structure (DSSP, 8-state):
-EEETTEE-EEEEEEEETTEEEEEEE---HHHH-SSEEEEEEEE--GGGPEEEPPPTT---B------------GGGS-SS-------------PPP----PPPPPPSS--SEEEEEETTEEEEEEE-SSEEEEEEEEEPPBTTBS---EEEEEEEEEEEEEEEEEEEEEBTTB-SS-EEEEEEEEEEEEEEEEEESSGGGG--EEEE----EEEEEEEETTEEEEEEEEEEEEEEEEE-STTEEEEEEEEEEEES-EEEETTEEE--EEEEEE-HHHH-B---SS-EEEEEEEEEEEEEEEEETTEEEEEEEEEEEEEEEEE--SGGGS--TTS-S----EEEEEEEEEEEEEEEE--HHHHHHHHHHH-PPPPP----EEEEEEEEEEEES-SHHHH-

Organism: NCBI:txid3156396